Protein AF-A0A2E9TVK9-F1 (afdb_monomer)

Radius of gyration: 43.89 Å; Cα contacts (8 Å, |Δi|>4): 961; chains: 1; bounding box: 81×46×149 Å

Structure (mmCIF, N/CA/C/O backbone):
data_AF-A0A2E9TVK9-F1
#
_entry.id   AF-A0A2E9TVK9-F1
#
loop_
_atom_site.group_PDB
_atom_site.id
_atom_site.type_symbol
_atom_site.label_atom_id
_atom_site.label_alt_id
_atom_site.label_comp_id
_atom_site.label_asym_id
_atom_site.label_entity_id
_atom_site.label_seq_id
_atom_site.pdbx_PDB_ins_code
_atom_site.Cartn_x
_atom_site.Cartn_y
_atom_site.Cartn_z
_atom_site.occupancy
_atom_site.B_iso_or_equiv
_atom_site.auth_seq_id
_atom_site.auth_comp_id
_atom_site.auth_asym_id
_atom_site.auth_atom_id
_atom_site.pdbx_PDB_model_num
ATOM 1 N N . ASP A 1 1 ? -3.442 22.268 -2.914 1.00 44.34 1 ASP A N 1
ATOM 2 C CA . ASP A 1 1 ? -2.059 22.754 -2.867 1.00 44.34 1 ASP A CA 1
ATOM 3 C C . ASP A 1 1 ? -1.198 21.713 -3.565 1.00 44.34 1 ASP A C 1
ATOM 5 O O . ASP A 1 1 ? -1.160 20.577 -3.117 1.00 44.34 1 ASP A O 1
ATOM 9 N N . SER A 1 2 ? -0.647 22.026 -4.737 1.00 38.69 2 SER A N 1
ATOM 10 C CA . SER A 1 2 ? 0.144 21.097 -5.568 1.00 38.69 2 SER A CA 1
ATOM 11 C C . SER A 1 2 ? 1.589 20.940 -5.065 1.00 38.69 2 SER A C 1
ATOM 13 O O . SER A 1 2 ? 2.475 20.574 -5.829 1.00 38.69 2 SER A O 1
ATOM 15 N N . SER A 1 3 ? 1.831 21.282 -3.797 1.00 51.62 3 SER A N 1
ATOM 16 C CA . SER A 1 3 ? 3.148 21.475 -3.186 1.00 51.62 3 SER A CA 1
ATOM 17 C C . SER A 1 3 ? 3.690 20.243 -2.462 1.00 51.62 3 SER A C 1
ATOM 19 O O . SER A 1 3 ? 4.869 20.212 -2.121 1.00 51.62 3 SER A O 1
ATOM 21 N N . SER A 1 4 ? 2.864 19.228 -2.200 1.00 75.88 4 SER A N 1
ATOM 22 C CA . SER A 1 4 ? 3.291 18.076 -1.401 1.00 75.88 4 SER A CA 1
ATOM 23 C C . SER A 1 4 ? 3.765 16.941 -2.306 1.00 75.88 4 SER A C 1
ATOM 25 O O . SER A 1 4 ? 3.076 16.538 -3.247 1.00 75.88 4 SER A O 1
ATOM 27 N N . LEU A 1 5 ? 4.968 16.452 -2.033 1.00 88.44 5 LEU A N 1
ATOM 28 C CA . LEU A 1 5 ? 5.615 15.399 -2.800 1.00 88.44 5 LEU A CA 1
ATOM 29 C C . LEU A 1 5 ? 5.394 14.052 -2.115 1.00 88.44 5 LEU A C 1
ATOM 31 O O . LEU A 1 5 ? 5.423 13.963 -0.890 1.00 88.44 5 LEU A O 1
ATOM 35 N N . ILE A 1 6 ? 5.184 13.017 -2.920 1.00 91.44 6 ILE A N 1
ATOM 36 C CA . ILE A 1 6 ? 5.226 11.629 -2.480 1.00 91.44 6 ILE A CA 1
ATOM 37 C C . ILE A 1 6 ? 6.697 11.251 -2.377 1.00 91.44 6 ILE A C 1
ATOM 39 O O . ILE A 1 6 ? 7.415 11.282 -3.377 1.00 91.44 6 ILE A O 1
ATOM 43 N N . GLU A 1 7 ? 7.136 10.882 -1.184 1.00 91.62 7 GLU A N 1
ATOM 44 C CA . GLU A 1 7 ? 8.412 10.211 -1.000 1.00 91.62 7 GLU A CA 1
ATOM 45 C C . GLU A 1 7 ? 8.278 8.743 -1.397 1.00 91.62 7 GLU A C 1
ATOM 47 O O . GLU A 1 7 ? 7.401 8.032 -0.901 1.00 91.62 7 GLU A O 1
ATOM 52 N N . VAL A 1 8 ? 9.112 8.307 -2.341 1.00 92.50 8 VAL A N 1
ATOM 53 C CA . VAL A 1 8 ? 9.084 6.951 -2.888 1.00 92.50 8 VAL A CA 1
ATOM 54 C C . VAL A 1 8 ? 9.795 6.001 -1.926 1.00 92.50 8 VAL A C 1
ATOM 56 O O . VAL A 1 8 ? 10.935 6.237 -1.511 1.00 92.50 8 VAL A O 1
ATOM 59 N N . ALA A 1 9 ? 9.120 4.904 -1.593 1.00 90.88 9 ALA A N 1
ATOM 60 C CA . ALA A 1 9 ? 9.596 3.913 -0.641 1.00 90.88 9 ALA A CA 1
ATOM 61 C C . ALA A 1 9 ? 10.882 3.217 -1.119 1.00 90.88 9 ALA A C 1
ATOM 63 O O . ALA A 1 9 ? 11.039 2.911 -2.299 1.00 90.88 9 ALA A O 1
ATOM 64 N N . GLY A 1 10 ? 11.787 2.920 -0.180 1.00 84.25 10 GLY A N 1
ATOM 65 C CA . GLY A 1 10 ? 12.957 2.071 -0.434 1.00 84.25 10 GLY A CA 1
ATOM 66 C C . GLY A 1 10 ? 14.036 2.695 -1.323 1.00 84.25 10 GLY A C 1
ATOM 67 O O . GLY A 1 10 ? 14.855 1.965 -1.870 1.00 84.25 10 GLY A O 1
ATOM 68 N N . THR A 1 11 ? 14.052 4.021 -1.483 1.00 83.19 11 THR A N 1
ATOM 69 C CA . THR A 1 11 ? 14.997 4.684 -2.395 1.00 83.19 11 THR A CA 1
ATOM 70 C C . THR A 1 11 ? 16.357 4.989 -1.776 1.00 83.19 11 THR A C 1
ATOM 72 O O . THR A 1 11 ? 17.308 5.135 -2.532 1.00 83.19 11 THR A O 1
ATOM 75 N N . GLN A 1 12 ? 16.477 5.039 -0.441 1.00 77.88 12 GLN A N 1
ATOM 76 C CA . GLN A 1 12 ? 17.749 5.030 0.314 1.00 77.88 12 GLN A CA 1
ATOM 77 C C . GLN A 1 12 ? 18.877 5.883 -0.306 1.00 77.88 12 GLN A C 1
ATOM 79 O O . GLN A 1 12 ? 19.996 5.418 -0.511 1.00 77.88 12 GLN A O 1
ATOM 84 N N . GLY A 1 13 ? 18.573 7.132 -0.664 1.00 77.12 13 GLY A N 1
ATOM 85 C CA . GLY A 1 13 ? 19.560 8.057 -1.227 1.00 77.12 13 GLY A CA 1
ATOM 86 C C . GLY A 1 13 ? 19.754 8.002 -2.748 1.00 77.12 13 GLY A C 1
ATOM 87 O O . GLY A 1 13 ? 20.649 8.659 -3.273 1.00 77.12 13 GLY A O 1
ATOM 88 N N . ALA A 1 14 ? 18.915 7.267 -3.482 1.00 81.38 14 ALA A N 1
ATOM 89 C CA . ALA A 1 14 ? 18.934 7.218 -4.948 1.00 81.38 14 ALA A CA 1
ATOM 90 C C . ALA A 1 14 ? 18.394 8.493 -5.635 1.00 81.38 14 ALA A C 1
ATOM 92 O O . ALA A 1 14 ? 18.386 8.583 -6.863 1.00 81.38 14 ALA A O 1
ATOM 93 N N . GLY A 1 15 ? 17.902 9.468 -4.869 1.00 82.62 15 GLY A N 1
ATOM 94 C CA . GLY A 1 15 ? 17.401 10.746 -5.362 1.00 82.62 15 GLY A CA 1
ATOM 95 C C . GLY A 1 15 ? 18.471 11.844 -5.465 1.00 82.62 15 GLY A C 1
ATOM 96 O O . GLY A 1 15 ? 19.651 11.637 -5.159 1.00 82.62 15 GLY A O 1
ATOM 97 N N . PRO A 1 16 ? 18.073 13.054 -5.902 1.00 78.38 16 PRO A N 1
ATOM 98 C CA . PRO A 1 16 ? 18.978 14.193 -6.034 1.00 78.38 16 PRO A CA 1
ATOM 99 C C . PRO A 1 16 ? 19.716 14.507 -4.725 1.00 78.38 16 PRO A C 1
ATOM 101 O O . PRO A 1 16 ? 19.110 14.566 -3.658 1.00 78.38 16 PRO A O 1
ATOM 104 N N . GLY A 1 17 ? 21.033 14.720 -4.808 1.00 80.50 17 GLY A N 1
ATOM 105 C CA . GLY A 1 17 ? 21.861 15.064 -3.645 1.00 80.50 17 GLY A CA 1
ATOM 106 C C . GLY A 1 17 ? 22.071 13.930 -2.635 1.00 80.50 17 GLY A C 1
ATOM 107 O O . GLY A 1 17 ? 22.514 14.207 -1.526 1.00 80.50 17 GLY A O 1
ATOM 108 N N . GLY A 1 18 ? 21.763 12.677 -2.994 1.00 81.69 18 GLY A N 1
ATOM 109 C CA . GLY A 1 18 ? 21.833 11.544 -2.066 1.00 81.69 18 GLY A CA 1
ATOM 110 C C . GLY A 1 18 ? 20.619 11.440 -1.137 1.00 81.69 18 GLY A C 1
ATOM 111 O O . GLY A 1 18 ? 20.687 10.754 -0.120 1.00 81.69 18 GLY A O 1
ATOM 112 N N . GLY A 1 19 ? 19.533 12.157 -1.451 1.00 82.00 19 GLY A N 1
ATOM 113 C CA . GLY A 1 19 ? 18.262 12.114 -0.729 1.00 82.00 19 GLY A CA 1
ATOM 114 C C . GLY A 1 19 ? 17.271 11.094 -1.309 1.00 82.00 19 GLY A C 1
ATOM 115 O O . GLY A 1 19 ? 17.590 10.378 -2.259 1.00 82.00 19 GLY A O 1
ATOM 116 N N . PRO A 1 20 ? 16.052 11.008 -0.761 1.00 86.25 20 PRO A N 1
ATOM 117 C CA . PRO A 1 20 ? 15.008 10.140 -1.296 1.00 86.25 20 PRO A CA 1
ATOM 118 C C . PRO A 1 20 ? 14.500 10.625 -2.661 1.00 86.25 20 PRO A C 1
ATOM 120 O O . PRO A 1 20 ? 14.544 11.817 -2.983 1.00 86.25 20 PRO A O 1
ATOM 123 N N . ILE A 1 21 ? 13.972 9.707 -3.476 1.00 89.88 21 ILE A N 1
ATOM 124 C CA . ILE A 1 21 ? 13.252 10.097 -4.697 1.00 89.88 21 ILE A CA 1
ATOM 125 C C . ILE A 1 21 ? 11.875 10.610 -4.290 1.00 89.88 21 ILE A C 1
ATOM 127 O O . ILE A 1 21 ? 11.144 9.956 -3.545 1.00 89.88 21 ILE A O 1
ATOM 131 N N . ARG A 1 22 ? 11.508 11.779 -4.812 1.00 90.75 22 ARG A N 1
ATOM 132 C CA . ARG A 1 22 ? 10.224 12.422 -4.547 1.00 90.75 22 ARG A CA 1
ATOM 133 C C . ARG A 1 22 ? 9.503 12.719 -5.855 1.00 90.75 22 ARG A C 1
ATOM 135 O O . ARG A 1 22 ? 10.112 13.250 -6.783 1.00 90.75 22 ARG A O 1
ATOM 142 N N . VAL A 1 23 ? 8.215 12.389 -5.927 1.00 92.56 23 VAL A N 1
ATOM 143 C CA . VAL A 1 23 ? 7.374 12.618 -7.113 1.00 92.56 23 VAL A CA 1
ATOM 144 C C . VAL A 1 23 ? 6.135 13.447 -6.764 1.00 92.56 23 VAL A C 1
ATOM 146 O O . VAL A 1 23 ? 5.646 13.376 -5.636 1.00 92.56 23 VAL A O 1
ATOM 149 N N . PRO A 1 24 ? 5.602 14.262 -7.688 1.00 91.81 24 PRO A N 1
ATOM 150 C CA . PRO A 1 24 ? 4.349 14.975 -7.460 1.00 91.81 24 PRO A CA 1
ATOM 151 C C . PRO A 1 24 ? 3.167 14.039 -7.162 1.00 91.81 24 PRO A C 1
ATOM 153 O O . PRO A 1 24 ? 3.055 12.948 -7.706 1.00 91.81 24 PRO A O 1
ATOM 156 N N . GLN A 1 25 ? 2.208 14.485 -6.354 1.00 87.44 25 GLN A N 1
ATOM 157 C CA . GLN A 1 25 ? 0.994 13.697 -6.078 1.00 87.44 25 GLN A CA 1
ATOM 158 C C . GLN A 1 25 ? 0.145 13.366 -7.304 1.00 87.44 25 GLN A C 1
ATOM 160 O O . GLN A 1 25 ? -0.605 12.394 -7.296 1.00 87.44 25 GLN A O 1
ATOM 165 N N . ASN A 1 26 ? 0.210 14.213 -8.327 1.00 88.06 26 ASN A N 1
ATOM 166 C CA . ASN A 1 26 ? -0.520 14.045 -9.575 1.00 88.06 26 ASN A CA 1
ATOM 167 C C . ASN A 1 26 ? 0.270 13.239 -10.614 1.00 88.06 26 ASN A C 1
ATOM 169 O O . ASN A 1 26 ? -0.109 13.250 -11.785 1.00 88.06 26 ASN A O 1
ATOM 173 N N . THR A 1 27 ? 1.363 12.573 -10.222 1.00 92.38 27 THR A N 1
ATOM 174 C CA . THR A 1 27 ? 2.054 11.633 -11.103 1.00 92.38 27 THR A CA 1
ATOM 175 C C . THR A 1 27 ? 1.054 10.568 -11.595 1.00 92.38 27 THR A C 1
ATOM 177 O O . THR A 1 27 ? 0.377 9.960 -10.765 1.00 92.38 27 THR A O 1
ATOM 180 N N . PRO A 1 28 ? 0.925 10.347 -12.923 1.00 92.25 28 PRO A N 1
ATOM 181 C CA . PRO A 1 28 ? -0.123 9.492 -13.496 1.00 92.25 28 PRO A CA 1
ATOM 182 C C . PRO A 1 28 ? -0.125 8.038 -13.001 1.00 92.25 28 PRO A C 1
ATOM 184 O O . PRO A 1 28 ? -1.187 7.434 -12.875 1.00 92.25 28 PRO A O 1
ATOM 187 N N . GLY A 1 29 ? 1.054 7.501 -12.696 1.00 96.06 29 GLY A N 1
ATOM 188 C CA . GLY A 1 29 ? 1.279 6.132 -12.243 1.00 96.06 29 GLY A CA 1
ATOM 189 C C . GLY A 1 29 ? 2.675 5.989 -11.646 1.00 96.06 29 GLY A C 1
ATOM 190 O O . GLY A 1 29 ? 3.319 6.986 -11.318 1.00 96.06 29 GLY A O 1
ATOM 191 N N . VAL A 1 30 ? 3.171 4.763 -11.522 1.00 97.38 30 VAL A N 1
ATOM 192 C CA . VAL A 1 30 ? 4.550 4.527 -11.078 1.00 97.38 30 VAL A CA 1
ATOM 193 C C . VAL A 1 30 ? 5.508 4.870 -12.224 1.00 97.38 30 VAL A C 1
ATOM 195 O O . VAL A 1 30 ? 5.378 4.276 -13.295 1.00 97.38 30 VAL A O 1
ATOM 198 N N . PRO A 1 31 ? 6.461 5.806 -12.046 1.00 97.00 31 PRO A N 1
ATOM 199 C CA . PRO A 1 31 ? 7.424 6.155 -13.091 1.00 97.00 31 PRO A CA 1
ATOM 200 C C . PRO A 1 31 ? 8.342 4.975 -13.428 1.00 97.00 31 PRO A C 1
ATOM 202 O O . PRO A 1 31 ? 9.076 4.482 -12.569 1.00 97.00 31 PRO A O 1
ATOM 205 N N . LEU A 1 32 ? 8.351 4.539 -14.687 1.00 97.06 32 LEU A N 1
ATOM 206 C CA . LEU A 1 32 ? 9.157 3.398 -15.128 1.00 97.06 32 LEU A CA 1
ATOM 207 C C . LEU A 1 32 ? 10.657 3.694 -15.133 1.00 97.06 32 LEU A C 1
ATOM 209 O O . LEU A 1 32 ? 11.451 2.763 -15.054 1.00 97.06 32 LEU A O 1
ATOM 213 N N . ASN A 1 33 ? 11.076 4.961 -15.166 1.00 94.88 33 ASN A N 1
ATOM 214 C CA . ASN A 1 33 ? 12.490 5.315 -15.017 1.00 94.88 33 ASN A CA 1
ATOM 215 C C . ASN A 1 33 ? 13.040 4.996 -13.609 1.00 94.88 33 ASN A C 1
ATOM 217 O O . ASN A 1 33 ? 14.206 4.626 -13.480 1.00 94.88 33 ASN A O 1
ATOM 221 N N . ILE A 1 34 ? 12.201 5.048 -12.565 1.00 94.19 34 ILE A N 1
ATOM 222 C CA . ILE A 1 34 ? 12.561 4.600 -11.209 1.00 94.19 34 ILE A CA 1
ATOM 223 C C . ILE A 1 34 ? 12.745 3.077 -11.204 1.00 94.19 34 ILE A C 1
ATOM 225 O O . ILE A 1 34 ? 13.743 2.571 -10.690 1.00 94.19 34 ILE A O 1
ATOM 229 N N . VAL A 1 35 ? 11.814 2.349 -11.829 1.00 95.12 35 VAL A N 1
ATOM 230 C CA . VAL A 1 35 ? 11.856 0.880 -11.947 1.00 95.12 35 VAL A CA 1
ATOM 231 C C . VAL A 1 35 ? 13.073 0.429 -12.762 1.00 95.12 35 VAL A C 1
ATOM 233 O O . VAL A 1 35 ? 13.778 -0.505 -12.376 1.00 95.12 35 VAL A O 1
ATOM 236 N N . TYR A 1 36 ? 13.372 1.130 -13.858 1.00 95.81 36 TYR A N 1
ATOM 237 C CA . TYR A 1 36 ? 14.569 0.934 -14.671 1.00 95.81 36 TYR A CA 1
ATOM 238 C C . TYR A 1 36 ? 15.843 1.134 -13.844 1.00 95.81 36 TYR A C 1
ATOM 240 O O . TYR A 1 36 ? 16.697 0.250 -13.826 1.00 95.81 36 TYR A O 1
ATOM 248 N N . GLY A 1 37 ? 15.958 2.250 -13.113 1.00 92.50 37 GLY A N 1
ATOM 249 C CA . GLY A 1 37 ? 17.120 2.531 -12.265 1.00 92.50 37 GLY A CA 1
ATOM 250 C C . GLY A 1 37 ? 17.352 1.443 -11.214 1.00 92.50 37 GLY A C 1
ATOM 251 O O . GLY A 1 37 ? 18.472 0.950 -11.070 1.00 92.50 37 GLY A O 1
ATOM 252 N N . ALA A 1 38 ? 16.283 0.990 -10.551 1.00 91.44 38 ALA A N 1
ATOM 253 C CA . ALA A 1 38 ? 16.340 -0.131 -9.614 1.00 91.44 38 ALA A CA 1
ATOM 254 C C . ALA A 1 38 ? 16.759 -1.448 -10.297 1.00 91.44 38 ALA A C 1
ATOM 256 O O . ALA A 1 38 ? 17.541 -2.218 -9.743 1.00 91.44 38 ALA A O 1
ATOM 257 N N . SER A 1 39 ? 16.283 -1.705 -11.516 1.00 93.00 39 SER A N 1
ATOM 258 C CA . SER A 1 39 ? 16.641 -2.898 -12.299 1.00 93.00 39 SER A CA 1
ATOM 259 C C . SER A 1 39 ? 18.117 -2.900 -12.714 1.00 93.00 39 SER A C 1
ATOM 261 O O . SER A 1 39 ? 18.791 -3.928 -12.628 1.00 93.00 39 SER A O 1
ATOM 263 N N . VAL A 1 40 ? 18.646 -1.743 -13.124 1.00 91.81 40 VAL A N 1
ATOM 264 C CA . VAL A 1 40 ? 20.066 -1.561 -13.465 1.00 91.81 40 VAL A CA 1
ATOM 265 C C . VAL A 1 40 ? 20.954 -1.747 -12.240 1.00 91.81 40 VAL A C 1
ATOM 267 O O . VAL A 1 40 ? 21.942 -2.477 -12.325 1.00 91.81 40 VAL A O 1
ATOM 270 N N . ALA A 1 41 ? 20.574 -1.181 -11.092 1.00 86.81 41 ALA A N 1
ATOM 271 C CA . ALA A 1 41 ? 21.285 -1.389 -9.830 1.00 86.81 41 ALA A CA 1
ATOM 272 C C . ALA A 1 41 ? 21.329 -2.873 -9.411 1.00 86.81 41 ALA A C 1
ATOM 274 O O . ALA A 1 41 ? 22.309 -3.317 -8.818 1.00 86.81 41 ALA A O 1
ATOM 275 N N . ASN A 1 42 ? 20.311 -3.655 -9.786 1.00 86.44 42 ASN A N 1
ATOM 276 C CA . ASN A 1 42 ? 20.237 -5.100 -9.552 1.00 86.44 42 ASN A CA 1
ATOM 277 C C . ASN A 1 42 ? 20.868 -5.954 -10.672 1.00 86.44 42 ASN A C 1
ATOM 279 O O . ASN A 1 42 ? 20.671 -7.167 -10.718 1.00 86.44 42 ASN A O 1
ATOM 283 N N . GLY A 1 43 ? 21.651 -5.352 -11.573 1.00 89.88 43 GLY A N 1
ATOM 284 C CA . GLY A 1 43 ? 22.500 -6.092 -12.507 1.00 89.88 43 GLY A CA 1
ATOM 285 C C . GLY A 1 43 ? 21.804 -6.632 -13.759 1.00 89.88 43 GLY A C 1
ATOM 286 O O . GLY A 1 43 ? 22.362 -7.513 -14.415 1.00 89.88 43 GLY A O 1
ATOM 287 N N . VAL A 1 44 ? 20.635 -6.097 -14.145 1.00 93.19 44 VAL A N 1
ATOM 288 C CA . VAL A 1 44 ? 19.907 -6.524 -15.365 1.00 93.19 44 VAL A CA 1
ATOM 289 C C . VAL A 1 44 ? 20.775 -6.479 -16.634 1.00 93.19 44 VAL A C 1
ATOM 291 O O . VAL A 1 44 ? 20.633 -7.323 -17.522 1.00 93.19 44 VAL A O 1
ATOM 294 N N . LEU A 1 45 ? 21.724 -5.538 -16.709 1.00 93.31 45 LEU A N 1
ATOM 295 C CA . LEU A 1 45 ? 22.589 -5.364 -17.879 1.00 93.31 45 LEU A CA 1
ATOM 296 C C . LEU A 1 45 ? 23.489 -6.581 -18.131 1.00 93.31 45 LEU A C 1
ATOM 298 O O . LEU A 1 45 ? 23.731 -6.913 -19.286 1.00 93.31 45 LEU A O 1
ATOM 302 N N . THR A 1 46 ? 23.894 -7.311 -17.089 1.00 89.81 46 THR A N 1
ATOM 303 C CA . THR A 1 46 ? 24.670 -8.555 -17.231 1.00 89.81 46 THR A CA 1
ATOM 304 C C . THR A 1 46 ? 23.876 -9.629 -17.979 1.00 89.81 46 THR A C 1
ATOM 306 O O . THR A 1 46 ? 24.426 -10.354 -18.809 1.00 89.81 46 THR A O 1
ATOM 309 N N . GLY A 1 47 ? 22.567 -9.718 -17.719 1.00 85.50 47 GLY A N 1
ATOM 310 C CA . GLY A 1 47 ? 21.672 -10.629 -18.434 1.00 85.50 47 GLY A CA 1
ATOM 311 C C . GLY A 1 47 ? 21.494 -10.227 -19.898 1.00 85.50 47 GLY A C 1
ATOM 312 O O . GLY A 1 47 ? 21.580 -11.073 -20.787 1.00 85.50 47 GLY A O 1
ATOM 313 N N . LEU A 1 48 ? 21.329 -8.927 -20.162 1.00 91.31 48 LEU A N 1
ATOM 314 C CA . LEU A 1 48 ? 21.250 -8.398 -21.526 1.00 91.31 48 LEU A CA 1
ATOM 315 C C . LEU A 1 48 ? 22.537 -8.661 -22.321 1.00 91.31 48 LEU A C 1
ATOM 317 O O . LEU A 1 48 ? 22.499 -9.057 -23.483 1.00 91.31 48 LEU A O 1
ATOM 321 N N . GLU A 1 49 ? 23.692 -8.509 -21.686 1.00 92.00 49 GLU A N 1
ATOM 322 C CA . GLU A 1 49 ? 24.984 -8.805 -22.295 1.00 92.00 49 GLU A CA 1
ATOM 323 C C . GLU A 1 49 ? 25.139 -10.261 -22.734 1.00 92.00 49 GLU A C 1
ATOM 325 O O . GLU A 1 49 ? 25.763 -10.526 -23.764 1.00 92.00 49 GLU A O 1
ATOM 330 N N . ALA A 1 50 ? 24.572 -11.202 -21.977 1.00 89.12 50 ALA A N 1
ATOM 331 C CA . ALA A 1 50 ? 24.596 -12.620 -22.318 1.00 89.12 50 ALA A CA 1
ATOM 332 C C . ALA A 1 50 ? 23.758 -12.938 -23.574 1.00 89.12 50 ALA A C 1
ATOM 334 O O . ALA A 1 50 ? 24.032 -13.921 -24.271 1.00 89.12 50 ALA A O 1
ATOM 335 N N . ALA A 1 51 ? 22.783 -12.089 -23.920 1.00 88.12 51 ALA A N 1
ATOM 336 C CA . ALA A 1 51 ? 21.956 -12.267 -25.112 1.00 88.12 51 ALA A CA 1
ATOM 337 C C . ALA A 1 51 ? 22.765 -12.171 -26.417 1.00 88.12 51 ALA A C 1
ATOM 339 O O . ALA A 1 51 ? 22.417 -12.821 -27.400 1.00 88.12 51 ALA A O 1
ATOM 340 N N . PHE A 1 52 ? 23.887 -11.442 -26.430 1.00 89.50 52 PHE A N 1
ATOM 341 C CA . PHE A 1 52 ? 24.769 -11.350 -27.603 1.00 89.50 52 PHE A CA 1
ATOM 342 C C . PHE A 1 52 ? 25.411 -12.686 -27.994 1.00 89.50 52 PHE A C 1
ATOM 344 O O . PHE A 1 52 ? 25.763 -12.873 -29.156 1.00 89.50 52 PHE A O 1
ATOM 351 N N . ALA A 1 53 ? 25.554 -13.618 -27.047 1.00 88.31 53 ALA A N 1
ATOM 352 C CA . ALA A 1 53 ? 26.098 -14.948 -27.310 1.00 88.31 53 ALA A CA 1
ATOM 353 C C . ALA A 1 53 ? 25.026 -15.969 -27.731 1.00 88.31 53 ALA A C 1
ATOM 355 O O . ALA A 1 53 ? 25.365 -17.031 -28.247 1.00 88.31 53 ALA A O 1
ATOM 356 N N . THR A 1 54 ? 23.745 -15.678 -27.487 1.00 86.75 54 THR A N 1
ATOM 357 C CA . THR A 1 54 ? 22.655 -16.662 -27.592 1.00 86.75 54 THR A CA 1
ATOM 358 C C . THR A 1 54 ? 21.577 -16.286 -28.605 1.00 86.75 54 THR A C 1
ATOM 360 O O . THR A 1 54 ? 20.920 -17.182 -29.128 1.00 86.75 54 THR A O 1
ATOM 363 N N . ASN A 1 55 ? 21.401 -14.999 -28.928 1.00 85.81 55 ASN A N 1
ATOM 364 C CA . ASN A 1 55 ? 20.412 -14.536 -29.897 1.00 85.81 55 ASN A CA 1
ATOM 365 C C . ASN A 1 55 ? 20.988 -14.560 -31.330 1.00 85.81 55 ASN A C 1
ATOM 367 O O . ASN A 1 55 ? 21.871 -13.755 -31.642 1.00 85.81 55 ASN A O 1
ATOM 371 N N . PRO A 1 56 ? 20.467 -15.405 -32.244 1.00 86.62 56 PRO A N 1
ATOM 372 C CA . PRO A 1 56 ? 20.961 -15.486 -33.620 1.00 86.62 56 PRO A CA 1
ATOM 373 C C . PRO A 1 56 ? 20.842 -14.171 -34.401 1.00 86.62 56 PRO A C 1
ATOM 375 O O . PRO A 1 56 ? 21.660 -13.907 -35.279 1.00 86.62 56 PRO A O 1
ATOM 378 N N . LEU A 1 57 ? 19.862 -13.322 -34.070 1.00 84.00 57 LEU A N 1
ATOM 379 C CA . LEU A 1 57 ? 19.677 -12.017 -34.714 1.00 84.00 57 LEU A CA 1
ATOM 380 C C . LEU A 1 57 ? 20.783 -11.019 -34.347 1.00 84.00 57 LEU A C 1
ATOM 382 O O . LEU A 1 57 ? 21.018 -10.066 -35.086 1.00 84.00 57 LEU A O 1
ATOM 386 N N . LEU A 1 58 ? 21.481 -11.246 -33.229 1.00 85.50 58 LEU A N 1
ATOM 387 C CA . LEU A 1 58 ? 22.610 -10.427 -32.789 1.00 85.50 58 LEU A CA 1
ATOM 388 C C . LEU A 1 58 ? 23.957 -10.922 -33.325 1.00 85.50 58 LEU A C 1
ATOM 390 O O . LEU A 1 58 ? 24.937 -10.185 -33.242 1.00 85.50 58 LEU A O 1
ATOM 394 N N . ALA A 1 59 ? 24.028 -12.117 -33.922 1.00 85.19 59 ALA A N 1
ATOM 395 C CA . ALA A 1 59 ? 25.281 -12.693 -34.416 1.00 85.19 59 ALA A CA 1
ATOM 396 C C . ALA A 1 59 ? 26.073 -11.766 -35.370 1.00 85.19 59 ALA A C 1
ATOM 398 O O . ALA A 1 59 ? 27.288 -11.658 -35.187 1.00 85.19 59 ALA A O 1
ATOM 399 N N . PRO A 1 60 ? 25.447 -11.030 -36.319 1.00 83.00 60 PRO A N 1
ATOM 400 C CA . PRO A 1 60 ? 26.173 -10.115 -37.207 1.00 83.00 60 PRO A CA 1
ATOM 401 C C . PRO A 1 60 ? 26.840 -8.936 -36.488 1.00 83.00 60 PRO A C 1
ATOM 403 O O . PRO A 1 60 ? 27.760 -8.330 -37.030 1.00 83.00 60 PRO A O 1
ATOM 406 N N . VAL A 1 61 ? 26.372 -8.596 -35.283 1.00 85.75 61 VAL A N 1
ATOM 407 C CA . VAL A 1 61 ? 26.847 -7.444 -34.503 1.00 85.75 61 VAL A CA 1
ATOM 408 C C . VAL A 1 61 ? 27.473 -7.825 -33.161 1.00 85.75 61 VAL A C 1
ATOM 410 O O . VAL A 1 61 ? 27.907 -6.946 -32.420 1.00 85.75 61 VAL A O 1
ATOM 413 N N . ALA A 1 62 ? 27.587 -9.120 -32.858 1.00 87.69 62 ALA A N 1
ATOM 414 C CA . ALA A 1 62 ? 28.169 -9.627 -31.618 1.00 87.69 62 ALA A CA 1
ATOM 415 C C . ALA A 1 62 ? 29.591 -9.096 -31.322 1.00 87.69 62 ALA A C 1
ATOM 417 O O . ALA A 1 62 ? 29.847 -8.753 -30.166 1.00 87.69 62 ALA A O 1
ATOM 418 N N . PRO A 1 63 ? 30.498 -8.920 -32.311 1.00 89.88 63 PRO A N 1
ATOM 419 C CA . PRO A 1 63 ? 31.812 -8.311 -32.069 1.00 89.88 63 PRO A CA 1
ATOM 420 C C . PRO A 1 63 ? 31.760 -6.862 -31.561 1.00 89.88 63 PRO A C 1
ATOM 422 O O . PRO A 1 63 ? 32.733 -6.376 -30.994 1.00 89.88 63 PRO A O 1
ATOM 425 N N . PHE A 1 64 ? 30.631 -6.173 -31.745 1.00 89.06 64 PHE A N 1
ATOM 426 C CA . PHE A 1 64 ? 30.411 -4.785 -31.333 1.00 89.06 64 PHE A CA 1
ATOM 427 C C . PHE A 1 64 ? 29.556 -4.680 -30.064 1.00 89.06 64 PHE A C 1
ATOM 429 O O . PHE A 1 64 ? 29.023 -3.610 -29.773 1.00 89.06 64 PHE A O 1
ATOM 436 N N . LYS A 1 65 ? 29.424 -5.774 -29.299 1.00 91.00 65 LYS A N 1
ATOM 437 C CA . LYS A 1 65 ? 28.678 -5.824 -28.033 1.00 91.00 65 LYS A CA 1
ATOM 438 C C . LYS A 1 65 ? 28.957 -4.605 -27.150 1.00 91.00 65 LYS A C 1
ATOM 440 O O . LYS A 1 65 ? 28.014 -3.945 -26.729 1.00 91.00 65 LYS A O 1
ATOM 445 N N . ASP A 1 66 ? 30.224 -4.286 -26.885 1.00 90.25 66 ASP A N 1
ATOM 446 C CA . ASP A 1 66 ? 30.573 -3.187 -25.974 1.00 90.25 66 ASP A CA 1
ATOM 447 C C . ASP A 1 66 ? 30.157 -1.814 -26.516 1.00 90.25 66 ASP A C 1
ATOM 449 O O . ASP A 1 66 ? 29.685 -0.971 -25.758 1.00 90.25 66 ASP A O 1
ATOM 453 N N . ALA A 1 67 ? 30.233 -1.617 -27.836 1.00 91.75 67 ALA A N 1
ATOM 454 C CA . ALA A 1 67 ? 29.743 -0.408 -28.489 1.00 91.75 67 ALA A CA 1
ATOM 455 C C . ALA A 1 67 ? 28.216 -0.260 -28.353 1.00 91.75 67 ALA A C 1
ATOM 457 O O . ALA A 1 67 ? 27.716 0.834 -28.104 1.00 91.75 67 ALA A O 1
ATOM 458 N N . LEU A 1 68 ? 27.473 -1.364 -28.483 1.00 92.31 68 LEU A N 1
ATOM 459 C CA . LEU A 1 68 ? 26.010 -1.385 -28.388 1.00 92.31 68 LEU A CA 1
ATOM 460 C C . LEU A 1 68 ? 25.516 -1.254 -26.941 1.00 92.31 68 LEU A C 1
ATOM 462 O O . LEU A 1 68 ? 24.561 -0.525 -26.677 1.00 92.31 68 LEU A O 1
ATOM 466 N N . MET A 1 69 ? 26.202 -1.889 -25.988 1.00 94.75 69 MET A N 1
ATOM 467 C CA . MET A 1 69 ? 25.921 -1.728 -24.557 1.00 94.75 69 MET A CA 1
ATOM 468 C C . MET A 1 69 ? 26.180 -0.302 -24.058 1.00 94.75 69 MET A C 1
ATOM 470 O O . MET A 1 69 ? 25.621 0.088 -23.030 1.00 94.75 69 MET A O 1
ATOM 474 N N . GLY A 1 70 ? 26.933 0.501 -24.817 1.00 93.69 70 GLY A N 1
ATOM 475 C CA . GLY A 1 70 ? 27.123 1.926 -24.562 1.00 93.69 70 GLY A CA 1
ATOM 476 C C . GLY A 1 70 ? 25.826 2.727 -24.475 1.00 93.69 70 GLY A C 1
ATOM 477 O O . GLY A 1 70 ? 25.791 3.725 -23.767 1.00 93.69 70 GLY A O 1
ATOM 478 N N . PHE A 1 71 ? 24.728 2.273 -25.090 1.00 95.50 71 PHE A N 1
ATOM 479 C CA . PHE A 1 71 ? 23.414 2.896 -24.891 1.00 95.50 71 PHE A CA 1
ATOM 480 C C . PHE A 1 71 ? 22.956 2.853 -23.431 1.00 95.50 71 PHE A C 1
ATOM 482 O O . PHE A 1 71 ? 22.488 3.854 -22.899 1.00 95.50 71 PHE A O 1
ATOM 489 N N . PHE A 1 72 ? 23.135 1.717 -22.758 1.00 95.56 72 PHE A N 1
ATOM 490 C CA . PHE A 1 72 ? 22.731 1.560 -21.362 1.00 95.56 72 PHE A CA 1
ATOM 491 C C . PHE A 1 72 ? 23.779 2.114 -20.393 1.00 95.56 72 PHE A C 1
ATOM 493 O O . PHE A 1 72 ? 23.427 2.681 -19.364 1.00 95.56 72 PHE A O 1
ATOM 500 N N . ARG A 1 73 ? 25.068 1.962 -20.720 1.00 94.06 73 ARG A N 1
ATOM 501 C CA . ARG A 1 73 ? 26.186 2.335 -19.837 1.00 94.06 73 ARG A CA 1
ATOM 502 C C . ARG A 1 73 ? 26.631 3.791 -19.969 1.00 94.06 73 ARG A C 1
ATOM 504 O O . ARG A 1 73 ? 27.165 4.345 -19.015 1.00 94.06 73 ARG A O 1
ATOM 511 N N . GLY A 1 74 ? 26.434 4.408 -21.133 1.00 94.31 74 GLY A N 1
ATOM 512 C CA . GLY A 1 74 ? 26.920 5.756 -21.430 1.00 94.31 74 GLY A CA 1
ATOM 513 C C . GLY A 1 74 ? 28.440 5.863 -21.582 1.00 94.31 74 GLY A C 1
ATOM 514 O O . GLY A 1 74 ? 28.986 6.955 -21.454 1.00 94.31 74 GLY A O 1
ATOM 515 N N . ASP A 1 75 ? 29.142 4.754 -21.820 1.00 93.94 75 ASP A N 1
ATOM 516 C CA . ASP A 1 75 ? 30.608 4.673 -21.853 1.00 93.94 75 ASP A CA 1
ATOM 517 C C . ASP A 1 75 ? 31.209 4.840 -23.266 1.00 93.94 75 ASP A C 1
ATOM 519 O O . ASP A 1 75 ? 32.419 4.720 -23.445 1.00 93.94 75 ASP A O 1
ATOM 523 N N . GLN A 1 76 ? 30.392 5.176 -24.275 1.00 94.25 76 GLN A N 1
ATOM 524 C CA . GLN A 1 76 ? 30.786 5.231 -25.691 1.00 94.25 76 GLN A CA 1
ATOM 525 C C . GLN A 1 76 ? 30.518 6.610 -26.327 1.00 94.25 76 GLN A C 1
ATOM 527 O O . GLN A 1 76 ? 29.813 6.744 -27.331 1.00 94.25 76 GLN A O 1
ATOM 532 N N . ALA A 1 77 ? 31.107 7.672 -25.765 1.00 93.31 77 ALA A N 1
ATOM 533 C CA . ALA A 1 77 ? 30.894 9.054 -26.223 1.00 93.31 77 ALA A CA 1
ATOM 534 C C . ALA A 1 77 ? 31.231 9.285 -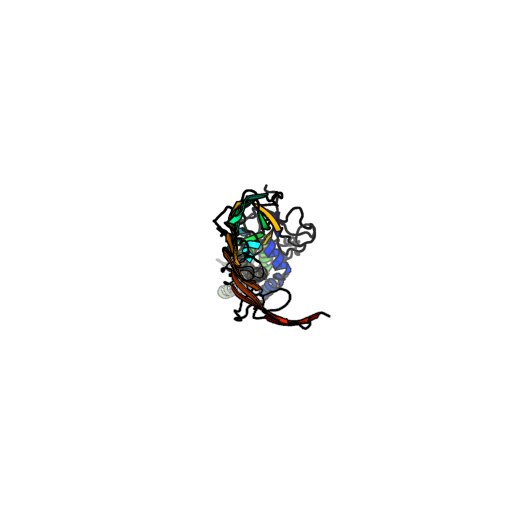27.708 1.00 93.31 77 ALA A C 1
ATOM 536 O O . ALA A 1 77 ? 30.508 10.002 -28.399 1.00 93.31 77 ALA A O 1
ATOM 537 N N . ALA A 1 78 ? 32.276 8.628 -28.223 1.00 92.19 78 ALA A N 1
ATOM 538 C CA . ALA A 1 78 ? 32.674 8.724 -29.630 1.00 92.19 78 ALA A CA 1
ATOM 539 C C . ALA A 1 78 ? 31.607 8.189 -30.606 1.00 92.19 78 ALA A C 1
ATOM 541 O O . ALA A 1 78 ? 31.621 8.537 -31.783 1.00 92.19 78 ALA A O 1
ATOM 542 N N . LEU A 1 79 ? 30.675 7.366 -30.115 1.00 91.75 79 LEU A N 1
ATOM 543 C CA . LEU A 1 79 ? 29.586 6.772 -30.891 1.00 91.75 79 LEU A CA 1
ATOM 544 C C . LEU A 1 79 ? 28.248 7.502 -30.690 1.00 91.75 79 LEU A C 1
ATOM 546 O O . LEU A 1 79 ? 27.209 7.016 -31.128 1.00 91.75 79 LEU A O 1
ATOM 550 N N . GLY A 1 80 ? 28.249 8.654 -30.007 1.00 91.38 80 GLY A N 1
ATOM 551 C CA . GLY A 1 80 ? 27.019 9.349 -29.613 1.00 91.38 80 GLY A CA 1
ATOM 552 C C . GLY A 1 80 ? 26.272 8.667 -28.461 1.00 91.38 80 GLY A C 1
ATOM 553 O O . GLY A 1 80 ? 25.112 8.980 -28.216 1.00 91.38 80 GLY A O 1
ATOM 554 N N . LEU A 1 81 ? 26.935 7.750 -27.748 1.00 93.62 81 LEU A N 1
ATOM 555 C CA . LEU A 1 81 ? 26.407 6.962 -26.630 1.00 93.62 81 LEU A CA 1
ATOM 556 C C . LEU A 1 81 ? 27.177 7.294 -25.335 1.00 93.62 81 LEU A C 1
ATOM 558 O O . LEU A 1 81 ? 27.595 6.417 -24.587 1.00 93.62 81 LEU A O 1
ATOM 562 N N . GLY A 1 82 ? 27.441 8.586 -25.114 1.00 92.81 82 GLY A N 1
ATOM 563 C CA . GLY A 1 82 ? 28.189 9.101 -23.953 1.00 92.81 82 GLY A CA 1
ATOM 564 C C . GLY A 1 82 ? 27.317 9.473 -22.754 1.00 92.81 82 GLY A C 1
ATOM 565 O O . GLY A 1 82 ? 27.804 10.039 -21.782 1.00 92.81 82 GLY A O 1
ATOM 566 N N . THR A 1 83 ? 26.011 9.234 -22.843 1.00 93.00 83 THR A N 1
ATOM 567 C CA . THR A 1 83 ? 25.055 9.463 -21.760 1.00 93.00 83 THR A CA 1
ATOM 568 C C . THR A 1 83 ? 24.267 8.176 -21.579 1.00 93.00 83 THR A C 1
ATOM 570 O O . THR A 1 83 ? 23.701 7.697 -22.564 1.00 93.00 83 THR A O 1
ATOM 573 N N . PRO A 1 84 ? 24.254 7.587 -20.372 1.00 93.69 84 PRO A N 1
ATOM 574 C CA . PRO A 1 84 ? 23.523 6.354 -20.139 1.00 93.69 84 PRO A CA 1
ATOM 575 C C . PRO A 1 84 ? 22.032 6.599 -20.335 1.00 93.69 84 PRO A C 1
ATOM 577 O O . PRO A 1 84 ? 21.494 7.623 -19.904 1.00 93.69 84 PRO A O 1
ATOM 580 N N . TYR A 1 85 ? 21.356 5.646 -20.966 1.00 95.19 85 TYR A N 1
ATOM 581 C CA . TYR A 1 85 ? 19.905 5.625 -21.018 1.00 95.19 85 TYR A CA 1
ATOM 582 C C . TYR A 1 85 ? 19.342 5.643 -19.590 1.00 95.19 85 TYR A C 1
ATOM 584 O O . TYR A 1 85 ? 19.684 4.796 -18.764 1.00 95.19 85 TYR A O 1
ATOM 592 N N . ALA A 1 86 ? 18.498 6.635 -19.300 1.00 92.56 86 ALA A N 1
ATOM 593 C CA . ALA A 1 86 ? 17.957 6.899 -17.965 1.00 92.56 86 ALA A CA 1
ATOM 594 C C . ALA A 1 86 ? 16.616 6.188 -17.696 1.00 92.56 86 ALA A C 1
ATOM 596 O O . ALA A 1 86 ? 15.987 6.432 -16.666 1.00 92.56 86 ALA A O 1
ATOM 597 N N . GLY A 1 87 ? 16.179 5.320 -18.613 1.00 95.31 87 GLY A N 1
ATOM 598 C CA . GLY A 1 87 ? 14.870 4.674 -18.584 1.00 95.31 87 GLY A CA 1
ATOM 599 C C . GLY A 1 87 ? 13.810 5.418 -19.407 1.00 95.31 87 GLY A C 1
ATOM 600 O O . GLY A 1 87 ? 14.107 6.467 -19.991 1.00 95.31 87 GLY A O 1
ATOM 601 N N . PRO A 1 88 ? 12.576 4.880 -19.456 1.00 96.19 88 PRO A N 1
ATOM 602 C CA . PRO A 1 88 ? 11.491 5.437 -20.260 1.00 96.19 88 PRO A CA 1
ATOM 603 C C . PRO A 1 88 ? 11.189 6.905 -19.944 1.00 96.19 88 PRO A C 1
ATOM 605 O O . PRO A 1 88 ? 11.193 7.320 -18.780 1.00 96.19 88 PRO A O 1
ATOM 608 N N . SER A 1 89 ? 10.900 7.696 -20.981 1.00 93.69 89 SER A N 1
ATOM 609 C CA . SER A 1 89 ? 10.608 9.124 -20.820 1.00 93.69 89 SER A CA 1
ATOM 610 C C . SER A 1 89 ? 9.297 9.361 -20.073 1.00 93.69 89 SER A C 1
ATOM 612 O O . SER A 1 89 ? 8.247 8.857 -20.455 1.00 93.69 89 SER A O 1
ATOM 614 N N . LEU A 1 90 ? 9.335 10.241 -19.071 1.00 93.62 90 LEU A N 1
ATOM 615 C CA . LEU A 1 90 ? 8.152 10.670 -18.316 1.00 93.62 90 LEU A CA 1
ATOM 616 C C . LEU A 1 90 ? 7.288 11.705 -19.058 1.00 93.62 90 LEU A C 1
ATOM 618 O O . LEU A 1 90 ? 6.258 12.136 -18.547 1.00 93.62 90 LEU A O 1
ATOM 622 N N . SER A 1 91 ? 7.706 12.138 -20.251 1.00 92.19 91 SER A N 1
ATOM 623 C CA . SER A 1 91 ? 6.890 12.999 -21.116 1.00 92.19 91 SER A CA 1
ATOM 624 C C . SER A 1 91 ? 5.807 12.233 -21.881 1.00 92.19 91 SER A C 1
ATOM 626 O O . SER A 1 91 ? 4.933 12.866 -22.470 1.00 92.19 91 SER A O 1
ATOM 628 N N . ASP A 1 92 ? 5.886 10.900 -21.914 1.00 89.38 92 ASP A N 1
ATOM 629 C CA . ASP A 1 92 ? 4.945 10.012 -22.596 1.00 89.38 92 ASP A CA 1
ATOM 630 C C . ASP A 1 92 ? 4.132 9.221 -21.555 1.00 89.38 92 ASP A C 1
ATOM 632 O O . ASP A 1 92 ? 4.697 8.785 -20.545 1.00 89.38 92 ASP A O 1
ATOM 636 N N . PRO A 1 93 ? 2.822 9.000 -21.765 1.00 90.00 93 PRO A N 1
ATOM 637 C CA . PRO A 1 93 ? 2.052 8.027 -20.994 1.00 90.00 93 PRO A CA 1
ATOM 638 C C . PRO A 1 93 ? 2.723 6.651 -20.831 1.00 90.00 93 PRO A C 1
ATOM 640 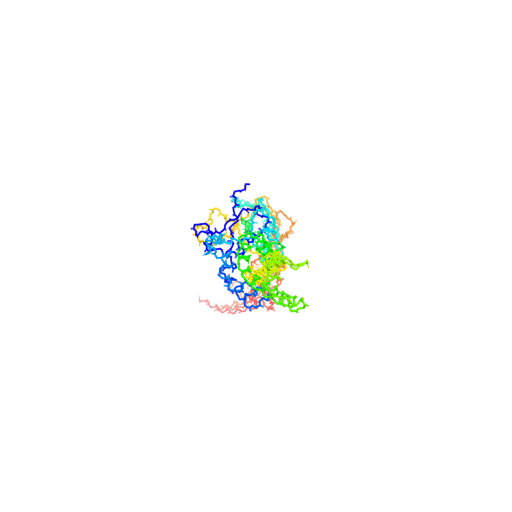O O . PRO A 1 93 ? 2.570 6.046 -19.773 1.00 90.00 93 PRO A O 1
ATOM 643 N N . SER A 1 94 ? 3.494 6.176 -21.818 1.00 92.38 94 SER A N 1
ATOM 644 C CA . SER A 1 94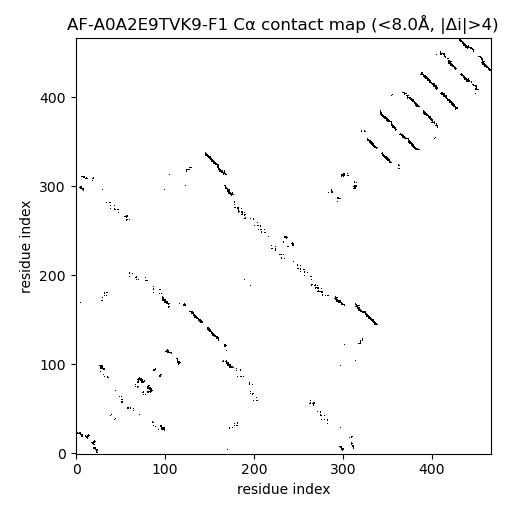 ? 4.238 4.908 -21.744 1.00 92.38 94 SER A CA 1
ATOM 645 C C . SER A 1 94 ? 5.415 4.931 -20.760 1.00 92.38 94 SER A C 1
ATOM 647 O O . SER A 1 94 ? 6.025 3.896 -20.505 1.00 92.38 94 SER A O 1
ATOM 649 N N . GLY A 1 95 ? 5.753 6.093 -20.193 1.00 96.06 95 GLY A N 1
ATOM 650 C CA . GLY A 1 95 ? 6.742 6.244 -19.124 1.00 96.06 95 GLY A CA 1
ATOM 651 C C . GLY A 1 95 ? 6.244 5.822 -17.740 1.00 96.06 95 GLY A C 1
ATOM 652 O O . GLY A 1 95 ? 6.997 5.920 -16.768 1.00 96.06 95 GLY A O 1
ATOM 653 N N . TYR A 1 96 ? 4.994 5.372 -17.629 1.00 97.38 96 TYR A N 1
ATOM 654 C CA . TYR A 1 96 ? 4.340 5.025 -16.371 1.00 97.38 96 TYR A CA 1
ATOM 655 C C . TYR A 1 96 ? 3.678 3.650 -16.445 1.00 97.38 96 TYR A C 1
ATOM 657 O O . TYR A 1 96 ? 3.277 3.207 -17.515 1.00 97.38 96 TYR A O 1
ATOM 665 N N . THR A 1 97 ? 3.500 3.016 -15.286 1.00 97.81 97 THR A N 1
ATOM 666 C CA . THR A 1 97 ? 2.641 1.835 -15.127 1.00 97.81 97 THR A CA 1
ATOM 667 C C . THR A 1 97 ? 1.588 2.062 -14.046 1.00 97.81 97 THR A C 1
ATOM 669 O O . THR A 1 97 ? 1.843 2.730 -13.035 1.00 97.81 97 THR A O 1
ATOM 672 N N . GLY A 1 98 ? 0.393 1.511 -14.260 1.00 96.81 98 GLY A N 1
ATOM 673 C CA . GLY A 1 98 ? -0.737 1.610 -13.339 1.00 96.81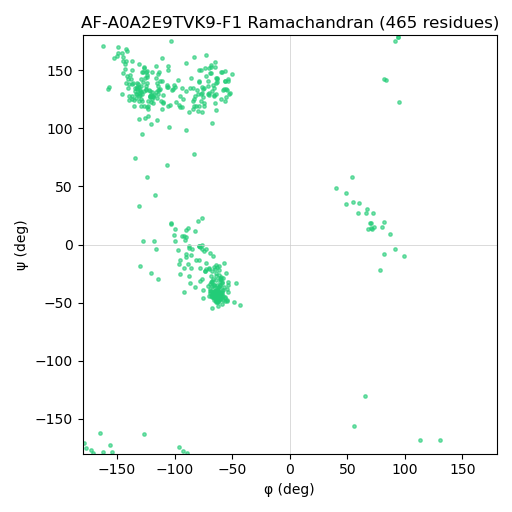 98 GLY A CA 1
ATOM 674 C C . GLY A 1 98 ? -1.143 3.039 -12.967 1.00 96.81 98 GLY A C 1
ATOM 675 O O . GLY A 1 98 ? -0.926 3.996 -13.708 1.00 96.81 98 GLY A O 1
ATOM 676 N N . GLN A 1 99 ? -1.784 3.173 -11.806 1.00 95.69 99 GLN A N 1
ATOM 677 C CA . GLN A 1 99 ? -2.268 4.443 -11.257 1.00 95.69 99 GLN A CA 1
ATOM 678 C C . GLN A 1 99 ? -1.976 4.530 -9.763 1.00 95.69 99 GLN A C 1
ATOM 680 O O . GLN A 1 99 ? -2.195 3.564 -9.029 1.00 95.69 99 GLN A O 1
ATOM 685 N N . LEU A 1 100 ? -1.536 5.696 -9.288 1.00 95.38 100 LEU A N 1
ATOM 686 C CA . LEU A 1 100 ? -1.295 5.910 -7.862 1.00 95.38 100 LEU A CA 1
ATOM 687 C C . LEU A 1 100 ? -2.615 5.955 -7.079 1.00 95.38 100 LEU A C 1
ATOM 689 O O . LEU A 1 100 ? -3.549 6.682 -7.424 1.00 95.38 100 LEU A O 1
ATOM 693 N N . TYR A 1 101 ? -2.680 5.190 -5.991 1.00 93.38 101 TYR A N 1
ATOM 694 C CA . TYR A 1 101 ? -3.867 5.027 -5.159 1.00 93.38 101 TYR A CA 1
ATOM 695 C C . TYR A 1 101 ? -3.573 5.476 -3.720 1.00 93.38 101 TYR A C 1
ATOM 697 O O . TYR A 1 101 ? -2.903 4.745 -2.986 1.00 93.38 101 TYR A O 1
ATOM 705 N N . PRO A 1 102 ? -4.035 6.669 -3.296 1.00 91.88 102 PRO A N 1
ATOM 706 C CA . PRO A 1 102 ? -3.843 7.129 -1.927 1.00 91.88 102 PRO A CA 1
ATOM 707 C C . PRO A 1 102 ? -4.802 6.403 -0.980 1.00 91.88 102 PRO A C 1
ATOM 709 O O . PRO A 1 102 ? -6.001 6.333 -1.251 1.00 91.88 102 PRO A O 1
ATOM 712 N N . TYR A 1 103 ? -4.300 5.920 0.152 1.00 89.62 103 TYR A N 1
ATOM 713 C CA . TYR A 1 103 ? -5.066 5.244 1.197 1.00 89.62 103 TYR A CA 1
ATOM 714 C C . TYR A 1 103 ? -4.455 5.477 2.591 1.00 89.62 103 TYR A C 1
ATOM 716 O O . TYR A 1 103 ? -3.324 5.952 2.726 1.00 89.62 103 TYR A O 1
ATOM 724 N N . ALA A 1 104 ? -5.210 5.180 3.652 1.00 86.75 104 ALA A N 1
ATOM 725 C CA . ALA A 1 104 ? -4.672 5.152 5.011 1.00 86.75 104 ALA A CA 1
ATOM 726 C C . ALA A 1 104 ? -4.032 3.783 5.276 1.00 86.75 104 ALA A C 1
ATOM 728 O O . ALA A 1 104 ? -4.714 2.767 5.183 1.00 86.75 104 ALA A O 1
ATOM 729 N N . LEU A 1 105 ? -2.747 3.733 5.648 1.00 86.12 105 LEU A N 1
ATOM 730 C CA . LEU A 1 105 ? -2.057 2.463 5.924 1.00 86.12 105 LEU A CA 1
ATOM 731 C C . LEU A 1 105 ? -2.793 1.594 6.961 1.00 86.12 105 LEU A C 1
ATOM 733 O O . LEU A 1 105 ? -2.827 0.375 6.832 1.00 86.12 105 LEU A O 1
ATOM 737 N N . THR A 1 106 ? -3.435 2.225 7.945 1.00 80.19 106 THR A N 1
ATOM 738 C CA . THR A 1 106 ? -4.290 1.562 8.945 1.00 80.19 106 THR A CA 1
ATOM 739 C C . THR A 1 106 ? -5.468 0.791 8.349 1.00 80.19 106 THR A C 1
ATOM 741 O O . THR A 1 106 ? -5.795 -0.273 8.869 1.00 80.19 106 THR A O 1
ATOM 744 N N . ASP A 1 107 ? -6.049 1.245 7.236 1.00 77.75 107 ASP A N 1
ATOM 745 C CA . ASP A 1 107 ? -7.141 0.527 6.566 1.00 77.75 107 ASP A CA 1
ATOM 746 C C . ASP A 1 107 ? -6.649 -0.787 5.944 1.00 77.75 107 ASP A C 1
ATOM 748 O O . ASP A 1 107 ? -7.380 -1.774 5.922 1.00 77.75 107 ASP A O 1
ATOM 752 N N . ALA A 1 108 ? -5.395 -0.831 5.482 1.00 75.75 108 ALA A N 1
ATOM 753 C CA . ALA A 1 108 ? -4.801 -2.046 4.921 1.00 75.75 108 ALA A CA 1
ATOM 754 C C . ALA A 1 108 ? -4.461 -3.099 5.993 1.00 75.75 108 ALA A C 1
ATOM 756 O O . ALA A 1 108 ? -4.387 -4.286 5.682 1.00 75.75 108 ALA A O 1
ATOM 757 N N . LEU A 1 109 ? -4.289 -2.694 7.259 1.00 72.44 109 LEU A N 1
ATOM 758 C CA . LEU A 1 109 ? -4.048 -3.622 8.373 1.00 72.44 109 LEU A CA 1
ATOM 759 C C . LEU A 1 109 ? -5.312 -4.392 8.788 1.00 72.44 109 LEU A C 1
ATOM 761 O O . LEU A 1 109 ? -5.204 -5.469 9.369 1.00 72.44 109 LEU A O 1
ATOM 765 N N . GLY A 1 110 ? -6.501 -3.860 8.487 1.00 65.88 110 GLY A N 1
ATOM 766 C CA . GLY A 1 110 ? -7.792 -4.468 8.832 1.00 65.88 110 GLY A CA 1
ATOM 767 C C . GLY A 1 110 ? -8.207 -5.655 7.954 1.00 65.88 110 GLY A C 1
ATOM 768 O O . GLY A 1 110 ? -9.229 -6.281 8.229 1.00 65.88 110 GLY A O 1
ATOM 769 N N . GLY A 1 111 ? -7.423 -5.980 6.921 1.00 67.00 111 GLY A N 1
ATOM 770 C CA . GLY A 1 111 ? -7.749 -6.997 5.922 1.00 67.00 111 GLY A CA 1
ATOM 771 C C . GLY A 1 111 ? -8.681 -6.474 4.821 1.00 67.00 111 GLY A C 1
ATOM 772 O O . GLY A 1 111 ? -9.596 -5.691 5.063 1.00 67.00 111 GLY A O 1
ATOM 773 N N . GLY A 1 112 ? -8.450 -6.921 3.584 1.00 77.50 112 GLY A N 1
ATOM 774 C CA . GLY A 1 112 ? -9.173 -6.450 2.396 1.00 77.50 112 GLY A CA 1
ATOM 775 C C . GLY A 1 112 ? -8.469 -5.307 1.656 1.00 77.50 112 GLY A C 1
ATOM 776 O O . GLY A 1 112 ? -7.382 -4.873 2.031 1.00 77.50 112 GLY A O 1
ATOM 777 N N . PHE A 1 113 ? -9.070 -4.854 0.552 1.00 84.50 113 PHE A N 1
ATOM 778 C CA . PHE A 1 113 ? -8.516 -3.762 -0.251 1.00 84.50 113 PHE A CA 1
ATOM 779 C C . PHE A 1 113 ? -8.777 -2.409 0.437 1.00 84.50 113 PHE A C 1
ATOM 781 O O . PHE A 1 113 ? -9.925 -2.143 0.812 1.00 84.50 113 PHE A O 1
ATOM 788 N N . PRO A 1 114 ? -7.758 -1.549 0.618 1.00 86.81 114 PRO A N 1
ATOM 789 C CA . PRO A 1 114 ? -7.906 -0.334 1.407 1.00 86.81 114 PRO A CA 1
ATOM 790 C C . PRO A 1 114 ? -8.816 0.692 0.723 1.00 86.81 114 PRO A C 1
ATOM 792 O O . PRO A 1 114 ? -8.850 0.820 -0.506 1.00 86.81 114 PRO A O 1
ATOM 795 N N . LYS A 1 115 ? -9.549 1.469 1.524 1.00 85.50 115 LYS A N 1
ATOM 796 C CA . LYS A 1 115 ? -10.377 2.569 1.016 1.00 85.50 115 LYS A CA 1
ATOM 797 C C . LYS A 1 115 ? -9.502 3.745 0.590 1.00 85.50 115 LYS A C 1
ATOM 799 O O . LYS A 1 115 ? -8.409 3.957 1.112 1.00 85.50 115 LYS A O 1
ATOM 804 N N . ARG A 1 116 ? -9.996 4.523 -0.375 1.00 87.75 116 ARG A N 1
ATOM 805 C CA . ARG A 1 116 ? -9.284 5.701 -0.869 1.00 87.75 116 ARG A CA 1
ATOM 806 C C . ARG A 1 116 ? -9.198 6.751 0.238 1.00 87.75 116 ARG A C 1
ATOM 808 O O . ARG A 1 116 ? -10.198 7.049 0.882 1.00 87.75 116 ARG A O 1
ATOM 815 N N . PHE A 1 117 ? -8.018 7.333 0.420 1.00 86.44 117 PHE A N 1
ATOM 816 C CA . PHE A 1 117 ? -7.799 8.402 1.386 1.00 86.44 117 PHE A CA 1
ATOM 817 C C . PHE A 1 117 ? -8.585 9.651 0.982 1.00 86.44 117 PHE A C 1
ATOM 819 O O . PHE A 1 117 ? -8.460 10.147 -0.142 1.00 86.44 117 PHE A O 1
ATOM 826 N N . GLU A 1 118 ? -9.365 10.191 1.911 1.00 80.81 118 GLU A N 1
ATOM 827 C CA . GLU A 1 118 ? -10.084 11.443 1.705 1.00 80.81 118 GLU A CA 1
ATOM 828 C C . GLU A 1 118 ? -9.157 12.626 1.996 1.00 80.81 118 GLU A C 1
ATOM 830 O O . GLU A 1 118 ? -8.681 12.808 3.114 1.00 80.81 118 GLU A O 1
ATOM 835 N N . SER A 1 119 ? -8.910 13.478 1.000 1.00 74.31 119 SER A N 1
ATOM 836 C CA . SER A 1 119 ? -7.962 14.597 1.121 1.00 74.31 119 SER A CA 1
ATOM 837 C C . SER A 1 119 ? -8.338 15.620 2.200 1.00 74.31 119 SER A C 1
ATOM 839 O O . SER A 1 119 ? -7.474 16.341 2.689 1.00 74.31 119 SER A O 1
ATOM 841 N N . GLN A 1 120 ? -9.616 15.687 2.587 1.00 71.62 120 GLN A N 1
ATOM 842 C CA . GLN A 1 120 ? -10.099 16.526 3.691 1.00 71.62 120 GLN A CA 1
ATOM 843 C C . GLN A 1 120 ? -9.559 16.079 5.056 1.00 71.62 120 GLN A C 1
ATOM 845 O O . GLN A 1 120 ? -9.562 16.855 6.008 1.00 71.62 120 GLN A O 1
ATOM 850 N N . LEU A 1 121 ? -9.089 14.835 5.149 1.00 69.19 121 LEU A N 1
ATOM 851 C CA . LEU A 1 121 ? -8.593 14.217 6.372 1.00 69.19 121 LEU A CA 1
ATOM 852 C C . LEU A 1 121 ? -7.088 14.417 6.585 1.00 69.19 121 LEU A C 1
ATOM 854 O O . LEU A 1 121 ? -6.515 13.824 7.504 1.00 69.19 121 LEU A O 1
ATOM 858 N N . TRP A 1 122 ? -6.452 15.219 5.732 1.00 74.06 122 TRP A N 1
ATOM 859 C CA . TRP A 1 122 ? -5.026 15.483 5.787 1.00 74.06 122 TRP A CA 1
ATOM 860 C C . TRP A 1 122 ? -4.667 16.423 6.941 1.00 74.06 122 TRP A C 1
ATOM 862 O O . TRP A 1 122 ? -5.282 17.467 7.152 1.00 74.06 122 TRP A O 1
ATOM 872 N N . GLY A 1 123 ? -3.620 16.049 7.666 1.00 71.56 123 GLY A N 1
ATOM 873 C CA . GLY A 1 123 ? -3.094 16.753 8.818 1.00 71.56 123 GLY A CA 1
ATOM 874 C C . GLY A 1 123 ? -3.718 16.258 10.118 1.00 71.56 123 GLY A C 1
ATOM 875 O O . GLY A 1 123 ? -4.620 15.421 10.147 1.00 71.56 123 GLY A O 1
ATOM 876 N N . GLN A 1 124 ? -3.208 16.782 11.228 1.00 66.94 124 GLN A N 1
ATOM 877 C CA . GLN A 1 124 ? -3.819 16.565 12.533 1.00 66.94 124 GLN A CA 1
ATOM 878 C C . GLN A 1 124 ? -4.903 17.609 12.782 1.00 66.94 124 GLN A C 1
ATOM 880 O O . GLN A 1 124 ? -4.704 18.809 12.583 1.00 66.94 124 GLN A O 1
ATOM 885 N N . SER A 1 125 ? -6.055 17.158 13.272 1.00 68.25 125 SER A N 1
ATOM 886 C CA . SER A 1 125 ? -7.070 18.067 13.795 1.00 68.25 125 SER A CA 1
ATOM 887 C C . SER A 1 125 ? -6.576 18.660 15.118 1.00 68.25 125 SER A C 1
ATOM 889 O O . SER A 1 125 ? -6.025 17.934 15.944 1.00 68.25 125 SER A O 1
ATOM 891 N N . LYS A 1 126 ? -6.825 19.951 15.372 1.00 72.81 126 LYS A N 1
ATOM 892 C CA . LYS A 1 126 ? -6.565 20.544 16.695 1.00 72.81 126 LYS A CA 1
ATOM 893 C C . LYS A 1 126 ? -7.340 19.778 17.770 1.00 72.81 126 LYS A C 1
ATOM 895 O O . LYS A 1 126 ? -8.536 19.536 17.589 1.00 72.81 126 LYS A O 1
ATOM 900 N N . SER A 1 127 ? -6.674 19.444 18.875 1.00 72.69 127 SER A N 1
ATOM 901 C CA . SER A 1 127 ? -7.319 18.833 20.039 1.00 72.69 127 SER A CA 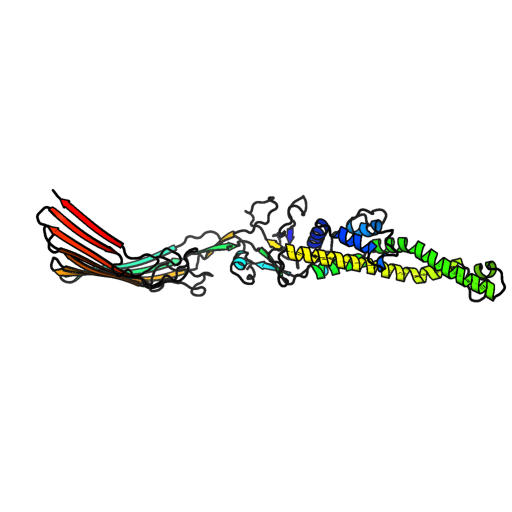1
ATOM 902 C C . SER A 1 127 ? -8.484 19.694 20.510 1.00 72.69 127 SER A C 1
ATOM 904 O O . SER A 1 127 ? -8.346 20.912 20.653 1.00 72.69 127 SER A O 1
ATOM 906 N N . LYS A 1 128 ? -9.630 19.059 20.756 1.00 82.50 128 LYS A N 1
ATOM 907 C CA . LYS A 1 128 ? -10.778 19.695 21.405 1.00 82.50 128 LYS A CA 1
ATOM 908 C C . LYS A 1 128 ? -11.047 19.014 22.741 1.00 82.50 128 LYS A C 1
ATOM 910 O O . LYS A 1 128 ? -10.690 17.856 22.941 1.00 82.50 128 LYS A O 1
ATOM 915 N N . ILE A 1 129 ? -11.647 19.762 23.658 1.00 86.44 129 ILE A N 1
ATOM 916 C CA . ILE A 1 129 ? -12.038 19.245 24.967 1.00 86.44 129 ILE A CA 1
ATOM 917 C C . ILE A 1 129 ? -13.146 18.204 24.771 1.00 86.44 129 ILE A C 1
ATOM 919 O O . ILE A 1 129 ? -14.057 18.406 23.970 1.00 86.44 129 ILE A O 1
ATOM 923 N N . VAL A 1 130 ? -13.041 17.092 25.498 1.00 90.69 130 VAL A N 1
ATOM 924 C CA . VAL A 1 130 ? -14.136 16.132 25.660 1.00 90.69 130 VAL A CA 1
ATOM 925 C C . VAL A 1 130 ? -15.035 16.652 26.772 1.00 90.69 130 VAL A C 1
ATOM 927 O O . VAL A 1 130 ? -14.568 16.903 27.883 1.00 90.69 130 VAL A O 1
ATOM 930 N N . GLU A 1 131 ? -16.316 16.808 26.475 1.00 94.56 131 GLU A N 1
ATOM 931 C CA . GLU A 1 131 ? -17.318 17.262 27.430 1.00 94.56 131 GLU A CA 1
ATOM 932 C C . GLU A 1 131 ? -18.127 16.068 27.927 1.00 94.56 131 GLU A C 1
ATOM 934 O O . GLU A 1 131 ? -18.608 15.243 27.146 1.00 94.56 131 GLU A O 1
ATOM 939 N N . VAL A 1 132 ? -18.298 15.990 29.242 1.00 95.12 132 VAL A N 1
ATOM 940 C CA . VAL A 1 132 ? -19.210 15.048 29.883 1.00 95.12 132 VAL A CA 1
ATOM 941 C C . VAL A 1 132 ? -20.243 15.865 30.633 1.00 95.12 132 VAL A C 1
ATOM 943 O O . VAL A 1 132 ? -19.898 16.670 31.494 1.00 95.12 132 VAL A O 1
ATOM 946 N N . ASN A 1 133 ? -21.508 15.660 30.289 1.00 96.56 133 ASN A N 1
ATOM 947 C CA . ASN A 1 133 ? -22.634 16.246 30.991 1.00 96.56 133 ASN A CA 1
ATOM 948 C C . ASN A 1 133 ? -23.511 15.117 31.531 1.00 96.56 133 ASN A C 1
ATOM 950 O O . ASN A 1 133 ? -23.934 14.237 30.777 1.00 96.56 133 ASN A O 1
ATOM 954 N N . SER A 1 134 ? -23.757 15.145 32.833 1.00 96.50 134 SER A N 1
ATOM 955 C CA . SER A 1 134 ? -24.614 14.192 33.518 1.00 96.50 134 SER A CA 1
ATOM 956 C C . SER A 1 134 ? -25.573 14.928 34.435 1.00 96.50 134 SER A C 1
ATOM 958 O O . SER A 1 134 ? -25.188 15.862 35.139 1.00 96.50 134 SER A O 1
ATOM 960 N N . PHE A 1 135 ? -26.815 14.466 34.448 1.00 97.19 135 PHE A N 1
ATOM 961 C CA . PHE A 1 135 ? -27.821 14.880 35.414 1.00 97.19 135 PHE A CA 1
ATOM 962 C C . PHE A 1 135 ? -28.318 13.645 36.147 1.00 97.19 135 PHE A C 1
ATOM 964 O O . PHE A 1 135 ? -28.646 12.653 35.496 1.00 97.19 135 PHE A O 1
ATOM 971 N N . GLU A 1 136 ? -28.389 13.730 37.469 1.00 97.31 136 GLU A N 1
ATOM 972 C CA . GLU A 1 136 ? -28.862 12.666 38.343 1.00 97.31 136 GLU A CA 1
ATOM 973 C C . GLU A 1 136 ? -29.882 13.235 39.324 1.00 97.31 136 GLU A C 1
ATOM 975 O O . GLU A 1 136 ? -29.702 14.325 39.875 1.00 97.31 136 GLU A O 1
ATOM 980 N N . ILE A 1 137 ? -30.976 12.507 39.510 1.00 97.69 137 ILE A N 1
ATOM 981 C CA . ILE A 1 137 ? -31.996 12.807 40.505 1.00 97.69 137 ILE A CA 1
ATOM 982 C C . ILE A 1 137 ? -32.358 11.526 41.233 1.00 97.69 137 ILE A C 1
ATOM 984 O O . ILE A 1 137 ? -32.601 10.498 40.601 1.00 97.69 137 ILE A O 1
ATOM 988 N N . GLY A 1 138 ? -32.443 11.605 42.555 1.00 97.06 138 GLY A N 1
ATOM 989 C CA . GLY A 1 138 ? -32.708 10.429 43.358 1.00 97.06 138 GLY A CA 1
ATOM 990 C C . GLY A 1 138 ? -33.468 10.690 44.643 1.00 97.06 138 GLY A C 1
ATOM 991 O O . GLY A 1 138 ? -33.703 11.830 45.055 1.00 97.06 138 GLY A O 1
ATOM 992 N N . TYR A 1 139 ? -33.876 9.591 45.262 1.00 96.50 139 TYR A N 1
ATOM 993 C CA . TYR A 1 139 ? -34.532 9.528 46.557 1.00 96.50 139 TYR A CA 1
ATOM 994 C C . TYR A 1 139 ? -33.806 8.518 47.438 1.00 96.50 139 TYR A C 1
ATOM 996 O O . TYR A 1 139 ? -33.539 7.400 47.009 1.00 96.50 139 TYR A O 1
ATOM 1004 N N . SER A 1 140 ? -33.577 8.878 48.700 1.00 97.25 140 SER A N 1
ATOM 1005 C CA . SER A 1 140 ? -33.144 7.939 49.729 1.00 97.25 140 SER A CA 1
ATOM 1006 C C . SER A 1 140 ? -33.978 8.130 50.986 1.00 97.25 140 SER A C 1
ATOM 1008 O O . SER A 1 140 ? -34.135 9.250 51.476 1.00 97.25 140 SER A O 1
ATOM 1010 N N . GLY A 1 141 ? -34.519 7.042 51.520 1.00 96.62 141 GLY A N 1
ATOM 1011 C CA . GLY A 1 141 ? -35.313 7.105 52.736 1.00 96.62 141 GLY A CA 1
ATOM 1012 C C . GLY A 1 141 ? -35.779 5.749 53.234 1.00 96.62 141 GLY A C 1
ATOM 1013 O O . GLY A 1 141 ? -35.410 4.698 52.710 1.00 96.62 141 GLY A O 1
ATOM 1014 N N . ILE A 1 142 ? -36.594 5.790 54.285 1.00 95.50 142 ILE A N 1
ATOM 1015 C CA . ILE A 1 142 ? -37.227 4.615 54.880 1.00 95.50 142 ILE A CA 1
ATOM 1016 C C . ILE A 1 142 ? -38.738 4.748 54.692 1.00 95.50 142 ILE A C 1
ATOM 1018 O O . ILE A 1 142 ? -39.336 5.750 55.081 1.00 95.50 142 ILE A O 1
ATOM 1022 N N . ILE A 1 143 ? -39.353 3.730 54.098 1.00 92.38 143 ILE A N 1
ATOM 1023 C CA . ILE A 1 143 ? -40.800 3.586 53.971 1.00 92.38 143 ILE A CA 1
ATOM 1024 C C . ILE A 1 143 ? -41.296 2.745 55.154 1.00 92.38 143 ILE A C 1
ATOM 1026 O O . ILE A 1 143 ? -40.908 1.583 55.331 1.00 92.38 143 ILE A O 1
ATOM 1030 N N . GLY A 1 144 ? -42.159 3.345 55.978 1.00 92.62 144 GLY A N 1
ATOM 1031 C CA . GLY A 1 144 ? -42.576 2.767 57.256 1.00 92.62 144 GLY A CA 1
ATOM 1032 C C . GLY A 1 144 ? -41.395 2.682 58.226 1.00 92.62 144 GLY A C 1
ATOM 1033 O O . GLY A 1 144 ? -40.665 3.650 58.400 1.00 92.62 144 GLY A O 1
ATOM 1034 N N . GLU A 1 145 ? -41.192 1.515 58.836 1.00 92.94 145 GLU A N 1
ATOM 1035 C CA . GLU A 1 145 ? -40.095 1.276 59.792 1.00 92.94 145 GLU A CA 1
ATOM 1036 C C . GLU A 1 145 ? -39.086 0.225 59.303 1.00 92.94 145 GLU A C 1
ATOM 1038 O O . GLU A 1 145 ? -38.109 -0.070 59.989 1.00 92.94 145 GLU A O 1
ATOM 1043 N N . LYS A 1 146 ? -39.339 -0.395 58.143 1.00 95.38 146 LYS A N 1
ATOM 1044 C CA . LYS A 1 146 ? -38.670 -1.647 57.753 1.00 95.38 146 LYS A CA 1
ATOM 1045 C C . LYS A 1 146 ? -38.066 -1.656 56.362 1.00 95.38 146 LYS A C 1
ATOM 1047 O O . LYS A 1 146 ? -37.244 -2.526 56.110 1.00 95.38 146 LYS A O 1
ATOM 1052 N N . LEU A 1 147 ? -38.449 -0.757 55.459 1.00 97.25 147 LEU A N 1
ATOM 1053 C CA . LEU A 1 147 ? -37.950 -0.771 54.086 1.00 97.25 147 LEU A CA 1
ATOM 1054 C C . LEU A 1 147 ? -37.128 0.484 53.813 1.00 97.25 147 LEU A C 1
ATOM 1056 O O . LEU A 1 147 ? -37.692 1.560 53.657 1.00 97.25 147 LEU A O 1
ATOM 1060 N N . LYS A 1 148 ? -35.809 0.347 53.721 1.00 97.69 148 LYS A N 1
ATOM 1061 C CA . LYS A 1 148 ? -34.946 1.384 53.157 1.00 97.69 148 LYS A CA 1
ATOM 1062 C C . LYS A 1 148 ? -34.991 1.284 51.632 1.00 97.69 148 LYS A C 1
ATOM 1064 O O . LYS A 1 148 ? -34.869 0.187 51.087 1.00 97.69 148 LYS A O 1
ATOM 1069 N N . VAL A 1 149 ? -35.165 2.428 50.981 1.00 97.94 149 VAL A N 1
ATOM 1070 C CA . VAL A 1 149 ? -35.193 2.576 49.525 1.00 97.94 149 VAL A CA 1
ATOM 1071 C C . VAL A 1 149 ? -34.218 3.677 49.126 1.00 97.94 149 VAL A C 1
ATOM 1073 O O . VAL A 1 149 ? -34.275 4.778 49.672 1.00 97.94 149 VAL A O 1
ATOM 1076 N N . GLY A 1 150 ? -33.346 3.371 48.174 1.00 98.06 150 GLY A N 1
ATOM 1077 C CA . GLY A 1 150 ? -32.558 4.307 47.384 1.00 98.06 150 GLY A CA 1
ATOM 1078 C C . GLY A 1 150 ? -32.914 4.125 45.912 1.00 98.06 150 GLY A C 1
ATOM 1079 O O . GLY A 1 150 ? -32.988 2.991 45.447 1.00 98.06 150 GLY A O 1
ATOM 1080 N N . ILE A 1 151 ? -33.192 5.206 45.192 1.00 97.81 151 ILE A N 1
ATOM 1081 C CA . ILE A 1 151 ? -33.406 5.184 43.741 1.00 97.81 151 ILE A CA 1
ATOM 1082 C C . ILE A 1 151 ? -32.718 6.407 43.164 1.00 97.81 151 ILE A C 1
ATOM 1084 O O . ILE A 1 151 ? -33.098 7.513 43.535 1.00 97.81 151 ILE A O 1
ATOM 1088 N N . ASP A 1 152 ? -31.814 6.203 42.216 1.00 97.88 152 ASP A N 1
ATOM 1089 C CA . ASP A 1 152 ? -31.142 7.255 41.464 1.00 97.88 152 ASP A CA 1
ATOM 1090 C C . ASP A 1 152 ? -31.421 7.053 39.972 1.00 97.88 152 ASP A C 1
ATOM 1092 O O . ASP A 1 152 ? -31.258 5.961 39.430 1.00 97.88 152 ASP A O 1
ATOM 1096 N N . LEU A 1 153 ? -31.891 8.100 39.300 1.00 98.25 153 LEU A N 1
ATOM 1097 C CA . LEU A 1 153 ? -32.082 8.140 37.854 1.00 98.25 153 LEU A CA 1
ATOM 1098 C C . LEU A 1 153 ? -31.057 9.094 37.270 1.00 98.25 153 LEU A C 1
ATOM 1100 O O . LEU A 1 153 ? -31.046 10.277 37.614 1.00 98.25 153 LEU A O 1
ATOM 1104 N N . PHE A 1 154 ? -30.236 8.599 36.352 1.00 97.81 154 PHE A N 1
ATOM 1105 C CA . PHE A 1 154 ? -29.140 9.372 35.788 1.00 97.81 154 PHE A CA 1
ATOM 1106 C C . PHE A 1 154 ? -29.176 9.401 34.266 1.00 97.81 154 PHE A C 1
ATOM 1108 O O . PHE A 1 154 ? -29.631 8.480 33.589 1.00 97.81 154 PHE A O 1
ATOM 1115 N N . THR A 1 155 ? -28.639 10.482 33.719 1.00 97.81 155 THR A N 1
ATOM 1116 C CA . THR A 1 155 ? -28.343 10.648 32.299 1.00 97.81 155 THR A CA 1
ATOM 1117 C C . THR A 1 155 ? -26.855 10.891 32.130 1.00 97.81 155 THR A C 1
ATOM 1119 O O . THR A 1 155 ? -26.212 11.503 32.982 1.00 97.81 155 THR A O 1
ATOM 1122 N N . TYR A 1 156 ? -26.313 10.436 31.010 1.00 96.69 156 TYR A N 1
ATOM 1123 C CA . TYR A 1 156 ? -24.919 10.623 30.659 1.00 96.69 156 TYR A CA 1
ATOM 1124 C C . TYR A 1 156 ? -24.808 10.998 29.188 1.00 96.69 156 TYR A C 1
ATOM 1126 O O . TYR A 1 156 ? -25.307 10.302 28.300 1.00 96.69 156 TYR A O 1
ATOM 1134 N N . ASN A 1 157 ? -24.144 12.114 28.926 1.00 96.06 157 ASN A N 1
ATOM 1135 C CA . ASN A 1 157 ? -23.931 12.653 27.597 1.00 96.06 157 ASN A CA 1
ATOM 1136 C C . ASN A 1 157 ? -22.450 12.988 27.429 1.00 96.06 157 ASN A C 1
ATOM 1138 O O . ASN A 1 157 ? -21.959 13.954 28.013 1.00 96.06 157 ASN A O 1
ATOM 1142 N N . ARG A 1 158 ? -21.742 12.195 26.624 1.00 94.69 158 ARG A N 1
ATOM 1143 C CA . ARG A 1 158 ? -20.339 12.429 26.280 1.00 94.69 158 ARG A CA 1
ATOM 1144 C C . ARG A 1 158 ? -20.250 12.990 24.871 1.00 94.69 158 ARG A C 1
ATOM 1146 O O . ARG A 1 158 ? -20.654 12.320 23.921 1.00 94.69 158 ARG A O 1
ATOM 1153 N N . LYS A 1 159 ? -19.685 14.185 24.743 1.00 94.75 159 LYS A N 1
ATOM 1154 C CA . LYS A 1 159 ? -19.408 14.851 23.471 1.00 94.75 159 LYS A CA 1
ATOM 1155 C C . LYS A 1 159 ? -17.899 14.952 23.260 1.00 94.75 159 LYS A C 1
ATOM 1157 O O . LYS A 1 159 ? -17.166 15.346 24.163 1.00 94.75 159 LYS A O 1
ATOM 1162 N N . GLY A 1 160 ? -17.447 14.616 22.058 1.00 92.06 160 GLY A N 1
ATOM 1163 C CA . GLY A 1 160 ? -16.034 14.639 21.696 1.00 92.06 160 GLY A CA 1
ATOM 1164 C C . GLY A 1 160 ? -15.350 13.282 21.859 1.00 92.06 160 GLY A C 1
ATOM 1165 O O . GLY A 1 160 ? -15.311 12.693 22.942 1.00 92.06 160 GLY A O 1
ATOM 1166 N N . PHE A 1 161 ? -14.777 12.801 20.757 1.00 90.88 161 PHE A N 1
ATOM 1167 C CA . PHE A 1 161 ? -14.043 11.539 20.683 1.00 90.88 161 PHE A CA 1
ATOM 1168 C C . PHE A 1 161 ? -12.769 11.702 19.862 1.00 90.88 161 PHE A C 1
ATOM 1170 O O . PHE A 1 161 ? -12.663 12.596 19.019 1.00 90.88 161 PHE A O 1
ATOM 1177 N N . THR A 1 162 ? -11.814 10.805 20.082 1.00 87.81 162 THR A N 1
ATOM 1178 C CA . THR A 1 162 ? -10.595 10.711 19.283 1.00 87.81 162 THR A CA 1
ATOM 1179 C C . THR A 1 162 ? -10.384 9.287 18.797 1.00 87.81 162 THR A C 1
ATOM 1181 O O . THR A 1 162 ? -10.762 8.332 19.469 1.00 87.81 162 THR A O 1
ATOM 1184 N N . SER A 1 163 ? -9.771 9.150 17.624 1.00 82.50 163 SER A N 1
ATOM 1185 C CA . SER A 1 163 ? -9.260 7.870 17.125 1.00 82.50 163 SER A CA 1
ATOM 1186 C C . SER A 1 163 ? -7.899 8.081 16.493 1.00 82.50 163 SER A C 1
ATOM 1188 O O . SER A 1 163 ? -7.685 9.085 15.812 1.00 82.50 163 SER A O 1
ATOM 1190 N N . THR A 1 164 ? -6.992 7.131 16.684 1.00 81.25 164 THR A N 1
ATOM 1191 C CA . THR A 1 164 ? -5.700 7.122 15.995 1.00 81.25 164 THR A CA 1
ATOM 1192 C C . THR A 1 164 ? -5.891 6.668 14.550 1.00 81.25 164 THR A C 1
ATOM 1194 O O . THR A 1 164 ? -6.634 5.725 14.290 1.00 81.25 164 THR A O 1
ATOM 1197 N N . THR A 1 165 ? -5.258 7.351 13.602 1.00 79.81 165 THR A N 1
ATOM 1198 C CA . THR A 1 165 ? -5.341 7.055 12.163 1.00 79.81 165 THR A CA 1
ATOM 1199 C C . THR A 1 165 ? -4.176 7.714 11.417 1.00 79.81 165 THR A C 1
ATOM 1201 O O . THR A 1 165 ? -3.425 8.505 11.995 1.00 79.81 165 THR A O 1
ATOM 1204 N N . ASN A 1 166 ? -4.005 7.392 10.134 1.00 83.12 166 ASN A N 1
ATOM 1205 C CA . ASN A 1 166 ? -3.054 8.082 9.269 1.00 83.12 166 ASN A CA 1
ATOM 1206 C C . ASN A 1 166 ? -3.466 9.552 9.090 1.00 83.12 166 ASN A C 1
ATOM 1208 O O . ASN A 1 166 ? -4.612 9.861 8.749 1.00 83.12 166 ASN A O 1
ATOM 1212 N N . ILE A 1 167 ? -2.512 10.455 9.312 1.00 81.31 167 ILE A N 1
ATOM 1213 C CA . ILE A 1 167 ? -2.687 11.911 9.154 1.00 81.31 167 ILE A CA 1
ATOM 1214 C C . ILE A 1 167 ? -2.183 12.408 7.798 1.00 81.31 167 ILE A C 1
ATOM 1216 O O . ILE A 1 167 ? -2.346 13.578 7.477 1.00 81.31 167 ILE A O 1
ATOM 1220 N N . GLY A 1 168 ? -1.580 11.531 7.001 1.00 82.69 168 GLY A N 1
ATOM 1221 C CA . GLY A 1 168 ? -1.195 11.763 5.616 1.00 82.69 168 GLY A CA 1
ATOM 1222 C C . GLY A 1 168 ? -1.408 10.487 4.800 1.00 82.69 168 GLY A C 1
ATOM 1223 O O . GLY A 1 168 ? -1.438 9.395 5.380 1.00 82.69 168 GLY A O 1
ATOM 1224 N N . PRO A 1 169 ? -1.599 10.606 3.479 1.00 88.38 169 PRO A N 1
ATOM 1225 C CA . PRO A 1 169 ? -1.823 9.452 2.622 1.00 88.38 169 PRO A CA 1
ATOM 1226 C C . PRO A 1 169 ? -0.549 8.615 2.456 1.00 88.38 169 PRO A C 1
ATOM 1228 O O . PRO A 1 169 ? 0.534 9.137 2.177 1.00 88.38 169 PRO A O 1
ATOM 1231 N N . THR A 1 170 ? -0.717 7.299 2.545 1.00 91.56 170 THR A N 1
ATOM 1232 C CA . THR A 1 170 ? 0.174 6.329 1.906 1.00 91.56 170 THR A CA 1
ATOM 1233 C C . THR A 1 170 ? -0.317 6.126 0.477 1.00 91.56 170 THR A C 1
ATOM 1235 O O . THR A 1 170 ? -1.516 6.146 0.219 1.00 91.56 170 THR A O 1
ATOM 1238 N N . PHE A 1 171 ? 0.594 5.951 -0.467 1.00 93.50 171 PHE A N 1
ATOM 1239 C CA . PHE A 1 171 ? 0.291 5.677 -1.863 1.00 93.50 171 PHE A CA 1
ATOM 1240 C C . PHE A 1 171 ? 0.692 4.247 -2.182 1.00 93.50 171 PHE A C 1
ATOM 1242 O O . PHE A 1 171 ? 1.857 3.883 -2.035 1.00 93.50 171 PHE A O 1
ATOM 1249 N N . GLY A 1 172 ? -0.275 3.462 -2.640 1.00 94.75 172 GLY A N 1
ATOM 1250 C CA . GLY A 1 172 ? -0.032 2.248 -3.410 1.00 94.75 172 GLY A CA 1
ATOM 1251 C C . GLY A 1 172 ? -0.153 2.552 -4.900 1.00 94.75 172 GLY A C 1
ATOM 1252 O O . GLY A 1 172 ? -0.373 3.702 -5.292 1.00 94.75 172 GLY A O 1
ATOM 1253 N N . ALA A 1 173 ? -0.071 1.522 -5.732 1.00 96.19 173 ALA A N 1
ATOM 1254 C CA . ALA A 1 173 ? -0.371 1.633 -7.153 1.00 96.19 173 ALA A CA 1
ATOM 1255 C C . ALA A 1 173 ? -1.253 0.471 -7.614 1.00 96.19 173 ALA A C 1
ATOM 1257 O O . ALA A 1 173 ? -0.986 -0.681 -7.288 1.00 96.19 173 ALA A O 1
ATOM 1258 N N . VAL A 1 174 ? -2.319 0.777 -8.348 1.00 96.19 174 VAL A N 1
ATOM 1259 C CA . VAL A 1 174 ? -3.278 -0.200 -8.886 1.00 96.19 174 VAL A CA 1
ATOM 1260 C C . VAL A 1 174 ? -3.087 -0.375 -10.385 1.00 96.19 174 VAL A C 1
ATOM 1262 O O . VAL A 1 174 ? -2.660 0.555 -11.065 1.00 96.19 174 VAL A O 1
ATOM 1265 N N . ASN A 1 175 ? -3.468 -1.542 -10.901 1.00 96.62 175 ASN A N 1
ATOM 1266 C CA . ASN A 1 175 ? -3.328 -1.921 -12.308 1.00 96.62 175 ASN A CA 1
ATOM 1267 C C . ASN A 1 175 ? -1.886 -1.786 -12.827 1.00 96.62 175 ASN A C 1
ATOM 1269 O O . ASN A 1 175 ? -1.684 -1.357 -13.959 1.00 96.62 175 ASN A O 1
ATOM 1273 N N . VAL A 1 176 ? -0.893 -2.095 -11.989 1.00 97.81 176 VAL A N 1
ATOM 1274 C CA . VAL A 1 176 ? 0.516 -2.096 -12.407 1.00 97.81 176 VAL A CA 1
ATOM 1275 C C . VAL A 1 176 ? 0.859 -3.372 -13.178 1.00 97.81 176 VAL A C 1
ATOM 1277 O O . VAL A 1 176 ? 0.441 -4.465 -12.791 1.00 97.81 176 VAL A O 1
ATOM 1280 N N . ASP A 1 177 ? 1.673 -3.224 -14.220 1.00 97.62 177 ASP A N 1
ATOM 1281 C CA . ASP A 1 177 ? 2.317 -4.295 -14.985 1.00 97.62 177 ASP A CA 1
ATOM 1282 C C . ASP A 1 177 ? 3.796 -3.939 -15.203 1.00 97.62 177 ASP A C 1
ATOM 1284 O O . ASP A 1 177 ? 4.223 -3.527 -16.280 1.00 97.62 177 ASP A O 1
ATOM 1288 N N . PHE A 1 178 ? 4.600 -4.060 -14.139 1.00 97.88 178 PHE A N 1
ATOM 1289 C CA . PHE A 1 178 ? 6.033 -3.761 -14.216 1.00 97.88 178 PHE A CA 1
ATOM 1290 C C . PHE A 1 178 ? 6.771 -4.564 -15.301 1.00 97.88 178 PHE A C 1
ATOM 1292 O O . PHE A 1 178 ? 7.547 -3.942 -16.024 1.00 97.88 178 PHE A O 1
ATOM 1299 N N . PRO A 1 179 ? 6.579 -5.894 -15.454 1.00 97.44 179 PRO A N 1
ATOM 1300 C CA . PRO A 1 179 ? 7.239 -6.655 -16.516 1.00 97.44 179 PRO A CA 1
ATOM 1301 C C . PRO A 1 179 ? 6.839 -6.196 -17.921 1.00 97.44 179 PRO A C 1
ATOM 1303 O O . PRO A 1 179 ? 7.715 -5.962 -18.760 1.00 97.44 179 PRO A O 1
ATOM 1306 N N . GLY A 1 180 ? 5.535 -6.062 -18.184 1.00 97.62 180 GLY A N 1
ATOM 1307 C CA . GLY A 1 180 ? 5.013 -5.708 -19.501 1.00 97.62 180 GLY A CA 1
ATOM 1308 C C . GLY A 1 180 ? 5.376 -4.282 -19.899 1.00 97.62 180 GLY A C 1
ATOM 1309 O O . GLY A 1 180 ? 6.035 -4.073 -20.920 1.00 97.62 180 GLY A O 1
ATOM 1310 N N . ASP A 1 181 ? 5.034 -3.307 -19.058 1.00 98.00 181 ASP A N 1
ATOM 1311 C CA . ASP A 1 181 ? 5.196 -1.891 -19.391 1.00 98.00 181 ASP A CA 1
ATOM 1312 C C . ASP A 1 181 ? 6.679 -1.490 -19.472 1.00 98.00 181 ASP A C 1
ATOM 1314 O O . ASP A 1 181 ? 7.085 -0.772 -20.390 1.00 98.00 181 ASP A O 1
ATOM 1318 N N . LEU A 1 182 ? 7.530 -1.989 -18.561 1.00 97.69 182 LEU A N 1
ATOM 1319 C CA . LEU A 1 182 ? 8.966 -1.691 -18.596 1.00 97.69 182 LEU A CA 1
ATOM 1320 C C . LEU A 1 182 ? 9.633 -2.286 -19.839 1.00 97.69 182 LEU A C 1
ATOM 1322 O O . LEU A 1 182 ? 10.387 -1.593 -20.523 1.00 97.69 182 LEU A O 1
ATOM 1326 N N . SER A 1 183 ? 9.372 -3.562 -20.138 1.00 97.12 183 SER A N 1
ATOM 1327 C CA . SER A 1 183 ? 9.992 -4.240 -21.281 1.00 97.12 183 SER A CA 1
ATOM 1328 C C . SER A 1 183 ? 9.575 -3.617 -22.612 1.00 97.12 183 SER A C 1
ATOM 1330 O O . SER A 1 183 ? 10.429 -3.395 -23.477 1.00 97.12 183 SER A O 1
ATOM 1332 N N . GLN A 1 184 ? 8.293 -3.274 -22.759 1.00 97.44 184 GLN A N 1
ATOM 1333 C CA . GLN A 1 184 ? 7.760 -2.633 -23.953 1.00 97.44 184 GLN A CA 1
ATOM 1334 C C . GLN A 1 184 ? 8.385 -1.253 -24.173 1.00 97.44 184 GLN A C 1
ATOM 1336 O O . GLN A 1 184 ? 8.861 -0.972 -25.277 1.00 97.44 184 GLN A O 1
ATOM 1341 N N . SER A 1 185 ? 8.433 -0.414 -23.135 1.00 97.06 185 SER A N 1
ATOM 1342 C CA . SER A 1 185 ? 8.977 0.940 -23.252 1.00 97.06 185 SER A CA 1
ATOM 1343 C C . SER A 1 185 ? 10.481 0.941 -23.526 1.00 97.06 185 SER A C 1
ATOM 1345 O O . SER A 1 185 ? 10.932 1.630 -24.440 1.00 97.06 185 SER A O 1
ATOM 1347 N N . VAL A 1 186 ? 11.266 0.100 -22.839 1.00 97.12 186 VAL A N 1
ATOM 1348 C CA . VAL A 1 186 ? 12.711 -0.004 -23.119 1.00 97.12 186 VAL A CA 1
ATOM 1349 C C . VAL A 1 186 ? 12.969 -0.537 -24.533 1.00 97.12 186 VAL A C 1
ATOM 1351 O O . VAL A 1 186 ? 13.835 -0.026 -25.242 1.00 97.12 186 VAL A O 1
ATOM 1354 N N . SER A 1 187 ? 12.210 -1.541 -24.982 1.00 96.50 187 SER A N 1
ATOM 1355 C CA . SER A 1 187 ? 12.319 -2.072 -26.347 1.00 96.50 187 SER A CA 1
ATOM 1356 C C . SER A 1 187 ? 12.016 -1.007 -27.406 1.00 96.50 187 SER A C 1
ATOM 1358 O O . SER A 1 187 ? 12.708 -0.932 -28.424 1.00 96.50 187 SER A O 1
ATOM 1360 N N . ALA A 1 188 ? 10.995 -0.176 -27.182 1.00 96.75 188 ALA A N 1
ATOM 1361 C CA . ALA A 1 188 ? 10.649 0.921 -28.081 1.00 96.75 188 ALA A CA 1
ATOM 1362 C C . ALA A 1 188 ? 11.764 1.980 -28.150 1.00 96.75 188 ALA A C 1
ATOM 1364 O O . ALA A 1 188 ? 12.119 2.432 -29.242 1.00 96.75 188 ALA A O 1
ATOM 1365 N N . ASP A 1 189 ? 12.375 2.312 -27.012 1.00 96.56 189 ASP A N 1
ATOM 1366 C CA . ASP A 1 189 ? 13.482 3.270 -26.938 1.00 96.56 189 ASP A CA 1
ATOM 1367 C C . ASP A 1 189 ? 14.758 2.744 -27.615 1.00 96.56 189 ASP A C 1
ATOM 1369 O O . ASP A 1 189 ? 15.460 3.486 -28.307 1.00 96.56 189 ASP A O 1
ATOM 1373 N N . VAL A 1 190 ? 15.029 1.439 -27.516 1.00 96.25 190 VAL A N 1
ATOM 1374 C CA . VAL A 1 190 ? 16.111 0.791 -28.272 1.00 96.25 190 VAL A CA 1
ATOM 1375 C C . VAL A 1 190 ? 15.873 0.908 -29.779 1.00 96.25 190 VAL A C 1
ATOM 1377 O O . VAL A 1 190 ? 16.788 1.282 -30.514 1.00 96.25 190 VAL A O 1
ATOM 1380 N N . LEU A 1 191 ? 14.656 0.624 -30.257 1.00 96.12 191 LEU A N 1
ATOM 1381 C CA . LEU A 1 191 ? 14.320 0.696 -31.686 1.00 96.12 191 LEU A CA 1
ATOM 1382 C C . LEU A 1 191 ? 14.383 2.123 -32.242 1.00 96.12 191 LEU A C 1
ATOM 1384 O O . LEU A 1 191 ? 14.768 2.309 -33.399 1.00 96.12 191 LEU A O 1
ATOM 1388 N N . SER A 1 192 ? 14.012 3.119 -31.437 1.00 95.25 192 SER A N 1
ATOM 1389 C CA . SER A 1 192 ? 13.997 4.528 -31.842 1.00 95.25 192 SER A CA 1
ATOM 1390 C C . SER A 1 192 ? 15.375 5.201 -31.776 1.00 95.25 192 SER A C 1
ATOM 1392 O O . SER A 1 192 ? 15.573 6.267 -32.364 1.00 95.25 192 SER A O 1
ATOM 1394 N N . SER A 1 193 ? 16.360 4.573 -31.126 1.00 95.62 193 SER A N 1
ATOM 1395 C CA . SER A 1 193 ? 17.704 5.126 -30.954 1.00 95.62 193 SER A CA 1
ATOM 1396 C C . SER A 1 193 ? 18.485 5.218 -32.271 1.00 95.62 193 SER A C 1
ATOM 1398 O O . SER A 1 193 ? 19.036 4.240 -32.788 1.00 95.62 193 SER A O 1
ATOM 1400 N N . ALA A 1 194 ? 18.610 6.439 -32.796 1.00 95.44 194 ALA A N 1
ATOM 1401 C CA . ALA A 1 194 ? 19.414 6.721 -33.985 1.00 95.44 194 ALA A CA 1
ATOM 1402 C C . ALA A 1 194 ? 20.903 6.380 -33.786 1.00 95.44 194 ALA A C 1
ATOM 1404 O O . ALA A 1 194 ? 21.547 5.870 -34.704 1.00 95.44 194 ALA A O 1
ATOM 1405 N N . ALA A 1 195 ? 21.443 6.611 -32.585 1.00 94.56 195 ALA A N 1
ATOM 1406 C CA . ALA A 1 195 ? 22.832 6.293 -32.261 1.00 94.56 195 ALA A CA 1
ATOM 1407 C C . ALA A 1 195 ? 23.092 4.779 -32.319 1.00 94.56 195 ALA A C 1
ATOM 1409 O O . ALA A 1 195 ? 24.043 4.351 -32.973 1.00 94.56 195 ALA A O 1
ATOM 1410 N N . LEU A 1 196 ? 22.203 3.957 -31.744 1.00 95.50 196 LEU A N 1
ATOM 1411 C CA . LEU A 1 196 ? 22.298 2.497 -31.861 1.00 95.50 196 LEU A CA 1
ATOM 1412 C C . LEU A 1 196 ? 22.211 2.038 -33.317 1.00 95.50 196 LEU A C 1
ATOM 1414 O O . LEU A 1 196 ? 23.037 1.235 -33.753 1.00 95.50 196 LEU A O 1
ATOM 1418 N N . ARG A 1 197 ? 21.276 2.591 -34.103 1.00 95.69 197 ARG A N 1
ATOM 1419 C CA . ARG A 1 197 ? 21.174 2.266 -35.535 1.00 95.69 197 ARG A CA 1
ATOM 1420 C C . ARG A 1 197 ? 22.461 2.580 -36.295 1.00 95.69 197 ARG A C 1
ATOM 1422 O O . ARG A 1 197 ? 22.852 1.795 -37.160 1.00 95.69 197 ARG A O 1
ATOM 1429 N N . ASN A 1 198 ? 23.133 3.686 -35.978 1.00 94.69 198 ASN A N 1
ATOM 1430 C CA . ASN A 1 198 ? 24.408 4.046 -36.601 1.00 94.69 198 ASN A CA 1
ATOM 1431 C C . ASN A 1 198 ? 25.514 3.043 -36.247 1.00 94.69 198 ASN A C 1
ATOM 1433 O O . ASN A 1 198 ? 26.236 2.606 -37.142 1.00 94.69 198 ASN A O 1
ATOM 1437 N N . VAL A 1 199 ? 25.605 2.622 -34.979 1.00 93.69 199 VAL A N 1
ATOM 1438 C CA . VAL A 1 199 ? 26.569 1.598 -34.537 1.00 93.69 199 VAL A CA 1
ATOM 1439 C C . VAL A 1 199 ? 26.308 0.262 -35.235 1.00 93.69 199 VAL A C 1
ATOM 1441 O O . VAL A 1 199 ? 27.234 -0.328 -35.789 1.00 93.69 199 VAL A O 1
ATOM 1444 N N . VAL A 1 200 ? 25.051 -0.192 -35.283 1.00 94.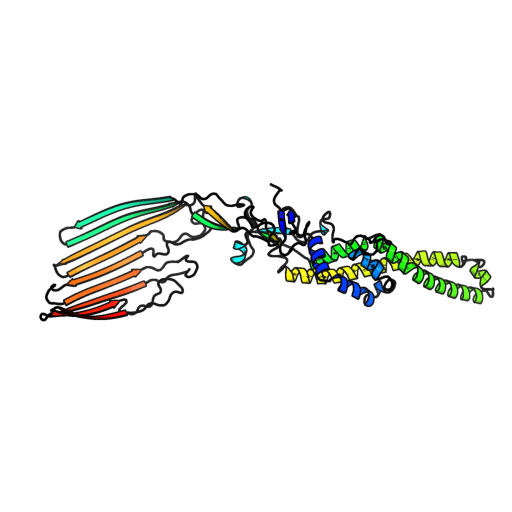19 200 VAL A N 1
ATOM 1445 C CA . VAL A 1 200 ? 24.660 -1.428 -35.984 1.00 94.19 200 VAL A CA 1
ATOM 1446 C C . VAL A 1 200 ? 24.994 -1.348 -37.475 1.00 94.19 200 VAL A C 1
ATOM 1448 O O . VAL A 1 200 ? 25.549 -2.292 -38.031 1.00 94.19 200 VAL A O 1
ATOM 1451 N N . THR A 1 201 ? 24.704 -0.218 -38.123 1.00 94.69 201 THR A N 1
ATOM 1452 C CA . THR A 1 201 ? 25.007 -0.010 -39.548 1.00 94.69 201 THR A CA 1
ATOM 1453 C C . THR A 1 201 ? 26.510 -0.076 -39.804 1.00 94.69 201 THR A C 1
ATOM 1455 O O . THR A 1 201 ? 26.950 -0.812 -40.689 1.00 94.69 201 THR A O 1
ATOM 1458 N N . ALA A 1 202 ? 27.310 0.634 -39.006 1.00 91.50 202 ALA A N 1
ATOM 1459 C CA . ALA A 1 202 ? 28.764 0.620 -39.118 1.00 91.50 202 ALA A CA 1
ATOM 1460 C C . ALA A 1 202 ? 29.345 -0.783 -38.875 1.00 91.50 202 ALA A C 1
ATOM 1462 O O . ALA A 1 202 ? 30.217 -1.218 -39.624 1.00 91.50 202 ALA A O 1
ATOM 1463 N N . GLY A 1 203 ? 28.827 -1.511 -37.881 1.00 89.00 203 GLY A N 1
ATOM 1464 C CA . GLY A 1 203 ? 29.278 -2.862 -37.553 1.00 89.00 203 GLY A CA 1
ATOM 1465 C C . GLY A 1 203 ? 28.910 -3.914 -38.604 1.00 89.00 203 GLY A C 1
ATOM 1466 O O . GLY A 1 203 ? 29.721 -4.782 -38.921 1.00 89.00 203 GLY A O 1
ATOM 1467 N N . ALA A 1 204 ? 27.715 -3.826 -39.195 1.00 91.81 204 ALA A N 1
ATOM 1468 C CA . ALA A 1 204 ? 27.257 -4.780 -40.205 1.00 91.81 204 ALA A CA 1
ATOM 1469 C C . ALA A 1 204 ? 27.903 -4.553 -41.586 1.00 91.81 204 ALA A C 1
ATOM 1471 O O . ALA A 1 204 ? 28.093 -5.509 -42.342 1.00 91.81 204 ALA A O 1
ATOM 1472 N N . THR A 1 205 ? 28.267 -3.310 -41.925 1.00 92.94 205 THR A N 1
ATOM 1473 C CA . THR A 1 205 ? 28.737 -2.934 -43.273 1.00 92.94 205 THR A CA 1
ATOM 1474 C C . THR A 1 205 ? 29.916 -3.780 -43.786 1.00 92.94 205 THR A C 1
ATOM 1476 O O . THR A 1 205 ? 29.814 -4.271 -44.914 1.00 92.94 205 THR A O 1
ATOM 1479 N N . PRO A 1 206 ? 31.006 -4.027 -43.024 1.00 92.12 206 PRO A N 1
ATOM 1480 C CA . PRO A 1 206 ? 32.126 -4.839 -43.507 1.00 92.12 206 PRO A CA 1
ATOM 1481 C C . PRO A 1 206 ? 31.734 -6.283 -43.843 1.00 92.12 206 PRO A C 1
ATOM 1483 O O . PRO A 1 206 ? 32.133 -6.799 -44.885 1.00 92.12 206 PRO A O 1
ATOM 1486 N N . GLY A 1 207 ? 30.916 -6.921 -42.997 1.00 90.06 207 GLY A N 1
ATOM 1487 C CA . GLY A 1 207 ? 30.461 -8.297 -43.212 1.00 90.06 207 GLY A CA 1
ATOM 1488 C C . GLY A 1 207 ? 29.542 -8.422 -44.427 1.00 90.06 207 GLY A C 1
ATOM 1489 O O . GLY A 1 207 ? 29.723 -9.317 -45.252 1.00 90.06 207 GLY A O 1
ATOM 1490 N N . VAL A 1 208 ? 28.607 -7.478 -44.586 1.00 93.25 208 VAL A N 1
ATOM 1491 C CA . VAL A 1 208 ? 27.726 -7.419 -45.764 1.00 93.25 208 VAL A CA 1
ATOM 1492 C C . VAL A 1 208 ? 28.532 -7.159 -47.031 1.00 93.25 208 VAL A C 1
ATOM 1494 O O . VAL A 1 208 ? 28.341 -7.849 -48.028 1.00 93.25 208 VAL A O 1
ATOM 1497 N N . THR A 1 209 ? 29.482 -6.223 -46.985 1.00 95.19 209 THR A N 1
ATOM 1498 C CA . THR A 1 209 ? 30.361 -5.921 -48.123 1.00 95.19 209 THR A CA 1
ATOM 1499 C C . THR A 1 209 ? 31.164 -7.148 -48.536 1.00 95.19 209 THR A C 1
ATOM 1501 O O . THR A 1 209 ? 31.200 -7.462 -49.722 1.00 95.19 209 THR A O 1
ATOM 1504 N N . ALA A 1 210 ? 31.747 -7.889 -47.589 1.00 94.75 210 ALA A N 1
ATOM 1505 C CA . ALA A 1 210 ? 32.487 -9.114 -47.885 1.00 94.75 210 ALA A CA 1
ATOM 1506 C C . ALA A 1 210 ? 31.593 -10.202 -48.508 1.00 94.75 210 ALA A C 1
ATOM 1508 O O . ALA A 1 210 ? 31.946 -10.767 -49.541 1.00 94.75 210 ALA A O 1
ATOM 1509 N N . ALA A 1 211 ? 30.412 -10.452 -47.932 1.00 93.94 211 ALA A N 1
ATOM 1510 C CA . ALA A 1 211 ? 29.479 -11.464 -48.432 1.00 93.94 211 ALA A CA 1
ATOM 1511 C C . ALA A 1 211 ? 28.928 -11.126 -49.830 1.00 93.94 211 ALA A C 1
ATOM 1513 O O . ALA A 1 211 ? 28.822 -12.001 -50.691 1.00 93.94 211 ALA A O 1
ATOM 1514 N N . VAL A 1 212 ? 28.594 -9.855 -50.077 1.00 96.56 212 VAL A N 1
ATOM 1515 C CA . VAL A 1 212 ? 28.161 -9.380 -51.399 1.00 96.56 212 VAL A CA 1
ATOM 1516 C C . VAL A 1 212 ? 29.310 -9.461 -52.397 1.00 96.56 212 VAL A C 1
ATOM 1518 O O . VAL A 1 212 ? 29.102 -9.943 -53.506 1.00 96.56 212 VAL A O 1
ATOM 1521 N N . THR A 1 213 ? 30.519 -9.053 -52.000 1.00 96.88 213 THR A N 1
ATOM 1522 C CA . THR A 1 213 ? 31.720 -9.144 -52.844 1.00 96.88 213 THR A CA 1
ATOM 1523 C C . THR A 1 213 ? 31.949 -10.575 -53.311 1.00 96.88 213 THR A C 1
ATOM 1525 O O . THR A 1 213 ? 32.071 -10.802 -54.509 1.00 96.88 213 THR A O 1
ATOM 1528 N N . GLN A 1 214 ? 31.899 -11.545 -52.395 1.00 96.56 214 GLN A N 1
ATOM 1529 C CA . GLN A 1 214 ? 32.040 -12.958 -52.736 1.00 96.56 214 GLN A CA 1
ATOM 1530 C C . GLN A 1 214 ? 30.979 -13.416 -53.750 1.00 96.56 214 GLN A C 1
ATOM 1532 O O . GLN A 1 214 ? 31.320 -14.023 -54.761 1.00 96.56 214 GLN A O 1
ATOM 1537 N N . LYS A 1 215 ? 29.698 -13.091 -53.520 1.00 95.62 215 LYS A N 1
ATOM 1538 C CA . LYS A 1 215 ? 28.609 -13.463 -54.441 1.00 95.62 215 LYS A CA 1
ATOM 1539 C C . LYS A 1 215 ? 28.768 -12.838 -55.828 1.00 95.62 215 LYS A C 1
ATOM 1541 O O . LYS A 1 215 ? 28.502 -13.503 -56.827 1.00 95.62 215 LYS A O 1
ATOM 1546 N N . VAL A 1 216 ? 29.166 -11.565 -55.890 1.00 96.06 216 VAL A N 1
ATOM 1547 C CA . VAL A 1 216 ? 29.408 -10.865 -57.159 1.00 96.06 216 VAL A CA 1
ATOM 1548 C C . VAL A 1 216 ? 30.594 -11.495 -57.882 1.00 96.06 216 VAL A C 1
ATOM 1550 O O . VAL A 1 216 ? 30.470 -11.799 -59.064 1.00 96.06 216 VAL A O 1
ATOM 1553 N N . ASP A 1 217 ? 31.695 -11.767 -57.180 1.00 95.38 217 ASP A N 1
ATOM 1554 C CA . ASP A 1 217 ? 32.892 -12.387 -57.757 1.00 95.38 217 ASP A CA 1
ATOM 1555 C C . ASP A 1 217 ? 32.608 -13.787 -58.313 1.00 95.38 217 ASP A C 1
ATOM 1557 O O . ASP A 1 217 ? 32.970 -14.086 -59.452 1.00 95.38 217 ASP A O 1
ATOM 1561 N N . GLU A 1 218 ? 31.905 -14.631 -57.554 1.00 95.38 218 GLU A N 1
ATOM 1562 C CA . GLU A 1 218 ? 31.496 -15.970 -57.993 1.00 95.38 218 GLU A CA 1
ATOM 1563 C C . GLU A 1 218 ? 30.565 -15.904 -59.214 1.00 95.38 218 GLU A C 1
ATOM 1565 O O . GLU A 1 218 ? 30.768 -16.627 -60.193 1.00 95.38 218 GLU A O 1
ATOM 1570 N N . GLY A 1 219 ? 29.576 -15.004 -59.194 1.00 95.00 219 GLY A N 1
ATOM 1571 C CA . GLY A 1 219 ? 28.660 -14.804 -60.315 1.00 95.00 219 GLY A CA 1
ATOM 1572 C C . GLY A 1 219 ? 29.367 -14.289 -61.571 1.00 95.00 219 GLY A C 1
ATOM 1573 O O . GLY A 1 219 ? 29.126 -14.785 -62.670 1.00 95.00 219 GLY A O 1
ATOM 1574 N N . TYR A 1 220 ? 30.283 -13.331 -61.426 1.00 95.81 220 TYR A N 1
ATOM 1575 C CA . TYR A 1 220 ? 31.011 -12.733 -62.548 1.00 95.81 220 TYR A CA 1
ATOM 1576 C C . TYR A 1 220 ? 32.013 -13.727 -63.150 1.00 95.81 220 TYR A C 1
ATOM 1578 O O . TYR A 1 220 ? 32.153 -13.785 -64.373 1.00 95.81 220 TYR A O 1
ATOM 1586 N N . ALA A 1 221 ? 32.644 -14.572 -62.326 1.00 95.12 221 ALA A N 1
ATOM 1587 C CA . ALA A 1 221 ? 33.495 -15.668 -62.788 1.00 95.12 221 ALA A CA 1
ATOM 1588 C C . ALA A 1 221 ? 32.724 -16.684 -63.646 1.00 95.12 221 ALA A C 1
ATOM 1590 O O . ALA A 1 221 ? 33.218 -17.111 -64.693 1.00 95.12 221 ALA A O 1
ATOM 1591 N N . GLN A 1 222 ? 31.493 -17.031 -63.252 1.00 94.88 222 GLN A N 1
ATOM 1592 C CA . GLN A 1 222 ? 30.626 -17.911 -64.043 1.00 94.88 222 GLN A CA 1
ATOM 1593 C C . GLN A 1 222 ? 30.245 -17.286 -65.392 1.00 94.88 222 GLN A C 1
ATOM 1595 O O . GLN A 1 222 ? 30.259 -17.972 -66.414 1.00 94.88 222 GLN A O 1
ATOM 1600 N N . VAL A 1 223 ? 29.954 -15.982 -65.415 1.00 94.38 223 VAL A N 1
ATOM 1601 C CA . VAL A 1 223 ? 29.623 -15.245 -66.647 1.00 94.38 223 VAL A CA 1
ATOM 1602 C C . VAL A 1 223 ? 30.818 -15.181 -67.593 1.00 94.38 223 VAL A C 1
ATOM 1604 O O . VAL A 1 223 ? 30.660 -15.449 -68.782 1.00 94.38 223 VAL A O 1
ATOM 1607 N N . ALA A 1 224 ? 32.017 -14.887 -67.079 1.00 94.44 224 ALA A N 1
ATOM 1608 C CA . ALA A 1 224 ? 33.243 -14.863 -67.877 1.00 94.44 224 ALA A CA 1
ATOM 1609 C C . ALA A 1 224 ? 33.522 -16.229 -68.522 1.00 94.44 224 ALA A C 1
ATOM 1611 O O . ALA A 1 224 ? 33.753 -16.310 -69.730 1.00 94.44 224 ALA A O 1
ATOM 1612 N N . ALA A 1 225 ? 33.410 -17.306 -67.735 1.00 93.75 225 ALA A N 1
ATOM 1613 C CA . ALA A 1 225 ? 33.585 -18.672 -68.217 1.00 93.75 225 ALA A CA 1
ATOM 1614 C C . ALA A 1 225 ? 32.538 -19.058 -69.277 1.00 93.75 225 ALA A C 1
ATOM 1616 O O . ALA A 1 225 ? 32.889 -19.650 -70.295 1.00 93.75 225 ALA A O 1
ATOM 1617 N N . GLY A 1 226 ? 31.267 -18.695 -69.070 1.00 93.25 226 GLY A N 1
ATOM 1618 C CA . GLY A 1 226 ? 30.182 -18.978 -70.014 1.00 93.25 226 GLY A CA 1
ATOM 1619 C C . GLY A 1 226 ? 30.266 -18.180 -71.319 1.00 93.25 226 GLY A C 1
ATOM 1620 O O . GLY A 1 226 ? 29.911 -18.697 -72.376 1.00 93.25 226 GLY A O 1
ATOM 1621 N N . ALA A 1 227 ? 30.759 -16.940 -71.263 1.00 91.06 227 ALA A N 1
ATOM 1622 C CA . ALA A 1 227 ? 30.955 -16.082 -72.432 1.00 91.06 227 ALA A CA 1
ATOM 1623 C C . ALA A 1 227 ? 32.306 -16.306 -73.142 1.00 91.06 227 ALA A C 1
ATOM 1625 O O . ALA A 1 227 ? 32.514 -15.771 -74.231 1.00 91.06 227 ALA A O 1
ATOM 1626 N N . GLY A 1 228 ? 33.223 -17.080 -72.548 1.00 93.44 228 GLY A N 1
ATOM 1627 C CA . GLY A 1 228 ? 34.558 -17.334 -73.099 1.00 93.44 228 GLY A CA 1
ATOM 1628 C C . GLY A 1 228 ? 35.456 -16.092 -73.136 1.00 93.44 228 GLY A C 1
ATOM 1629 O O . GLY A 1 228 ? 36.327 -15.992 -73.999 1.00 93.44 228 GLY A O 1
ATOM 1630 N N . VAL A 1 229 ? 35.229 -15.135 -72.233 1.00 94.12 229 VAL A N 1
ATOM 1631 C CA . VAL A 1 229 ? 35.984 -13.876 -72.143 1.00 94.12 229 VAL A CA 1
ATOM 1632 C C . VAL A 1 229 ? 36.844 -13.842 -70.884 1.00 94.12 229 VAL A C 1
ATOM 1634 O O . VAL A 1 229 ? 36.581 -14.551 -69.914 1.00 94.12 229 VAL A O 1
ATOM 1637 N N . ASP A 1 230 ? 37.858 -12.978 -70.874 1.00 94.62 230 ASP A N 1
ATOM 1638 C CA . ASP A 1 230 ? 38.610 -12.690 -69.654 1.00 94.62 230 ASP A CA 1
ATOM 1639 C C . ASP A 1 230 ? 37.711 -12.015 -68.601 1.00 94.62 230 ASP A C 1
ATOM 1641 O O . ASP A 1 230 ? 36.865 -11.177 -68.928 1.00 94.62 230 ASP A O 1
ATOM 1645 N N . ILE A 1 231 ? 37.908 -12.348 -67.323 1.00 94.31 231 ILE A N 1
ATOM 1646 C CA . ILE A 1 231 ? 37.115 -11.809 -66.207 1.00 94.31 231 ILE A CA 1
ATOM 1647 C C . ILE A 1 231 ? 37.162 -10.275 -66.126 1.00 94.31 231 ILE A C 1
ATOM 1649 O O . ILE A 1 231 ? 36.184 -9.652 -65.714 1.00 94.31 231 ILE A O 1
ATOM 1653 N N . SER A 1 232 ? 38.251 -9.642 -66.576 1.00 94.00 232 SER A N 1
ATOM 1654 C CA . SER A 1 232 ? 38.373 -8.180 -66.636 1.00 94.00 232 SER A CA 1
ATOM 1655 C C . SER A 1 232 ? 37.322 -7.531 -67.542 1.00 94.00 232 SER A C 1
ATOM 1657 O O . SER A 1 232 ? 36.881 -6.418 -67.260 1.00 94.00 232 SER A O 1
ATOM 1659 N N . VAL A 1 233 ? 36.857 -8.229 -68.585 1.00 94.12 233 VAL A N 1
ATOM 1660 C CA . VAL A 1 233 ? 35.793 -7.751 -69.483 1.00 94.12 233 VAL A CA 1
ATOM 1661 C C . VAL A 1 233 ? 34.471 -7.637 -68.723 1.00 94.12 233 VAL A C 1
ATOM 1663 O O . VAL A 1 233 ? 33.781 -6.621 -68.826 1.00 94.12 233 VAL A O 1
ATOM 1666 N N . VAL A 1 234 ? 34.142 -8.647 -67.912 1.00 94.12 234 VAL A N 1
ATOM 1667 C CA . VAL A 1 234 ? 32.934 -8.652 -67.071 1.00 94.12 234 VAL A CA 1
ATOM 1668 C C . VAL A 1 234 ? 33.067 -7.636 -65.935 1.00 94.12 234 VAL A C 1
ATOM 1670 O O . VAL A 1 234 ? 32.154 -6.846 -65.711 1.00 94.12 234 VAL A O 1
ATOM 1673 N N . ASN A 1 235 ? 34.227 -7.583 -65.272 1.00 95.00 235 ASN A N 1
ATOM 1674 C CA . ASN A 1 235 ? 34.483 -6.650 -64.170 1.00 95.00 235 ASN A CA 1
ATOM 1675 C C . ASN A 1 235 ? 34.372 -5.179 -64.592 1.00 95.00 235 ASN A C 1
ATOM 1677 O O . ASN A 1 235 ? 33.884 -4.360 -63.816 1.00 95.00 235 ASN A O 1
ATOM 1681 N N . ASN A 1 236 ? 34.770 -4.851 -65.823 1.00 94.31 236 ASN A N 1
ATOM 1682 C CA . ASN A 1 236 ? 34.631 -3.510 -66.392 1.00 94.31 236 ASN A CA 1
ATOM 1683 C C . ASN A 1 236 ? 33.205 -3.201 -66.893 1.00 94.31 236 ASN A C 1
ATOM 1685 O O . ASN A 1 236 ? 32.963 -2.098 -67.379 1.00 94.31 236 ASN A O 1
ATOM 1689 N N . GLY A 1 237 ? 32.260 -4.145 -66.790 1.00 92.56 237 GLY A N 1
ATOM 1690 C CA . GLY A 1 237 ? 30.874 -3.967 -67.232 1.00 92.56 237 GLY A CA 1
ATOM 1691 C C . GLY A 1 237 ? 30.705 -3.951 -68.754 1.00 92.56 237 GLY A C 1
ATOM 1692 O O . GLY A 1 237 ? 29.794 -3.306 -69.266 1.00 92.56 237 GLY A O 1
ATOM 1693 N N . LEU A 1 238 ? 31.596 -4.617 -69.499 1.00 92.94 238 LEU A N 1
ATOM 1694 C CA . LEU A 1 238 ? 31.563 -4.637 -70.969 1.00 92.94 238 LEU A CA 1
ATOM 1695 C C . LEU A 1 238 ? 30.669 -5.752 -71.544 1.00 92.94 238 LEU A C 1
ATOM 1697 O O . LEU A 1 238 ? 30.495 -5.828 -72.760 1.00 92.94 238 LEU A O 1
ATOM 1701 N N . ILE A 1 239 ? 30.087 -6.606 -70.692 1.00 91.25 239 ILE A N 1
ATOM 1702 C CA . ILE A 1 239 ? 29.076 -7.596 -71.086 1.00 91.25 239 ILE A CA 1
ATOM 1703 C C . ILE A 1 239 ? 27.676 -6.988 -70.911 1.00 91.25 239 ILE A C 1
ATOM 1705 O O . ILE A 1 239 ? 27.337 -6.562 -69.804 1.00 91.25 239 ILE A O 1
ATOM 1709 N N . PRO A 1 240 ? 26.829 -6.968 -71.959 1.00 90.50 240 PRO A N 1
ATOM 1710 C CA . PRO A 1 240 ? 25.461 -6.470 -71.853 1.00 90.50 240 PRO A CA 1
ATOM 1711 C C . PRO A 1 240 ? 24.686 -7.140 -70.709 1.00 90.50 240 PRO A C 1
ATOM 1713 O O . PRO A 1 240 ? 24.651 -8.364 -70.609 1.00 90.50 240 PRO A O 1
ATOM 1716 N N . GLY A 1 241 ? 24.053 -6.331 -69.856 1.00 89.38 241 GLY A N 1
ATOM 1717 C CA . GLY A 1 241 ? 23.294 -6.808 -68.693 1.00 89.38 241 GLY A CA 1
ATOM 1718 C C . GLY A 1 241 ? 24.089 -6.908 -67.385 1.00 89.38 241 GLY A C 1
ATOM 1719 O O . GLY A 1 241 ? 23.478 -7.169 -66.353 1.00 89.38 241 GLY A O 1
ATOM 1720 N N . TYR A 1 242 ? 25.402 -6.644 -67.393 1.00 92.50 242 TYR A N 1
ATOM 1721 C CA . TYR A 1 242 ? 26.249 -6.667 -66.196 1.00 92.50 242 TYR A CA 1
ATOM 1722 C C . TYR A 1 242 ? 26.902 -5.302 -65.957 1.00 92.50 242 TYR A C 1
ATOM 1724 O O . TYR A 1 242 ? 27.600 -4.770 -66.817 1.00 92.50 242 TYR A O 1
ATOM 1732 N N . ALA A 1 243 ? 26.669 -4.723 -64.777 1.00 95.12 243 ALA A N 1
ATOM 1733 C CA . ALA A 1 243 ? 27.307 -3.474 -64.363 1.00 95.12 243 ALA A CA 1
ATOM 1734 C C . ALA A 1 243 ? 28.798 -3.695 -64.026 1.00 95.12 243 ALA A C 1
ATOM 1736 O O . ALA A 1 243 ? 29.195 -4.833 -63.755 1.00 95.12 243 ALA A O 1
ATOM 1737 N N . PRO A 1 244 ? 29.629 -2.636 -63.967 1.00 96.44 244 PRO A N 1
ATOM 1738 C CA . PRO A 1 244 ? 30.975 -2.750 -63.418 1.00 96.44 244 PRO A CA 1
ATOM 1739 C C . PRO A 1 244 ? 30.947 -3.361 -62.014 1.00 96.44 244 PRO A C 1
ATOM 1741 O O . PRO A 1 244 ? 30.046 -3.070 -61.223 1.00 96.44 244 PRO A O 1
ATOM 1744 N N . ARG A 1 245 ? 31.938 -4.195 -61.701 1.00 95.69 245 ARG A N 1
ATOM 1745 C CA . ARG A 1 245 ? 32.002 -4.993 -60.468 1.00 95.69 245 ARG A CA 1
ATOM 1746 C C . ARG A 1 245 ? 31.726 -4.170 -59.210 1.00 95.69 245 ARG A C 1
ATOM 1748 O O . ARG A 1 245 ? 30.878 -4.543 -58.406 1.00 95.69 245 ARG A O 1
ATOM 1755 N N . ASP A 1 246 ? 32.388 -3.028 -59.062 1.00 94.50 246 ASP A N 1
ATOM 1756 C CA . ASP A 1 246 ? 32.253 -2.194 -57.863 1.00 94.50 246 ASP A CA 1
ATOM 1757 C C . ASP A 1 246 ? 30.853 -1.573 -57.741 1.00 94.50 246 ASP A C 1
ATOM 1759 O O . ASP A 1 246 ? 30.329 -1.431 -56.637 1.00 94.50 246 ASP A O 1
ATOM 1763 N N . VAL A 1 247 ? 30.204 -1.275 -58.873 1.00 95.88 247 VAL A N 1
ATOM 1764 C CA . VAL A 1 247 ? 28.813 -0.797 -58.911 1.00 95.88 247 VAL A CA 1
ATOM 1765 C C . VAL A 1 247 ? 27.853 -1.914 -58.505 1.00 95.88 247 VAL A C 1
ATOM 1767 O O . VAL A 1 247 ? 26.925 -1.670 -57.737 1.00 95.88 247 VAL A O 1
ATOM 1770 N N . ALA A 1 248 ? 28.086 -3.145 -58.971 1.00 95.31 248 ALA A N 1
ATOM 1771 C CA . ALA A 1 248 ? 27.282 -4.304 -58.591 1.00 95.31 248 ALA A CA 1
ATOM 1772 C C . ALA A 1 248 ? 27.427 -4.649 -57.100 1.00 95.31 248 ALA A C 1
ATOM 1774 O O . ALA A 1 248 ? 26.428 -4.934 -56.438 1.00 95.31 248 ALA A O 1
ATOM 1775 N N . ILE A 1 249 ? 28.641 -4.552 -56.546 1.00 96.06 249 ILE A N 1
ATOM 1776 C CA . ILE A 1 249 ? 28.881 -4.720 -55.107 1.00 96.06 249 ILE A CA 1
ATOM 1777 C C . ILE A 1 249 ? 28.167 -3.623 -54.319 1.00 96.06 249 ILE A C 1
ATOM 1779 O O . ILE A 1 249 ? 27.423 -3.930 -53.390 1.00 96.06 249 ILE A O 1
ATOM 1783 N N . ALA A 1 250 ? 28.332 -2.353 -54.701 1.00 95.44 250 ALA A N 1
ATOM 1784 C CA . ALA A 1 250 ? 27.675 -1.239 -54.022 1.00 95.44 250 ALA A CA 1
ATOM 1785 C C . ALA A 1 250 ? 26.142 -1.373 -54.039 1.00 95.44 250 ALA A C 1
ATOM 1787 O O . ALA A 1 250 ? 25.498 -1.177 -53.008 1.00 95.44 250 ALA A O 1
ATOM 1788 N N . ALA A 1 251 ? 25.560 -1.768 -55.176 1.00 95.81 251 ALA A N 1
ATOM 1789 C CA . ALA A 1 251 ? 24.127 -2.020 -55.299 1.00 95.81 251 ALA A CA 1
ATOM 1790 C C . ALA A 1 251 ? 23.666 -3.188 -54.411 1.00 95.81 251 ALA A C 1
ATOM 1792 O O . ALA A 1 251 ? 22.666 -3.063 -53.708 1.00 95.81 251 ALA A O 1
ATOM 1793 N N . GLY A 1 252 ? 24.414 -4.295 -54.383 1.00 96.06 252 GLY A N 1
ATOM 1794 C CA . GLY A 1 252 ? 24.095 -5.444 -53.533 1.00 96.06 252 GLY A CA 1
ATOM 1795 C C . GLY A 1 252 ? 24.201 -5.141 -52.035 1.00 96.06 252 GLY A C 1
ATOM 1796 O O . GLY A 1 252 ? 23.376 -5.610 -51.253 1.00 96.06 252 GLY A O 1
ATOM 1797 N N . VAL A 1 253 ? 25.176 -4.323 -51.622 1.00 96.06 253 VAL A N 1
ATOM 1798 C CA . VAL A 1 253 ? 25.287 -3.853 -50.231 1.00 96.06 253 VAL A CA 1
ATOM 1799 C C . VAL A 1 253 ? 24.115 -2.940 -49.882 1.00 96.06 253 VAL A C 1
ATOM 1801 O O . VAL A 1 253 ? 23.509 -3.123 -48.829 1.00 96.06 253 VAL A O 1
ATOM 1804 N N . ALA A 1 254 ? 23.762 -1.995 -50.759 1.00 96.25 254 ALA A N 1
ATOM 1805 C CA . ALA A 1 254 ? 22.629 -1.096 -50.547 1.00 96.25 254 ALA A CA 1
ATOM 1806 C C . ALA A 1 254 ? 21.288 -1.844 -50.425 1.00 96.25 254 ALA A C 1
ATOM 1808 O O . ALA A 1 254 ? 20.425 -1.414 -49.662 1.00 96.25 254 ALA A O 1
ATOM 1809 N N . ASP A 1 255 ? 21.135 -2.969 -51.126 1.00 96.31 255 ASP A N 1
ATOM 1810 C CA . ASP A 1 255 ? 19.951 -3.832 -51.064 1.00 96.31 255 ASP A CA 1
ATOM 1811 C C . ASP A 1 255 ? 19.893 -4.669 -49.769 1.00 96.31 255 ASP A C 1
ATOM 1813 O O . ASP A 1 255 ? 18.872 -4.711 -49.083 1.00 96.31 255 ASP A O 1
ATOM 1817 N N . GLN A 1 256 ? 21.007 -5.297 -49.371 1.00 94.62 256 GLN A N 1
ATOM 1818 C CA . GLN A 1 256 ? 21.020 -6.247 -48.247 1.00 94.62 256 GLN A CA 1
ATOM 1819 C C . GLN A 1 256 ? 21.220 -5.596 -46.871 1.00 94.62 256 GLN A C 1
ATOM 1821 O O . GLN A 1 256 ? 20.680 -6.081 -45.870 1.00 94.62 256 GLN A O 1
ATOM 1826 N N . LEU A 1 257 ? 21.995 -4.509 -46.790 1.00 94.44 257 LEU A N 1
ATOM 1827 C CA . LEU A 1 257 ? 22.375 -3.892 -45.517 1.00 94.44 257 LEU A CA 1
ATOM 1828 C C . LEU A 1 257 ? 21.166 -3.403 -44.696 1.00 94.44 257 LEU A C 1
ATOM 1830 O O . LEU A 1 257 ? 21.129 -3.711 -43.502 1.00 94.44 257 LEU A O 1
ATOM 1834 N N . PRO A 1 258 ? 20.150 -2.714 -45.263 1.00 95.44 258 PRO A N 1
ATOM 1835 C CA . PRO A 1 258 ? 19.003 -2.246 -44.483 1.00 95.44 258 PRO A CA 1
ATOM 1836 C C . PRO A 1 258 ? 18.237 -3.380 -43.793 1.00 95.44 258 PRO A C 1
ATOM 1838 O O . PRO A 1 258 ? 17.837 -3.235 -42.637 1.00 95.44 258 PRO A O 1
ATOM 1841 N N . GLY A 1 259 ? 18.067 -4.522 -44.471 1.00 93.50 259 GLY A N 1
ATOM 1842 C CA . GLY A 1 259 ? 17.399 -5.696 -43.908 1.00 93.50 259 GLY A CA 1
ATOM 1843 C C . GLY A 1 259 ? 18.156 -6.274 -42.712 1.00 93.50 259 GLY A C 1
ATOM 1844 O O . GLY A 1 259 ? 17.555 -6.554 -41.676 1.00 93.50 259 GLY A O 1
ATOM 1845 N N . ILE A 1 260 ? 19.483 -6.372 -42.822 1.00 91.69 260 ILE A N 1
ATOM 1846 C CA . ILE A 1 260 ? 20.351 -6.866 -41.743 1.00 91.69 260 ILE A CA 1
ATOM 1847 C C . ILE A 1 260 ? 20.366 -5.896 -40.560 1.00 91.69 260 ILE A C 1
ATOM 1849 O O . ILE A 1 260 ? 20.238 -6.330 -39.417 1.00 91.69 260 ILE A O 1
ATOM 1853 N N . VAL A 1 261 ? 20.456 -4.588 -40.815 1.00 93.81 261 VAL A N 1
ATOM 1854 C CA . VAL A 1 261 ? 20.401 -3.562 -39.763 1.00 93.81 261 VAL A CA 1
ATOM 1855 C C . VAL A 1 261 ? 19.068 -3.617 -39.020 1.00 93.81 261 VAL A C 1
ATOM 1857 O O . VAL A 1 261 ? 19.053 -3.613 -37.791 1.00 93.81 261 VAL A O 1
ATOM 1860 N N . ASN A 1 262 ? 17.946 -3.714 -39.738 1.00 94.62 262 ASN A N 1
ATOM 1861 C CA . ASN A 1 262 ? 16.626 -3.801 -39.114 1.00 94.62 262 ASN A CA 1
ATOM 1862 C C . ASN A 1 262 ? 16.459 -5.095 -38.301 1.00 94.62 262 ASN A C 1
ATOM 1864 O O . ASN A 1 262 ? 15.928 -5.045 -37.193 1.00 94.62 262 ASN A O 1
ATOM 1868 N N . ALA A 1 263 ? 16.954 -6.231 -38.802 1.00 92.69 263 ALA A N 1
ATOM 1869 C CA . ALA A 1 263 ? 16.932 -7.497 -38.071 1.00 92.69 263 ALA A CA 1
ATOM 1870 C C . ALA A 1 263 ? 17.786 -7.443 -36.792 1.00 92.69 263 ALA A C 1
ATOM 1872 O O . ALA A 1 263 ? 17.331 -7.880 -35.737 1.00 92.69 263 ALA A O 1
ATOM 1873 N N . ALA A 1 264 ? 18.985 -6.855 -36.859 1.00 91.81 264 ALA A N 1
ATOM 1874 C CA . ALA A 1 264 ? 19.864 -6.693 -35.703 1.00 91.81 264 ALA A CA 1
ATOM 1875 C C . ALA A 1 264 ? 19.275 -5.734 -34.653 1.00 91.81 264 ALA A C 1
ATOM 1877 O O . ALA A 1 264 ? 19.300 -6.041 -33.463 1.00 91.81 264 ALA A O 1
ATOM 1878 N N . MET A 1 265 ? 18.677 -4.612 -35.077 1.00 95.25 265 MET A N 1
ATOM 1879 C CA . MET A 1 265 ? 17.956 -3.702 -34.175 1.00 95.25 265 MET A CA 1
ATOM 1880 C C . MET A 1 265 ? 16.753 -4.385 -33.517 1.00 95.25 265 MET A C 1
ATOM 1882 O O . MET A 1 265 ? 16.555 -4.240 -32.313 1.00 95.25 265 MET A O 1
ATOM 1886 N N . GLY A 1 266 ? 15.986 -5.172 -34.279 1.00 94.56 266 GLY A N 1
ATOM 1887 C CA . GLY A 1 266 ? 14.899 -5.991 -33.742 1.00 94.56 266 GLY A CA 1
ATOM 1888 C C . GLY A 1 266 ? 15.392 -7.025 -32.727 1.00 94.56 266 GLY A C 1
ATOM 1889 O O . GLY A 1 266 ? 14.793 -7.175 -31.665 1.00 94.56 266 GLY A O 1
ATOM 1890 N N . GLY A 1 267 ? 16.521 -7.682 -33.005 1.00 93.19 267 GLY A N 1
ATOM 1891 C CA . GLY A 1 267 ? 17.168 -8.614 -32.081 1.00 93.19 267 GLY A CA 1
ATOM 1892 C C . GLY A 1 267 ? 17.641 -7.949 -30.786 1.00 93.19 267 GLY A C 1
ATOM 1893 O O . GLY A 1 267 ? 17.472 -8.521 -29.710 1.00 93.19 267 GLY A O 1
ATOM 1894 N N . LEU A 1 268 ? 18.183 -6.728 -30.867 1.00 94.12 268 LEU A N 1
ATOM 1895 C CA . LEU A 1 268 ? 18.619 -5.960 -29.697 1.00 94.12 268 LEU A CA 1
ATOM 1896 C C . LEU A 1 268 ? 17.428 -5.525 -28.844 1.00 94.12 268 LEU A C 1
ATOM 1898 O O . LEU A 1 268 ? 17.459 -5.672 -27.625 1.00 94.12 268 LEU A O 1
ATOM 1902 N N . ALA A 1 269 ? 16.367 -5.043 -29.487 1.00 95.75 269 ALA A N 1
ATOM 1903 C CA . ALA A 1 269 ? 15.129 -4.662 -28.823 1.00 95.75 269 ALA A CA 1
ATOM 1904 C C . ALA A 1 269 ? 14.470 -5.860 -28.127 1.00 95.75 269 ALA A C 1
ATOM 1906 O O . ALA A 1 269 ? 14.097 -5.765 -26.963 1.00 95.75 269 ALA A O 1
ATOM 1907 N N . GLN A 1 270 ? 14.428 -7.022 -28.788 1.00 94.38 270 GLN A N 1
ATOM 1908 C CA . GLN A 1 270 ? 13.931 -8.266 -28.200 1.00 94.38 270 GLN A CA 1
ATOM 1909 C C . GLN A 1 270 ? 14.781 -8.727 -27.007 1.00 94.38 270 GLN A C 1
ATOM 1911 O O . GLN A 1 270 ? 14.238 -9.152 -25.988 1.00 94.38 270 GLN A O 1
ATOM 1916 N N . ALA A 1 271 ? 16.110 -8.642 -27.115 1.00 93.88 271 ALA A N 1
ATOM 1917 C CA . ALA A 1 271 ? 17.010 -8.981 -26.019 1.00 93.88 271 ALA A CA 1
ATOM 1918 C C . ALA A 1 271 ? 16.801 -8.051 -24.813 1.00 93.88 271 ALA A C 1
ATOM 1920 O O . ALA A 1 271 ? 16.701 -8.526 -23.681 1.00 93.88 271 ALA A O 1
ATOM 1921 N N . ALA A 1 272 ? 16.672 -6.743 -25.058 1.00 95.00 272 ALA A N 1
ATOM 1922 C CA . ALA A 1 272 ? 16.353 -5.764 -24.027 1.00 95.00 272 ALA A CA 1
ATOM 1923 C C . ALA A 1 272 ? 14.984 -6.053 -23.396 1.00 95.00 272 ALA A C 1
ATOM 1925 O O . ALA A 1 272 ? 14.891 -6.140 -22.174 1.00 95.00 272 ALA A O 1
ATOM 1926 N N . ALA A 1 273 ? 13.949 -6.301 -24.204 1.00 95.19 273 ALA A N 1
ATOM 1927 C CA . ALA A 1 273 ? 12.617 -6.656 -23.723 1.00 95.19 273 ALA A CA 1
ATOM 1928 C C . ALA A 1 273 ? 12.659 -7.869 -22.781 1.00 95.19 273 ALA A C 1
ATOM 1930 O O . ALA A 1 273 ? 12.122 -7.807 -21.679 1.00 95.19 273 ALA A O 1
ATOM 1931 N N . GLY A 1 274 ? 13.347 -8.949 -23.163 1.00 93.69 274 GLY A N 1
ATOM 1932 C CA . GLY A 1 274 ? 13.470 -10.146 -22.325 1.00 93.69 274 GLY A CA 1
ATOM 1933 C C . GLY A 1 274 ? 14.191 -9.884 -20.997 1.00 93.69 274 GLY A C 1
ATOM 1934 O O . GLY A 1 274 ? 13.723 -10.311 -19.938 1.00 93.69 274 GLY A O 1
ATOM 1935 N N . ALA A 1 275 ? 15.294 -9.130 -21.033 1.00 94.44 275 ALA A N 1
ATOM 1936 C CA . ALA A 1 275 ? 16.035 -8.762 -19.829 1.00 94.44 275 ALA A CA 1
ATOM 1937 C C . ALA A 1 275 ? 15.183 -7.907 -18.874 1.00 94.44 275 ALA A C 1
ATOM 1939 O O . ALA A 1 275 ? 15.105 -8.200 -17.681 1.00 94.44 275 ALA A O 1
ATOM 1940 N N . PHE A 1 276 ? 14.487 -6.894 -19.399 1.00 96.75 276 PHE A N 1
ATOM 1941 C CA . PHE A 1 276 ? 13.649 -5.996 -18.600 1.00 96.75 276 PHE A CA 1
ATOM 1942 C C . PHE A 1 276 ? 12.295 -6.593 -18.201 1.00 96.75 276 PHE A C 1
ATOM 1944 O O . PHE A 1 276 ? 11.744 -6.168 -17.191 1.00 96.75 276 PHE A O 1
ATOM 1951 N N . THR A 1 277 ? 11.809 -7.629 -18.893 1.00 96.62 277 THR A N 1
ATOM 1952 C CA . THR A 1 277 ? 10.687 -8.456 -18.411 1.00 96.62 277 THR A CA 1
ATOM 1953 C C . THR A 1 277 ? 11.086 -9.136 -17.103 1.00 96.62 277 THR A C 1
ATOM 1955 O O . THR A 1 277 ? 10.432 -8.952 -16.081 1.00 96.62 277 THR A O 1
ATOM 1958 N N . THR A 1 278 ? 12.229 -9.833 -17.104 1.00 94.44 278 THR A N 1
ATOM 1959 C CA . THR A 1 278 ? 12.755 -10.529 -15.914 1.00 94.44 278 THR A CA 1
ATOM 1960 C C . THR A 1 278 ? 13.041 -9.547 -14.772 1.00 94.44 278 THR A C 1
ATOM 1962 O O . THR A 1 278 ? 12.747 -9.817 -13.608 1.00 94.44 278 THR A O 1
ATOM 1965 N N . ALA A 1 279 ? 13.597 -8.375 -15.089 1.00 94.94 279 ALA A N 1
ATOM 1966 C CA . ALA A 1 279 ? 13.850 -7.334 -14.094 1.00 94.94 279 ALA A CA 1
ATOM 1967 C C . ALA A 1 279 ? 12.550 -6.767 -13.503 1.00 94.94 279 ALA A C 1
ATOM 1969 O O . ALA A 1 279 ? 12.454 -6.593 -12.289 1.00 94.94 279 ALA A O 1
ATOM 1970 N N . GLY A 1 280 ? 11.540 -6.529 -14.345 1.00 96.56 280 GLY A N 1
ATOM 1971 C CA . GLY A 1 280 ? 10.215 -6.094 -13.916 1.00 96.56 280 GLY A CA 1
ATOM 1972 C C . GLY A 1 280 ? 9.521 -7.124 -13.024 1.00 96.56 280 GLY A C 1
ATOM 1973 O O . GLY A 1 280 ? 8.883 -6.739 -12.047 1.00 96.56 280 GLY A O 1
ATOM 1974 N N . GLU A 1 281 ? 9.700 -8.424 -13.283 1.00 95.94 281 GLU A N 1
ATOM 1975 C CA . GLU A 1 281 ? 9.213 -9.499 -12.405 1.00 95.94 281 GLU A CA 1
ATOM 1976 C C . GLU A 1 281 ? 9.902 -9.459 -11.038 1.00 95.94 281 GLU A C 1
ATOM 1978 O O . GLU A 1 281 ? 9.231 -9.490 -10.005 1.00 95.94 281 GLU A O 1
ATOM 1983 N N . GLY A 1 282 ? 11.233 -9.332 -11.021 1.00 94.94 282 GLY A N 1
ATOM 1984 C CA . GLY A 1 282 ? 12.004 -9.195 -9.784 1.00 94.94 282 GLY A CA 1
ATOM 1985 C C . GLY A 1 282 ? 11.601 -7.957 -8.978 1.00 94.94 282 GLY A C 1
ATOM 1986 O O . GLY A 1 282 ? 11.425 -8.037 -7.761 1.00 94.94 282 GLY A O 1
ATOM 1987 N N . PHE A 1 283 ? 11.374 -6.828 -9.654 1.00 94.88 283 PHE A N 1
ATOM 1988 C CA . PHE A 1 283 ? 10.872 -5.610 -9.023 1.00 94.88 283 PHE A CA 1
ATOM 1989 C C . PHE A 1 283 ? 9.459 -5.803 -8.462 1.00 94.88 283 PHE A C 1
ATOM 1991 O O . PHE A 1 283 ? 9.213 -5.460 -7.308 1.00 94.88 283 PHE A O 1
ATOM 1998 N N . ALA A 1 284 ? 8.540 -6.388 -9.237 1.00 96.19 284 ALA A N 1
ATOM 1999 C CA . ALA A 1 284 ? 7.169 -6.649 -8.802 1.00 96.19 284 ALA A CA 1
ATOM 2000 C C . ALA A 1 284 ? 7.129 -7.549 -7.556 1.00 96.19 284 ALA A C 1
ATOM 2002 O O . ALA A 1 284 ? 6.375 -7.273 -6.621 1.00 96.19 284 ALA A O 1
ATOM 2003 N N . GLN A 1 285 ? 7.979 -8.580 -7.507 1.00 95.38 285 GLN A N 1
ATOM 2004 C CA . GLN A 1 285 ? 8.127 -9.442 -6.333 1.00 95.38 285 GLN A CA 1
ATOM 2005 C C . GLN A 1 285 ? 8.646 -8.665 -5.118 1.00 95.38 285 GLN A C 1
ATOM 2007 O O . GLN A 1 285 ? 8.047 -8.740 -4.045 1.00 95.38 285 GLN A O 1
ATOM 2012 N N . ALA A 1 286 ? 9.718 -7.884 -5.281 1.00 92.81 286 ALA A N 1
ATOM 2013 C CA . ALA A 1 286 ? 10.295 -7.086 -4.198 1.00 92.81 286 ALA A CA 1
ATOM 2014 C C . ALA A 1 286 ? 9.327 -6.009 -3.674 1.00 92.81 286 ALA A C 1
ATOM 2016 O O . ALA A 1 286 ? 9.281 -5.744 -2.474 1.00 92.81 286 ALA A O 1
ATOM 2017 N N . ALA A 1 287 ? 8.518 -5.426 -4.559 1.00 92.69 287 ALA A N 1
ATOM 2018 C CA . ALA A 1 287 ? 7.498 -4.436 -4.227 1.00 92.69 287 ALA A CA 1
ATOM 2019 C C . ALA A 1 287 ? 6.210 -5.051 -3.642 1.00 92.69 287 ALA A C 1
ATOM 2021 O O . ALA A 1 287 ? 5.285 -4.313 -3.299 1.00 92.69 287 ALA A O 1
ATOM 2022 N N . GLY A 1 288 ? 6.128 -6.382 -3.520 1.00 93.75 288 GLY A N 1
ATOM 2023 C CA . GLY A 1 288 ? 4.972 -7.082 -2.958 1.00 93.75 288 GLY A CA 1
ATOM 2024 C C . GLY A 1 288 ? 3.715 -6.980 -3.823 1.00 93.75 288 GLY A C 1
ATOM 2025 O O . GLY A 1 288 ? 2.607 -6.951 -3.286 1.00 93.75 288 GLY A O 1
ATOM 2026 N N . VAL A 1 289 ? 3.874 -6.883 -5.147 1.00 95.12 289 VAL A N 1
ATOM 2027 C CA . VAL A 1 289 ? 2.746 -6.757 -6.073 1.00 95.12 289 VAL A CA 1
ATOM 2028 C C . VAL A 1 289 ? 1.900 -8.025 -6.051 1.00 95.12 289 VAL A C 1
ATOM 2030 O O . VAL A 1 289 ? 2.403 -9.130 -6.244 1.00 95.12 289 VAL A O 1
ATOM 2033 N N . SER A 1 290 ? 0.593 -7.862 -5.871 1.00 92.75 290 SER A N 1
ATOM 2034 C CA . SER A 1 290 ? -0.382 -8.950 -5.950 1.00 92.75 290 SER A CA 1
ATOM 2035 C C . SER A 1 290 ? -1.606 -8.489 -6.731 1.00 92.75 290 SER A C 1
ATOM 2037 O O . SER A 1 290 ? -2.157 -7.430 -6.441 1.00 92.75 290 SER A O 1
ATOM 2039 N N . ASN A 1 291 ? -2.017 -9.258 -7.747 1.00 91.94 291 ASN A N 1
ATOM 2040 C CA . ASN A 1 291 ? -3.149 -8.940 -8.631 1.00 91.94 291 ASN A CA 1
ATOM 2041 C C . ASN A 1 291 ? -3.116 -7.500 -9.188 1.00 91.94 291 ASN A C 1
ATOM 2043 O O . ASN A 1 291 ? -4.124 -6.795 -9.169 1.00 91.94 291 ASN A O 1
ATOM 2047 N N . GLY A 1 292 ? -1.943 -7.046 -9.643 1.00 93.81 292 GLY A N 1
ATOM 2048 C CA . GLY A 1 292 ? -1.759 -5.696 -10.187 1.00 93.81 292 GLY A CA 1
ATOM 2049 C C . GLY A 1 292 ? -1.821 -4.576 -9.143 1.00 93.81 292 GLY A C 1
ATOM 2050 O O . GLY A 1 292 ? -1.940 -3.413 -9.517 1.00 93.81 292 GLY A O 1
ATOM 2051 N N . PHE A 1 293 ? -1.756 -4.891 -7.845 1.00 94.38 293 PHE A N 1
ATOM 2052 C CA . PHE A 1 293 ? -1.670 -3.904 -6.771 1.00 94.38 293 PHE A CA 1
ATOM 2053 C C . PHE A 1 293 ? -0.296 -3.936 -6.101 1.00 94.38 293 PHE A C 1
ATOM 2055 O O . PHE A 1 293 ? 0.065 -4.932 -5.476 1.00 94.38 293 PHE A O 1
ATOM 2062 N N . GLN A 1 294 ? 0.444 -2.831 -6.198 1.00 94.88 294 GLN A N 1
ATOM 2063 C CA . GLN A 1 294 ? 1.596 -2.536 -5.353 1.00 94.88 294 GLN A CA 1
ATOM 2064 C C . GLN A 1 294 ? 1.097 -1.896 -4.047 1.00 94.88 294 GLN A C 1
ATOM 2066 O O . GLN A 1 294 ? 0.554 -0.788 -4.099 1.00 94.88 294 GLN A O 1
ATOM 2071 N N . PRO A 1 295 ? 1.305 -2.525 -2.877 1.00 91.94 295 PRO A N 1
ATOM 2072 C CA . PRO A 1 295 ? 0.800 -2.007 -1.612 1.00 91.94 295 PRO A CA 1
ATOM 2073 C C . PRO A 1 295 ? 1.432 -0.666 -1.240 1.00 91.94 295 PRO A C 1
ATOM 2075 O O . PRO A 1 295 ? 0.711 0.276 -0.942 1.00 91.94 295 PRO A O 1
ATOM 2078 N N . ILE A 1 296 ? 2.760 -0.545 -1.304 1.00 92.19 296 ILE A N 1
ATOM 2079 C CA . ILE A 1 296 ? 3.466 0.678 -0.909 1.00 92.19 296 ILE A CA 1
ATOM 2080 C C . ILE A 1 296 ? 4.360 1.132 -2.062 1.00 92.19 296 ILE A C 1
ATOM 2082 O O . ILE A 1 296 ? 5.378 0.511 -2.360 1.00 92.19 296 ILE A O 1
ATOM 2086 N N . PHE A 1 297 ? 3.967 2.229 -2.703 1.00 94.50 297 PHE A N 1
ATOM 2087 C CA . PHE A 1 297 ? 4.802 3.024 -3.603 1.00 94.50 297 PHE A CA 1
ATOM 2088 C C . PHE A 1 297 ? 5.502 4.157 -2.847 1.00 94.50 297 PHE A C 1
ATOM 2090 O O . PHE A 1 297 ? 6.683 4.414 -3.065 1.00 94.50 297 PHE A O 1
ATOM 2097 N N . GLY A 1 298 ? 4.795 4.814 -1.928 1.00 93.12 298 GLY A N 1
ATOM 2098 C CA . GLY A 1 298 ? 5.331 5.945 -1.182 1.00 93.12 298 GLY A CA 1
ATOM 2099 C C . GLY A 1 298 ? 4.345 6.509 -0.170 1.00 93.12 298 GLY A C 1
ATOM 2100 O O . GLY A 1 298 ? 3.285 5.936 0.066 1.00 93.12 298 GLY A O 1
ATOM 2101 N N . ALA A 1 299 ? 4.666 7.646 0.430 1.00 91.50 299 ALA A N 1
ATOM 2102 C CA . ALA A 1 299 ? 3.749 8.396 1.286 1.00 91.50 299 ALA A CA 1
ATOM 2103 C C . ALA A 1 299 ? 4.071 9.887 1.224 1.00 91.50 299 ALA A C 1
ATOM 2105 O O . ALA A 1 299 ? 5.158 10.279 0.804 1.00 91.50 299 ALA A O 1
ATOM 2106 N N . ILE A 1 300 ? 3.123 10.721 1.647 1.00 88.25 300 ILE A N 1
ATOM 2107 C CA . ILE A 1 300 ? 3.450 12.112 1.954 1.00 88.25 300 ILE A CA 1
ATOM 2108 C C . ILE A 1 300 ? 3.719 12.214 3.442 1.00 88.25 300 ILE A C 1
ATOM 2110 O O . ILE A 1 300 ? 2.839 11.959 4.270 1.00 88.25 300 ILE A O 1
ATOM 2114 N N . GLU A 1 301 ? 4.940 12.608 3.761 1.00 82.25 301 GLU A N 1
ATOM 2115 C CA . GLU A 1 301 ? 5.375 12.763 5.134 1.00 82.25 301 GLU A CA 1
ATOM 2116 C C . GLU A 1 301 ? 4.733 13.993 5.774 1.00 82.25 301 GLU A C 1
ATOM 2118 O O . GLU A 1 301 ? 4.481 15.021 5.135 1.00 82.25 301 GLU A O 1
ATOM 2123 N N . ALA A 1 302 ? 4.435 13.884 7.067 1.00 75.94 302 ALA A N 1
ATOM 2124 C CA . ALA A 1 302 ? 3.986 15.038 7.827 1.00 75.94 302 ALA A CA 1
ATOM 2125 C C . ALA A 1 302 ? 5.154 16.032 7.981 1.00 75.94 302 ALA A C 1
ATOM 2127 O O . ALA A 1 302 ? 6.283 15.590 8.167 1.00 75.94 302 ALA A O 1
ATOM 2128 N N . PRO A 1 303 ? 4.912 17.356 8.033 1.00 72.81 303 PRO A N 1
ATOM 2129 C CA . PRO A 1 303 ? 5.978 18.345 8.245 1.00 72.81 303 PRO A CA 1
ATOM 2130 C C . PRO A 1 303 ? 6.795 18.159 9.536 1.00 72.81 303 PRO A C 1
ATOM 2132 O O . PRO A 1 303 ? 7.840 18.775 9.698 1.00 72.81 303 PRO A O 1
ATOM 2135 N N . SER A 1 304 ? 6.285 17.368 10.483 1.00 70.06 304 SER A N 1
ATOM 2136 C CA . SER A 1 304 ? 6.937 17.025 11.749 1.00 70.06 304 SER A CA 1
ATOM 2137 C C . SER A 1 304 ? 7.609 15.647 11.745 1.00 70.06 304 SER A C 1
ATOM 2139 O O . SER A 1 304 ? 8.046 15.199 12.804 1.00 70.06 304 SER A O 1
ATOM 2141 N N . ALA A 1 305 ? 7.604 14.931 10.618 1.00 76.31 305 ALA A N 1
ATOM 2142 C CA . ALA A 1 305 ? 8.367 13.699 10.478 1.00 76.31 305 ALA A CA 1
ATOM 2143 C C . ALA A 1 305 ? 9.874 14.010 10.562 1.00 76.31 305 ALA A C 1
ATOM 2145 O O . ALA A 1 305 ? 10.277 15.137 10.256 1.00 76.31 305 ALA A O 1
ATOM 2146 N N . PRO A 1 306 ? 10.707 13.054 11.009 1.00 77.12 306 PRO A N 1
ATOM 2147 C CA . PRO A 1 306 ? 12.149 13.166 10.836 1.00 77.12 306 PRO A CA 1
ATOM 2148 C C . PRO A 1 306 ? 12.471 13.458 9.366 1.00 77.12 306 PRO A C 1
ATOM 2150 O O . PRO A 1 306 ? 11.947 12.793 8.483 1.00 77.12 306 PRO A O 1
ATOM 2153 N N . ASP A 1 307 ? 13.295 14.473 9.116 1.00 69.50 307 ASP A N 1
ATOM 2154 C CA . ASP A 1 307 ? 13.730 14.841 7.766 1.00 69.50 307 ASP A CA 1
ATOM 2155 C C . ASP A 1 307 ? 15.190 14.410 7.565 1.00 69.50 307 ASP A C 1
ATOM 2157 O O . ASP A 1 307 ? 15.975 14.390 8.520 1.00 69.50 307 ASP A O 1
ATOM 2161 N N . ASN A 1 308 ? 15.570 14.093 6.326 1.00 67.75 308 ASN A N 1
ATOM 2162 C CA . ASN A 1 308 ? 16.897 13.583 5.940 1.00 67.75 308 ASN A CA 1
ATOM 2163 C C . ASN A 1 308 ? 17.342 12.264 6.611 1.00 67.75 308 ASN A C 1
ATOM 2165 O O . ASN A 1 308 ? 18.544 12.019 6.742 1.00 67.75 308 ASN A O 1
ATOM 2169 N N . ASP A 1 309 ? 16.418 11.394 7.021 1.00 74.31 309 ASP A N 1
ATOM 2170 C CA . ASP A 1 309 ? 16.756 10.082 7.596 1.00 74.31 309 ASP A CA 1
ATOM 2171 C C . ASP A 1 309 ? 16.861 8.953 6.548 1.00 74.31 309 ASP A C 1
ATOM 2173 O O . ASP A 1 309 ? 17.370 7.882 6.868 1.00 74.31 309 ASP A O 1
ATOM 2177 N N . GLN A 1 310 ? 16.481 9.222 5.291 1.00 74.56 310 GLN A N 1
ATOM 2178 C CA . GLN A 1 310 ? 16.421 8.270 4.166 1.00 74.56 310 GLN A CA 1
ATOM 2179 C C . GLN A 1 310 ? 15.334 7.190 4.304 1.00 74.56 310 GLN A C 1
ATOM 2181 O O . GLN A 1 310 ? 15.347 6.207 3.551 1.00 74.56 310 GLN A O 1
ATOM 2186 N N . TRP A 1 311 ? 14.401 7.356 5.243 1.00 79.81 311 TRP A N 1
ATOM 2187 C CA . TRP A 1 311 ? 13.313 6.419 5.489 1.00 79.81 311 TRP A CA 1
ATOM 2188 C C . TRP A 1 311 ? 11.969 7.065 5.199 1.00 79.81 311 TRP A C 1
ATOM 2190 O O . TRP A 1 311 ? 11.729 8.215 5.529 1.00 79.81 311 TRP A O 1
ATOM 2200 N N . LEU A 1 312 ? 11.054 6.265 4.653 1.00 85.12 312 LEU A N 1
ATOM 2201 C CA . LEU A 1 312 ? 9.685 6.709 4.457 1.00 85.12 312 LEU A CA 1
ATOM 2202 C C . LEU A 1 312 ? 8.933 6.747 5.794 1.00 85.12 312 LEU A C 1
ATOM 2204 O O . LEU A 1 312 ? 8.686 5.705 6.407 1.00 85.12 312 LEU A O 1
ATOM 2208 N N . ASN A 1 313 ? 8.471 7.928 6.184 1.00 84.50 313 ASN A N 1
ATOM 2209 C CA . ASN A 1 313 ? 7.745 8.170 7.421 1.00 84.50 313 ASN A CA 1
ATOM 2210 C C . ASN A 1 313 ? 6.240 8.369 7.176 1.00 84.50 313 ASN A C 1
ATOM 2212 O O . ASN A 1 313 ? 5.760 9.453 6.833 1.00 84.50 313 ASN A O 1
ATOM 2216 N N . THR A 1 314 ? 5.437 7.328 7.430 1.00 83.44 314 THR A N 1
ATOM 2217 C CA . THR A 1 314 ? 3.970 7.463 7.402 1.00 83.44 314 THR A CA 1
ATOM 2218 C C . THR A 1 314 ? 3.474 8.082 8.711 1.00 83.44 314 THR A C 1
ATOM 2220 O O . THR A 1 314 ? 3.579 7.469 9.775 1.00 83.44 314 THR A O 1
ATOM 2223 N N . GLY A 1 315 ? 2.905 9.285 8.653 1.00 77.75 315 GLY A N 1
ATOM 2224 C CA . GLY A 1 315 ? 2.401 9.965 9.846 1.00 77.75 315 GLY A CA 1
ATOM 2225 C C . GLY A 1 315 ? 1.134 9.317 10.416 1.00 77.75 315 GLY A C 1
ATOM 2226 O O . GLY A 1 315 ? 0.133 9.171 9.708 1.00 77.75 315 GLY A O 1
ATOM 2227 N N . PHE A 1 316 ? 1.140 9.043 11.722 1.00 80.94 316 PHE A N 1
ATOM 2228 C CA . PHE A 1 316 ? -0.042 8.669 12.505 1.00 80.94 316 PHE A CA 1
ATOM 2229 C C . PHE A 1 316 ? -0.384 9.755 13.526 1.00 80.94 316 PHE A C 1
ATOM 2231 O O . PHE A 1 316 ? 0.491 10.443 14.050 1.00 80.94 316 PHE A O 1
ATOM 2238 N N . GLY A 1 317 ? -1.667 9.918 13.830 1.00 79.56 317 GLY A N 1
ATOM 2239 C CA . GLY A 1 317 ? -2.107 10.855 14.854 1.00 79.56 317 GLY A CA 1
ATOM 2240 C C . GLY A 1 317 ? -3.582 10.723 15.190 1.00 79.56 317 GLY A C 1
ATOM 2241 O O . GLY A 1 317 ? -4.294 9.885 14.639 1.00 79.56 317 GLY A O 1
ATOM 2242 N N . TYR A 1 318 ? -4.035 11.564 16.117 1.00 80.50 318 TYR A N 1
ATOM 2243 C CA . TYR A 1 318 ? -5.429 11.587 16.539 1.00 80.50 318 TYR A CA 1
ATOM 2244 C C . TYR A 1 318 ? -6.286 12.397 15.567 1.00 80.50 318 TYR A C 1
ATOM 2246 O O . TYR A 1 318 ? -6.017 13.569 15.293 1.00 80.50 318 TYR A O 1
ATOM 2254 N N . ARG A 1 319 ? -7.373 11.784 15.104 1.00 80.50 319 ARG A N 1
ATOM 2255 C CA . ARG A 1 319 ? -8.500 12.480 14.488 1.00 80.50 319 ARG A CA 1
ATOM 2256 C C . ARG A 1 319 ? -9.503 12.850 15.569 1.00 80.50 319 ARG A C 1
ATOM 2258 O O . ARG A 1 319 ? -9.850 12.010 16.396 1.00 80.50 319 ARG A O 1
ATOM 2265 N N . ASN A 1 320 ? -9.948 14.104 15.555 1.00 85.62 320 ASN A N 1
ATOM 2266 C CA . ASN A 1 320 ? -10.901 14.634 16.526 1.00 85.62 320 ASN A CA 1
ATOM 2267 C C . ASN A 1 320 ? -12.321 14.625 15.946 1.00 85.62 320 ASN A C 1
ATOM 2269 O O . ASN A 1 320 ? -12.588 15.294 14.952 1.00 85.62 320 ASN A O 1
ATOM 2273 N N . TYR A 1 321 ? -13.240 13.943 16.624 1.00 87.44 321 TYR A N 1
ATOM 2274 C CA . TYR A 1 321 ? -14.677 13.930 16.343 1.00 87.44 321 TYR A CA 1
ATOM 2275 C C . TYR A 1 321 ? -15.381 14.749 17.419 1.00 87.44 321 TYR A C 1
ATOM 2277 O O . TYR A 1 321 ? -16.031 14.221 18.320 1.00 87.44 321 TYR A O 1
ATOM 2285 N N . ALA A 1 322 ? -15.151 16.060 17.388 1.00 85.62 322 ALA A N 1
ATOM 2286 C CA . ALA A 1 322 ? -15.549 16.950 18.475 1.00 85.62 322 ALA A CA 1
ATOM 2287 C C . ALA A 1 322 ? -17.067 17.112 18.624 1.00 85.62 322 ALA A C 1
ATOM 2289 O O . ALA A 1 322 ? -17.541 17.420 19.713 1.00 85.62 322 ALA A O 1
ATOM 2290 N N . ASP A 1 323 ? -17.814 16.935 17.535 1.00 88.44 323 ASP A N 1
ATOM 2291 C CA . ASP A 1 323 ? -19.263 17.136 17.517 1.00 88.44 323 ASP A CA 1
ATOM 2292 C C . ASP A 1 323 ? -20.050 15.835 17.718 1.00 88.44 323 ASP A C 1
ATOM 2294 O O . ASP A 1 323 ? -21.206 15.870 18.146 1.00 88.44 323 ASP A O 1
ATOM 2298 N N . ALA A 1 324 ? -19.385 14.690 17.537 1.00 91.81 324 ALA A N 1
ATOM 2299 C CA . ALA A 1 324 ? -19.955 13.385 17.814 1.00 91.81 324 ALA A CA 1
ATOM 2300 C C . ALA A 1 324 ? -20.286 13.234 19.302 1.00 91.81 324 ALA A C 1
ATOM 2302 O O . ALA A 1 324 ? -19.540 13.667 20.188 1.00 91.81 324 ALA A O 1
ATOM 2303 N N . THR A 1 325 ? -21.431 12.612 19.568 1.00 93.56 325 THR A N 1
ATOM 2304 C CA . THR A 1 325 ? -22.028 12.563 20.898 1.00 93.56 325 THR A CA 1
ATOM 2305 C C . THR A 1 325 ? -22.601 11.176 21.174 1.00 93.56 325 THR A C 1
ATOM 2307 O O . THR A 1 325 ? -23.434 10.698 20.409 1.00 93.56 325 THR A O 1
ATOM 2310 N N . ARG A 1 326 ? -22.226 10.561 22.302 1.00 95.19 326 ARG A N 1
ATOM 2311 C CA . ARG A 1 326 ? -22.827 9.310 22.791 1.00 95.19 326 ARG A CA 1
ATOM 2312 C C . ARG A 1 326 ? -23.589 9.552 24.081 1.00 95.19 326 ARG A C 1
ATOM 2314 O O . ARG A 1 326 ? -23.093 10.201 25.003 1.00 95.19 326 ARG A O 1
ATOM 2321 N N . ARG A 1 327 ? -24.807 9.016 24.133 1.00 95.06 327 ARG A N 1
ATOM 2322 C CA . ARG A 1 327 ? -25.749 9.198 25.239 1.00 95.06 327 ARG A CA 1
ATOM 2323 C C . ARG A 1 327 ? -26.250 7.867 25.753 1.00 95.06 327 ARG A C 1
ATOM 2325 O O . ARG A 1 327 ? -26.568 6.983 24.959 1.00 95.06 327 ARG A O 1
ATOM 2332 N N . HIS A 1 328 ? -26.372 7.777 27.064 1.00 96.56 328 HIS A N 1
ATOM 2333 C CA . HIS A 1 328 ? -27.125 6.734 27.739 1.00 96.56 328 HIS A CA 1
ATOM 2334 C C . HIS A 1 328 ? -27.761 7.313 29.001 1.00 96.56 328 HIS A C 1
ATOM 2336 O O . HIS A 1 328 ? -27.438 8.415 29.442 1.00 96.56 328 HIS A O 1
ATOM 2342 N N . TRP A 1 329 ? -28.711 6.588 29.555 1.00 97.81 329 TRP A N 1
ATOM 2343 C CA . TRP A 1 329 ? -29.346 6.900 30.821 1.00 97.81 329 TRP A CA 1
ATOM 2344 C C . TRP A 1 329 ? -29.656 5.594 31.531 1.00 97.81 329 TRP A C 1
ATOM 2346 O O . TRP A 1 329 ? -29.653 4.520 30.919 1.00 97.81 329 TRP A O 1
ATOM 2356 N N . GLY A 1 330 ? -29.873 5.685 32.829 1.00 98.06 330 GLY A N 1
ATOM 2357 C CA . GLY A 1 330 ? -29.985 4.509 33.657 1.00 98.06 330 GLY A CA 1
ATOM 2358 C C . GLY A 1 330 ? -30.639 4.785 34.989 1.00 98.06 330 GLY A C 1
ATOM 2359 O O . GLY A 1 330 ? -31.081 5.900 35.280 1.00 98.06 330 GLY A O 1
ATOM 2360 N N . ALA A 1 331 ? -30.721 3.714 35.762 1.00 98.12 331 ALA A N 1
ATOM 2361 C CA . ALA A 1 331 ? -31.256 3.725 37.102 1.00 98.12 331 ALA A CA 1
ATOM 2362 C C . ALA A 1 331 ? -30.406 2.837 38.007 1.00 98.12 331 ALA A C 1
ATOM 2364 O O . ALA A 1 331 ? -30.063 1.715 37.623 1.00 98.12 331 ALA A O 1
ATOM 2365 N N . ASP A 1 332 ? -30.152 3.321 39.214 1.00 98.12 332 ASP A N 1
ATOM 2366 C CA . ASP A 1 332 ? -29.626 2.542 40.324 1.00 98.12 332 ASP A CA 1
ATOM 2367 C C . ASP A 1 332 ? -30.689 2.465 41.426 1.00 98.12 332 ASP A C 1
ATOM 2369 O O . ASP A 1 332 ? -31.338 3.453 41.759 1.00 98.12 332 ASP A O 1
ATOM 2373 N N . ILE A 1 333 ? -30.926 1.267 41.956 1.00 98.19 333 ILE A N 1
ATOM 2374 C CA . ILE A 1 333 ? -31.941 0.999 42.978 1.00 98.19 333 ILE A CA 1
ATOM 2375 C C . ILE A 1 333 ? -31.296 0.190 44.108 1.00 98.19 333 ILE A C 1
ATOM 2377 O O . ILE A 1 333 ? -30.792 -0.902 43.859 1.00 98.19 333 ILE A O 1
ATOM 2381 N N . ASP A 1 334 ? -31.360 0.699 45.339 1.00 97.94 334 ASP A N 1
ATOM 2382 C CA . ASP A 1 334 ? -30.943 0.060 46.600 1.00 97.94 334 ASP A CA 1
ATOM 2383 C C . ASP A 1 334 ? -32.189 -0.237 47.440 1.00 97.94 334 ASP A C 1
ATOM 2385 O O . ASP A 1 334 ? -32.974 0.657 47.759 1.00 97.94 334 ASP A O 1
ATOM 2389 N N . LEU A 1 335 ? -32.392 -1.493 47.817 1.00 98.19 335 LEU A N 1
ATOM 2390 C CA . LEU A 1 335 ? -33.488 -1.916 48.683 1.00 98.19 335 LEU A CA 1
ATOM 2391 C C . LEU A 1 335 ? -32.922 -2.699 49.858 1.00 98.19 335 LEU A C 1
ATOM 2393 O O . LEU A 1 335 ? -32.177 -3.657 49.668 1.00 98.19 335 LEU A O 1
ATOM 2397 N N . GLN A 1 336 ? -33.360 -2.365 51.069 1.00 97.88 336 GLN A N 1
ATOM 2398 C CA . GLN A 1 336 ? -33.098 -3.167 52.261 1.00 97.88 336 GLN A CA 1
ATOM 2399 C C . GLN A 1 336 ? -34.375 -3.299 53.087 1.00 97.88 336 GLN A C 1
ATOM 2401 O O . GLN A 1 336 ? -34.916 -2.313 53.583 1.00 97.88 336 GLN A O 1
ATOM 2406 N N . TYR A 1 337 ? -34.837 -4.531 53.274 1.00 97.81 337 TYR A N 1
ATOM 2407 C CA . TYR A 1 337 ? -35.979 -4.859 54.115 1.00 97.81 337 TYR A CA 1
ATOM 2408 C C . TYR A 1 337 ? -35.536 -5.517 55.425 1.00 97.81 337 TYR A C 1
ATOM 2410 O O . TYR A 1 337 ? -34.951 -6.601 55.422 1.00 97.81 337 TYR A O 1
ATOM 2418 N N . TYR A 1 338 ? -35.849 -4.888 56.552 1.00 96.75 338 TYR A N 1
ATOM 2419 C CA . TYR A 1 338 ? -35.592 -5.383 57.900 1.00 96.75 338 TYR A CA 1
ATOM 2420 C C . TYR A 1 338 ? -36.787 -6.205 58.388 1.00 96.75 338 TYR A C 1
ATOM 2422 O O . TYR A 1 338 ? -37.785 -5.668 58.871 1.00 96.75 338 TYR A O 1
ATOM 2430 N N . VAL A 1 339 ? -36.695 -7.533 58.288 1.00 95.56 339 VAL A N 1
ATOM 2431 C CA . VAL A 1 339 ? -37.750 -8.438 58.775 1.00 95.56 339 VAL A CA 1
ATOM 2432 C C . VAL A 1 339 ? -37.911 -8.272 60.290 1.00 95.56 339 VAL A C 1
ATOM 2434 O O . VAL A 1 339 ? -39.027 -8.111 60.802 1.00 95.56 339 VAL A O 1
ATOM 2437 N N . ASN A 1 340 ? -36.776 -8.287 60.994 1.00 92.62 340 ASN A N 1
ATOM 2438 C CA . ASN A 1 340 ? -36.622 -8.044 62.427 1.00 92.62 340 ASN A CA 1
ATOM 2439 C C . ASN A 1 340 ? -35.181 -7.567 62.725 1.00 92.62 340 ASN A C 1
ATOM 2441 O O . ASN A 1 340 ? -34.403 -7.336 61.806 1.00 92.62 340 ASN A O 1
ATOM 2445 N N . THR A 1 341 ? -34.803 -7.446 64.002 1.00 90.06 341 THR A N 1
ATOM 2446 C CA . THR A 1 341 ? -33.467 -6.969 64.422 1.00 90.06 341 THR A CA 1
ATOM 2447 C C . THR A 1 341 ? -32.305 -7.903 64.066 1.00 90.06 341 THR A C 1
ATOM 2449 O O . THR A 1 341 ? -31.152 -7.524 64.241 1.00 90.06 341 THR A O 1
ATOM 2452 N N . LYS A 1 342 ? -32.591 -9.123 63.599 1.00 93.12 342 LYS A N 1
ATOM 2453 C CA . LYS A 1 342 ? -31.602 -10.159 63.276 1.00 93.12 342 LYS A CA 1
ATOM 2454 C C . LYS A 1 342 ? -31.562 -10.503 61.795 1.00 93.12 342 LYS A C 1
ATOM 2456 O O . LYS A 1 342 ? -30.521 -10.947 61.340 1.00 93.12 342 LYS A O 1
ATOM 2461 N N . LEU A 1 343 ? -32.681 -10.377 61.081 1.00 95.00 343 LEU A N 1
ATOM 2462 C CA . LEU A 1 343 ? -32.833 -10.797 59.689 1.00 95.00 343 LEU A CA 1
ATOM 2463 C C . LEU A 1 343 ? -33.180 -9.608 58.796 1.00 95.00 343 LEU A C 1
ATOM 2465 O O . LEU A 1 343 ? -34.197 -8.942 59.019 1.00 95.00 343 LEU A O 1
ATOM 2469 N N . SER A 1 344 ? -32.401 -9.422 57.738 1.00 97.19 344 SER A N 1
ATOM 2470 C CA . SER A 1 344 ? -32.686 -8.456 56.686 1.00 97.19 344 SER A CA 1
ATOM 2471 C C . SER A 1 344 ? -32.431 -9.034 55.292 1.00 97.19 344 SER A C 1
ATOM 2473 O O . SER A 1 344 ? -31.596 -9.915 55.109 1.00 97.19 344 SER A O 1
ATOM 2475 N N . TYR A 1 345 ? -33.179 -8.542 54.307 1.00 98.19 345 TYR A N 1
ATOM 2476 C CA . TYR A 1 345 ? -33.000 -8.840 52.884 1.00 98.19 345 TYR A CA 1
ATOM 2477 C C . TYR A 1 345 ? -32.549 -7.586 52.160 1.00 98.19 345 TYR A C 1
ATOM 2479 O O . TYR A 1 345 ? -33.074 -6.515 52.464 1.00 98.19 345 TYR A O 1
ATOM 2487 N N . TYR A 1 346 ? -31.632 -7.705 51.207 1.00 98.19 346 TYR A N 1
ATOM 2488 C CA . TYR A 1 346 ? -31.245 -6.594 50.344 1.00 98.19 346 TYR A CA 1
ATOM 2489 C C . TYR A 1 346 ? -31.355 -6.959 48.868 1.00 98.19 346 TYR A C 1
ATOM 2491 O O . TYR A 1 346 ? -31.224 -8.126 48.490 1.00 98.19 346 TYR A O 1
ATOM 2499 N N . ALA A 1 347 ? -31.572 -5.946 48.036 1.00 98.31 347 ALA A N 1
ATOM 2500 C CA . ALA A 1 347 ? -31.501 -6.044 46.589 1.00 98.31 347 ALA A CA 1
ATOM 2501 C C . ALA A 1 347 ? -30.968 -4.732 46.003 1.00 98.31 347 ALA A C 1
ATOM 2503 O O . ALA A 1 347 ? -31.494 -3.668 46.301 1.00 98.31 347 ALA A O 1
ATOM 2504 N N . ASN A 1 348 ? -29.955 -4.834 45.147 1.00 98.06 348 ASN A N 1
ATOM 2505 C CA . ASN A 1 348 ? -29.334 -3.738 44.417 1.00 98.06 348 ASN A CA 1
ATOM 2506 C C . ASN A 1 348 ? -29.466 -4.010 42.924 1.00 98.06 348 ASN A C 1
ATOM 2508 O O . ASN A 1 348 ? -29.111 -5.100 42.464 1.00 98.06 348 ASN A O 1
ATOM 2512 N N . LEU A 1 349 ? -29.970 -3.042 42.171 1.00 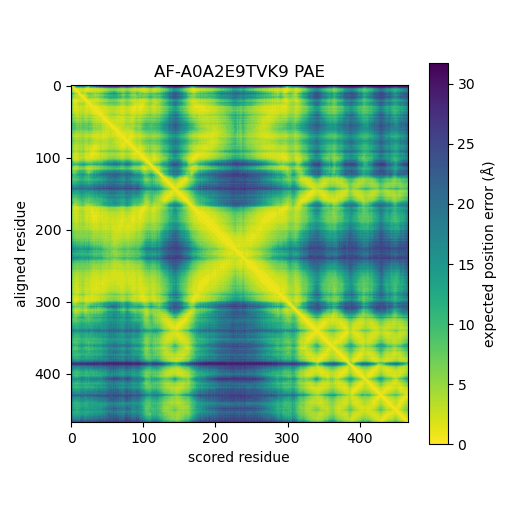97.81 349 LEU A N 1
ATOM 2513 C CA . LEU A 1 349 ? -30.182 -3.156 40.738 1.00 97.81 349 LEU A CA 1
ATOM 2514 C C . LEU A 1 349 ? -29.557 -1.945 40.055 1.00 97.81 349 LEU A C 1
ATOM 2516 O O . LEU A 1 349 ? -29.919 -0.823 40.376 1.00 97.81 349 LEU A O 1
ATOM 2520 N N . SER A 1 350 ? -28.671 -2.189 39.097 1.00 98.12 350 SER A N 1
ATOM 2521 C CA . SER A 1 350 ? -28.132 -1.166 38.202 1.00 98.12 350 SER A CA 1
ATOM 2522 C C . SER A 1 350 ? -28.552 -1.486 36.781 1.00 98.12 350 SER A C 1
ATOM 2524 O O . SER A 1 350 ? -28.390 -2.623 36.319 1.00 98.12 350 SER A O 1
ATOM 2526 N N . TRP A 1 351 ? -29.074 -0.488 36.081 1.00 98.00 351 TRP A N 1
ATOM 2527 C CA . TRP A 1 351 ? -29.480 -0.606 34.691 1.00 98.00 351 TRP A CA 1
ATOM 2528 C C . TRP A 1 351 ? -29.032 0.597 33.868 1.00 98.00 351 TRP A C 1
ATOM 2530 O O . TRP A 1 351 ? -29.179 1.734 34.301 1.00 98.00 351 TRP A O 1
ATOM 2540 N N . VAL A 1 352 ? -28.563 0.342 32.648 1.00 98.06 352 VAL A N 1
ATOM 2541 C CA . VAL A 1 352 ? -28.372 1.358 31.608 1.00 98.06 352 VAL A CA 1
ATOM 2542 C C . VAL A 1 352 ? -29.110 0.961 30.338 1.00 98.06 352 VAL A C 1
ATOM 2544 O O . VAL A 1 352 ? -29.146 -0.208 29.953 1.00 98.06 352 VAL A O 1
ATOM 2547 N N . ASN A 1 353 ? -29.679 1.943 29.644 1.00 97.50 353 ASN A N 1
ATOM 2548 C CA . ASN A 1 353 ? -30.483 1.712 28.446 1.00 97.50 353 ASN A CA 1
ATOM 2549 C C . ASN A 1 353 ? -29.658 1.312 27.207 1.00 97.50 353 ASN A C 1
ATOM 2551 O O . ASN A 1 353 ? -30.229 0.849 26.220 1.00 97.50 353 ASN A O 1
ATOM 2555 N N . ARG A 1 354 ? -28.338 1.526 27.233 1.00 95.81 354 ARG A N 1
ATOM 2556 C CA . ARG A 1 354 ? -27.409 1.200 26.146 1.00 95.81 354 ARG A CA 1
ATOM 2557 C C . ARG A 1 354 ? -25.993 1.042 26.702 1.00 95.81 354 ARG A C 1
ATOM 2559 O O . ARG A 1 354 ? -25.548 1.882 27.477 1.00 95.81 354 ARG A O 1
ATOM 2566 N N . ASN A 1 355 ? -25.285 -0.000 26.269 1.00 95.44 355 ASN A N 1
ATOM 2567 C CA . ASN A 1 355 ? -23.876 -0.240 26.606 1.00 95.44 355 ASN A CA 1
ATOM 2568 C C . ASN A 1 355 ? -22.968 -0.472 25.381 1.00 95.44 355 ASN A C 1
ATOM 2570 O O . ASN A 1 355 ? -21.784 -0.746 25.563 1.00 95.44 355 ASN A O 1
ATOM 2574 N N . TRP A 1 356 ? -23.507 -0.367 24.162 1.00 95.12 356 TRP A N 1
ATOM 2575 C CA . TRP A 1 356 ? -22.787 -0.537 22.900 1.00 95.12 356 TRP A CA 1
ATOM 2576 C C . TRP A 1 356 ? -23.289 0.465 21.856 1.00 95.12 356 TRP A C 1
ATOM 2578 O O . TRP A 1 356 ? -24.496 0.700 21.755 1.00 95.12 356 TRP A O 1
ATOM 2588 N N . TRP A 1 357 ? -22.364 1.032 21.083 1.00 94.62 357 TRP A N 1
ATOM 2589 C CA . TRP A 1 357 ? -22.641 1.880 19.923 1.00 94.62 357 TRP A CA 1
ATOM 2590 C C . TRP A 1 357 ? -21.955 1.271 18.706 1.00 94.62 357 TRP A C 1
ATOM 2592 O O . TRP A 1 357 ? -20.729 1.164 18.686 1.00 94.62 357 TRP A O 1
ATOM 2602 N N . ALA A 1 358 ? -22.736 0.857 17.710 1.00 92.31 358 ALA A N 1
ATOM 2603 C CA . ALA A 1 358 ? -22.219 0.309 16.463 1.00 92.31 358 ALA A CA 1
ATOM 2604 C C . ALA A 1 358 ? -21.838 1.426 15.478 1.00 92.31 358 ALA A C 1
ATOM 2606 O O . ALA A 1 358 ? -22.307 2.560 15.579 1.00 92.31 358 ALA A O 1
ATOM 2607 N N . VAL A 1 359 ? -21.009 1.097 14.483 1.00 89.56 359 VAL A N 1
ATOM 2608 C CA . VAL A 1 359 ? -20.750 2.013 13.361 1.00 89.56 359 VAL A CA 1
ATOM 2609 C C . VAL A 1 359 ? -22.075 2.309 12.652 1.00 89.56 359 VAL A C 1
ATOM 2611 O O . VAL A 1 359 ? -22.768 1.381 12.235 1.00 89.56 359 VAL A O 1
ATOM 2614 N N . GLY A 1 360 ? -22.414 3.592 12.517 1.00 88.50 360 GLY A N 1
ATOM 2615 C CA . GLY A 1 360 ? -23.676 4.059 11.933 1.00 88.50 360 GLY A CA 1
ATOM 2616 C C . GLY A 1 360 ? -24.756 4.457 12.947 1.00 88.50 360 GLY A C 1
ATOM 2617 O O . GLY A 1 360 ? -25.742 5.066 12.542 1.00 88.50 360 GLY A O 1
ATOM 2618 N N . ASP A 1 361 ? -24.572 4.181 14.245 1.00 90.44 361 ASP A N 1
ATOM 2619 C CA . ASP A 1 361 ? -25.466 4.697 15.299 1.00 90.44 361 ASP A CA 1
ATOM 2620 C C . ASP A 1 361 ? -25.267 6.202 15.560 1.00 90.44 361 ASP A C 1
ATOM 2622 O O . ASP A 1 361 ? -26.133 6.858 16.145 1.00 90.44 361 ASP A O 1
ATOM 2626 N N . ASP A 1 362 ? -24.107 6.733 15.177 1.00 89.31 362 ASP A N 1
ATOM 2627 C CA . ASP A 1 362 ? -23.660 8.109 15.376 1.00 89.31 362 ASP A CA 1
ATOM 2628 C C . ASP A 1 362 ? -22.626 8.515 14.302 1.00 89.31 362 ASP A C 1
ATOM 2630 O O . ASP A 1 362 ? -22.296 7.734 13.407 1.00 89.31 362 ASP A O 1
ATOM 2634 N N . ASP A 1 363 ? -22.106 9.745 14.389 1.00 85.81 363 ASP A N 1
ATOM 2635 C CA . ASP A 1 363 ? -21.116 10.305 13.452 1.00 85.81 363 ASP A CA 1
ATOM 2636 C C . ASP A 1 363 ? -19.679 9.771 13.678 1.00 85.81 363 ASP A C 1
ATOM 2638 O O . ASP A 1 363 ? -18.698 10.442 13.335 1.00 85.81 363 ASP A O 1
ATOM 2642 N N . LEU A 1 364 ? -19.516 8.592 14.298 1.00 88.88 364 LEU A N 1
ATOM 2643 C CA . LEU A 1 364 ? -18.210 7.974 14.539 1.00 88.88 364 LEU A CA 1
ATOM 2644 C C . LEU A 1 364 ? -17.972 6.779 13.605 1.00 88.88 364 LEU A C 1
ATOM 2646 O O . LEU A 1 364 ? -18.826 5.901 13.471 1.00 88.88 364 LEU A O 1
ATOM 2650 N N . PRO A 1 365 ? -16.770 6.663 13.011 1.00 84.19 365 PRO A N 1
ATOM 2651 C CA . PRO A 1 365 ? -16.432 5.550 12.125 1.00 84.19 365 PRO A CA 1
ATOM 2652 C C . PRO A 1 365 ? -15.998 4.282 12.879 1.00 84.19 365 PRO A C 1
ATOM 2654 O O . PRO A 1 365 ? -15.457 3.361 12.271 1.00 84.19 365 PRO A O 1
ATOM 2657 N N . PHE A 1 366 ? -16.193 4.227 14.198 1.00 86.25 366 PHE A N 1
ATOM 2658 C CA . PHE A 1 366 ? -15.786 3.113 15.049 1.00 86.25 366 PHE A CA 1
ATOM 2659 C C . PHE A 1 366 ? -16.830 2.840 16.133 1.00 86.25 366 PHE A C 1
ATOM 2661 O O . PHE A 1 366 ? -17.451 3.754 16.686 1.00 86.25 366 PHE A O 1
ATOM 2668 N N . ALA A 1 367 ? -16.993 1.561 16.458 1.00 89.38 367 ALA A N 1
ATOM 2669 C CA . ALA A 1 367 ? -17.830 1.127 17.565 1.00 89.38 367 ALA A CA 1
ATOM 2670 C C . ALA A 1 367 ? -17.100 1.311 18.903 1.00 89.38 367 ALA A C 1
ATOM 2672 O O . ALA A 1 367 ? -15.875 1.225 18.941 1.00 89.38 367 ALA A O 1
ATOM 2673 N N . THR A 1 368 ? -17.841 1.550 19.988 1.00 90.19 368 THR A N 1
ATOM 2674 C CA . THR A 1 368 ? -17.309 1.360 21.352 1.00 90.19 368 THR A CA 1
ATOM 2675 C C . THR A 1 368 ? -18.370 0.792 22.280 1.00 90.19 368 THR A C 1
ATOM 2677 O O . THR A 1 368 ? -19.571 0.978 22.056 1.00 90.19 368 THR A O 1
ATOM 2680 N N . GLY A 1 369 ? -17.925 0.165 23.364 1.00 91.31 369 GLY A N 1
ATOM 2681 C CA . GLY A 1 369 ? -18.758 -0.242 24.483 1.00 91.31 369 GLY A CA 1
ATOM 2682 C C . GLY A 1 369 ? -18.614 0.684 25.690 1.00 91.31 369 GLY A C 1
ATOM 2683 O O . GLY A 1 369 ? -17.810 1.615 25.711 1.00 91.31 369 GLY A O 1
ATOM 2684 N N . LEU A 1 370 ? -19.424 0.425 26.717 1.00 93.00 370 LEU A N 1
ATOM 2685 C CA . LEU A 1 370 ? -19.150 0.866 28.092 1.00 93.00 370 LEU A CA 1
ATOM 2686 C C . LEU A 1 370 ? -18.226 -0.109 28.841 1.00 93.00 370 LEU A C 1
ATOM 2688 O O . LEU A 1 370 ? -17.935 0.131 30.010 1.00 93.00 370 LEU A O 1
ATOM 2692 N N . ASP A 1 371 ? -17.854 -1.233 28.217 1.00 93.81 371 ASP A N 1
ATOM 2693 C CA . ASP A 1 371 ? -17.193 -2.374 28.866 1.00 93.81 371 ASP A CA 1
ATOM 2694 C C . ASP A 1 371 ? -17.900 -2.819 30.164 1.00 93.81 371 ASP A C 1
ATOM 2696 O O . ASP A 1 371 ? -17.282 -3.244 31.142 1.00 93.81 371 ASP A O 1
ATOM 2700 N N . SER A 1 372 ? -19.233 -2.710 30.178 1.00 94.56 372 SER A N 1
ATOM 2701 C CA . SER A 1 372 ? -20.084 -3.059 31.314 1.00 94.56 372 SER A CA 1
ATOM 2702 C C . SER A 1 372 ? -21.420 -3.654 30.844 1.00 94.56 372 SER A C 1
ATOM 2704 O O . SER A 1 372 ? -21.955 -3.233 29.812 1.00 94.56 372 SER A O 1
ATOM 2706 N N . PRO A 1 373 ? -22.013 -4.591 31.609 1.00 96.31 373 PRO A N 1
ATOM 2707 C CA . PRO A 1 373 ? -23.371 -5.078 31.382 1.00 96.31 373 PRO A CA 1
ATOM 2708 C C . PRO A 1 373 ? -24.419 -3.963 31.377 1.00 96.31 373 PRO A C 1
ATOM 2710 O O . PRO A 1 373 ? -24.293 -2.993 32.127 1.00 96.31 373 PRO A O 1
ATOM 2713 N N . MET A 1 374 ? -25.498 -4.154 30.606 1.00 97.19 374 MET A N 1
ATOM 2714 C CA . MET A 1 374 ? -26.694 -3.305 30.708 1.00 97.19 374 MET A CA 1
ATOM 2715 C C . MET A 1 374 ? -27.425 -3.495 32.032 1.00 97.19 374 MET A C 1
ATOM 2717 O O . MET A 1 374 ? -28.034 -2.549 32.517 1.00 97.19 374 MET A O 1
ATOM 2721 N N . HIS A 1 375 ? -27.376 -4.698 32.606 1.00 97.81 375 HIS A N 1
ATOM 2722 C CA . HIS A 1 375 ? -28.051 -5.025 33.852 1.00 97.81 375 HIS A CA 1
ATOM 2723 C C . HIS A 1 375 ? -27.101 -5.708 34.827 1.00 97.81 375 HIS A C 1
ATOM 2725 O O . HIS A 1 375 ? -26.391 -6.658 34.478 1.00 97.81 375 HIS A O 1
ATOM 2731 N N . LYS A 1 376 ? -27.122 -5.235 36.072 1.00 98.06 376 LYS A N 1
ATOM 2732 C CA . LYS A 1 376 ? -26.405 -5.840 37.191 1.00 98.06 376 LYS A CA 1
ATOM 2733 C C . LYS A 1 376 ? -27.353 -5.929 38.371 1.00 98.06 376 LYS A C 1
ATOM 2735 O O . LYS A 1 376 ? -27.919 -4.922 38.786 1.00 98.06 376 LYS A O 1
ATOM 2740 N N . TYR A 1 377 ? -27.495 -7.122 38.933 1.00 96.88 377 TYR A N 1
ATOM 2741 C CA . TYR A 1 377 ? -28.328 -7.341 40.111 1.00 96.88 377 TYR A CA 1
ATOM 2742 C C . TYR A 1 377 ? -27.514 -8.000 41.206 1.00 96.88 377 TYR A C 1
ATOM 2744 O O . TYR A 1 377 ? -26.756 -8.942 40.957 1.00 96.88 377 TYR A O 1
ATOM 2752 N N . ARG A 1 378 ? -27.671 -7.518 42.431 1.00 98.00 378 ARG A N 1
ATOM 2753 C CA . ARG A 1 378 ? -27.186 -8.174 43.641 1.00 98.00 378 ARG A CA 1
ATOM 2754 C C . ARG A 1 378 ? -28.367 -8.342 44.565 1.00 98.00 378 ARG A C 1
ATOM 2756 O O . ARG A 1 378 ? -29.110 -7.395 44.756 1.00 98.00 378 ARG A O 1
ATOM 2763 N N . ALA A 1 379 ? -28.549 -9.511 45.142 1.00 98.44 379 ALA A N 1
ATOM 2764 C CA . ALA A 1 379 ? -29.587 -9.707 46.142 1.00 98.44 379 ALA A CA 1
ATOM 2765 C C . ALA A 1 379 ? -29.075 -10.648 47.211 1.00 98.44 379 ALA A C 1
ATOM 2767 O O . ALA A 1 379 ? -28.241 -11.503 46.933 1.00 98.44 379 ALA A O 1
ATOM 2768 N N . GLY A 1 380 ? -29.562 -10.510 48.429 1.00 98.19 380 GLY A N 1
ATOM 2769 C CA . GLY A 1 380 ? -29.089 -11.364 49.492 1.00 98.19 380 GLY A CA 1
ATOM 2770 C C . GLY A 1 380 ? -29.859 -11.201 50.773 1.00 98.19 380 GLY A C 1
ATOM 2771 O O . GLY A 1 380 ? -30.850 -10.473 50.865 1.00 98.19 380 GLY A O 1
ATOM 2772 N N . LEU A 1 381 ? -29.389 -11.936 51.765 1.00 97.88 381 LEU A N 1
ATOM 2773 C CA . LEU A 1 381 ? -29.940 -11.903 53.098 1.00 97.88 381 LEU A CA 1
ATOM 2774 C C . LEU A 1 381 ? -28.817 -11.936 54.121 1.00 97.88 381 LEU A C 1
ATOM 2776 O O . LEU A 1 381 ? -27.807 -12.616 53.933 1.00 97.88 381 LEU A O 1
ATOM 2780 N N . ASP A 1 382 ? -29.056 -11.235 55.216 1.00 96.25 382 ASP A N 1
ATOM 2781 C CA . ASP A 1 382 ? -28.188 -11.168 56.375 1.00 96.25 382 ASP A CA 1
ATOM 2782 C C . ASP A 1 382 ? -28.962 -11.651 57.593 1.00 96.25 382 ASP A C 1
ATOM 2784 O O . ASP A 1 382 ? -30.056 -11.170 57.889 1.00 96.25 382 ASP A O 1
ATOM 2788 N N . TYR A 1 383 ? -28.386 -12.612 58.307 1.00 95.06 383 TYR A N 1
ATOM 2789 C CA . TYR A 1 383 ? -28.900 -13.122 59.565 1.00 95.06 383 TYR A CA 1
ATOM 2790 C C . TYR A 1 383 ? -27.825 -13.057 60.648 1.00 95.06 383 TYR A C 1
ATOM 2792 O O . TYR A 1 383 ? -26.784 -13.705 60.550 1.00 95.06 383 TYR A O 1
ATOM 2800 N N . ILE A 1 384 ? -28.085 -12.302 61.710 1.00 89.75 384 ILE A N 1
ATOM 2801 C CA . ILE A 1 384 ? -27.179 -12.124 62.846 1.00 89.75 384 ILE A CA 1
ATOM 2802 C C . ILE A 1 384 ? -27.958 -12.413 64.130 1.00 89.75 384 ILE A C 1
ATOM 2804 O O . ILE A 1 384 ? -28.638 -11.553 64.691 1.00 89.75 384 ILE A O 1
ATOM 2808 N N . ALA A 1 385 ? -27.862 -13.646 64.625 1.00 79.31 385 ALA A N 1
ATOM 2809 C CA . ALA A 1 385 ? -28.400 -14.019 65.925 1.00 79.31 385 ALA A CA 1
ATOM 2810 C C . ALA A 1 385 ? -27.409 -13.654 67.036 1.00 79.31 385 ALA A C 1
ATOM 2812 O O . ALA A 1 385 ? -26.740 -14.534 67.554 1.00 79.31 385 ALA A O 1
ATOM 2813 N N . GLY A 1 386 ? -27.354 -12.367 67.400 1.00 67.75 386 GLY A N 1
ATOM 2814 C CA . GLY A 1 386 ? -26.543 -11.852 68.513 1.00 67.75 386 GLY A CA 1
ATOM 2815 C C . GLY A 1 386 ? -25.077 -11.579 68.150 1.00 67.75 386 GLY A C 1
ATOM 2816 O O . GLY A 1 386 ? -24.461 -12.321 67.390 1.00 67.75 386 GLY A O 1
ATOM 2817 N N . LEU A 1 387 ? -24.513 -10.489 68.687 1.00 67.06 387 LEU A N 1
ATOM 2818 C CA . LEU A 1 387 ? -23.095 -10.143 68.502 1.00 67.06 387 LEU A CA 1
ATOM 2819 C C . LEU A 1 387 ? -22.177 -10.986 69.406 1.00 67.06 387 LEU A C 1
ATOM 2821 O O . LEU A 1 387 ? -21.081 -11.348 68.977 1.00 67.06 387 LEU A O 1
ATOM 2825 N N . ASP A 1 388 ? -22.668 -11.367 70.591 1.00 72.31 388 ASP A N 1
ATOM 2826 C CA . ASP A 1 388 ? -21.870 -11.998 71.656 1.00 72.31 388 ASP A CA 1
ATOM 2827 C C . ASP A 1 388 ? -21.936 -13.535 71.653 1.00 72.31 388 ASP A C 1
ATOM 2829 O O . ASP A 1 388 ? -21.014 -14.205 72.112 1.00 72.31 388 ASP A O 1
ATOM 2833 N N . LYS A 1 389 ? -23.016 -14.113 71.113 1.00 80.94 389 LYS A N 1
ATOM 2834 C CA . LYS A 1 389 ? -23.219 -15.560 70.954 1.00 80.94 389 LYS A CA 1
ATOM 2835 C C . LYS A 1 389 ? -24.237 -15.824 69.859 1.00 80.94 389 LYS A C 1
ATOM 2837 O O . LYS A 1 389 ? -25.327 -15.259 69.910 1.00 80.94 389 LYS A O 1
ATOM 2842 N N . GLY A 1 390 ? -23.927 -16.769 68.973 1.00 89.56 390 GLY A N 1
ATOM 2843 C CA . GLY A 1 390 ? -24.892 -17.328 68.029 1.00 89.56 390 GLY A CA 1
ATOM 2844 C C . GLY A 1 390 ? -24.415 -17.368 66.583 1.00 89.56 390 GLY A C 1
ATOM 2845 O O . GLY A 1 390 ? -23.227 -17.226 66.282 1.00 89.56 390 GLY A O 1
ATOM 2846 N N . ILE A 1 391 ? -25.369 -17.636 65.691 1.00 91.81 391 ILE A N 1
ATOM 2847 C CA . ILE A 1 391 ? -25.129 -17.827 64.259 1.00 91.81 391 ILE A CA 1
ATOM 2848 C C . ILE A 1 391 ? -25.089 -16.473 63.554 1.00 91.81 391 ILE A C 1
ATOM 2850 O O . ILE A 1 391 ? -25.982 -15.640 63.720 1.00 91.81 391 ILE A O 1
ATOM 2854 N N . ARG A 1 392 ? -24.087 -16.310 62.695 1.00 92.50 392 ARG A N 1
ATOM 2855 C CA . ARG A 1 392 ? -24.043 -15.286 61.654 1.00 92.50 392 ARG A CA 1
ATOM 2856 C C . ARG A 1 392 ? -24.086 -15.971 60.302 1.00 92.50 392 ARG A C 1
ATOM 2858 O O . ARG A 1 392 ? -23.318 -16.895 60.059 1.00 92.50 392 ARG A O 1
ATOM 2865 N N . PHE A 1 393 ? -24.976 -15.526 59.437 1.00 94.88 393 PHE A N 1
ATOM 2866 C CA . PHE A 1 393 ? -25.154 -16.078 58.109 1.00 94.88 393 PHE A CA 1
ATOM 2867 C C . PHE A 1 393 ? -25.403 -14.948 57.114 1.00 94.88 393 PHE A C 1
ATOM 2869 O O . PHE A 1 393 ? -26.196 -14.052 57.378 1.00 94.88 393 PHE A O 1
ATOM 2876 N N . ASN A 1 394 ? -24.722 -15.005 55.979 1.00 96.75 394 ASN A N 1
ATOM 2877 C CA . ASN A 1 394 ? -24.969 -14.163 54.823 1.00 96.75 394 ASN A CA 1
ATOM 2878 C C . ASN A 1 394 ? -25.021 -15.062 53.588 1.00 96.75 394 ASN A C 1
ATOM 2880 O O . ASN A 1 394 ? -24.204 -15.975 53.444 1.00 96.75 394 ASN A O 1
ATOM 2884 N N . LEU A 1 395 ? -25.978 -14.789 52.712 1.00 98.06 395 LEU A N 1
ATOM 2885 C CA . LEU A 1 395 ? -26.052 -15.366 51.377 1.00 98.06 395 LEU A CA 1
ATOM 2886 C C . LEU A 1 395 ? -26.257 -14.223 50.396 1.00 98.06 395 LEU A C 1
ATOM 2888 O O . LEU A 1 395 ? -27.170 -13.416 50.577 1.00 98.06 395 LEU A O 1
ATOM 2892 N N . SER A 1 396 ? -25.434 -14.173 49.358 1.00 98.19 396 SER A N 1
ATOM 2893 C CA . SER A 1 396 ? -25.553 -13.209 48.276 1.00 98.19 396 SER A CA 1
ATOM 2894 C C . SER A 1 396 ? -25.653 -13.919 46.934 1.00 98.19 396 SER A C 1
ATOM 2896 O O . SER A 1 396 ? -25.065 -14.974 46.699 1.00 98.19 396 SER A O 1
ATOM 2898 N N . TYR A 1 397 ? -26.421 -13.312 46.047 1.00 98.38 397 TYR A N 1
ATOM 2899 C CA . TYR A 1 397 ? -26.532 -13.634 44.643 1.00 98.38 397 TYR A CA 1
ATOM 2900 C C . TYR A 1 397 ? -26.022 -12.451 43.824 1.00 98.38 397 TYR A C 1
ATOM 2902 O O . TYR A 1 397 ? -26.306 -11.289 44.132 1.00 98.38 397 TYR A O 1
ATOM 2910 N N . GLN A 1 398 ? -25.279 -12.755 42.769 1.00 97.75 398 GLN A N 1
ATOM 2911 C CA . GLN A 1 398 ? -24.696 -11.805 41.838 1.00 97.75 398 GLN A CA 1
ATOM 2912 C C . GLN A 1 398 ? -25.046 -12.210 40.410 1.00 97.75 398 GLN A C 1
ATOM 2914 O O . GLN A 1 398 ? -24.609 -13.265 39.968 1.00 97.75 398 GLN A O 1
ATOM 2919 N N . HIS A 1 399 ? -25.755 -11.340 39.690 1.00 97.69 399 HIS A N 1
ATOM 2920 C CA . HIS A 1 399 ? -25.995 -11.452 38.252 1.00 97.69 399 HIS A CA 1
ATOM 2921 C C . HIS A 1 399 ? -25.408 -10.257 37.499 1.00 97.69 399 HIS A C 1
ATOM 2923 O O . HIS A 1 399 ? -25.736 -9.113 37.817 1.00 97.69 399 HIS A O 1
ATOM 2929 N N . ASP A 1 400 ? -24.604 -10.524 36.479 1.00 97.69 400 ASP A N 1
ATOM 2930 C CA . ASP A 1 400 ? -24.204 -9.560 35.455 1.00 97.69 400 ASP A CA 1
ATOM 2931 C C . ASP A 1 400 ? -24.599 -10.132 34.088 1.00 97.69 400 ASP A C 1
ATOM 2933 O O . ASP A 1 400 ? -24.178 -11.242 33.752 1.00 97.69 400 ASP A O 1
ATOM 2937 N N . SER A 1 401 ? -25.397 -9.397 33.308 1.00 97.56 401 SER A N 1
ATOM 2938 C CA . SER A 1 401 ? -25.767 -9.826 31.952 1.00 97.56 401 SER A CA 1
ATOM 2939 C C . SER A 1 401 ? -24.551 -9.886 31.024 1.00 97.56 401 SER A C 1
ATOM 2941 O O . SER A 1 401 ? -23.553 -9.198 31.251 1.00 97.56 401 SER A O 1
ATOM 2943 N N . ALA A 1 402 ? -24.650 -10.676 29.953 1.00 96.81 402 ALA A N 1
ATOM 2944 C CA . ALA A 1 402 ? -23.636 -10.685 28.904 1.00 96.81 402 ALA A CA 1
ATOM 2945 C C . ALA A 1 402 ? -23.489 -9.295 28.254 1.00 96.81 402 ALA A C 1
ATOM 2947 O O . ALA A 1 402 ? -24.453 -8.527 28.161 1.00 96.81 402 ALA A O 1
ATOM 2948 N N . PHE A 1 403 ? -22.280 -8.961 27.810 1.00 95.94 403 PHE A N 1
ATOM 2949 C CA . PHE A 1 403 ? -21.994 -7.711 27.106 1.00 95.94 403 PHE A CA 1
ATOM 2950 C C . PHE A 1 403 ? -20.806 -7.863 26.164 1.00 95.94 403 PHE A C 1
ATOM 2952 O O . PHE A 1 403 ? -19.989 -8.765 26.322 1.00 95.94 403 PHE A O 1
ATOM 2959 N N . ASN A 1 404 ? -20.693 -6.962 25.192 1.00 94.12 404 ASN A N 1
ATOM 2960 C CA . ASN A 1 404 ? -19.550 -6.926 24.289 1.00 94.12 404 ASN A CA 1
ATOM 2961 C C . ASN A 1 404 ? -18.484 -5.953 24.808 1.00 94.12 404 ASN A C 1
ATOM 2963 O O . ASN A 1 404 ? -18.818 -4.836 25.204 1.00 94.12 404 ASN A O 1
ATOM 2967 N N . SER A 1 405 ? -17.225 -6.385 24.787 1.00 91.88 405 SER A N 1
ATOM 2968 C CA . SER A 1 405 ? -16.050 -5.586 25.148 1.00 91.88 405 SER A CA 1
ATOM 2969 C C . SER A 1 405 ? -15.332 -5.100 23.891 1.00 91.88 405 SER A C 1
ATOM 2971 O O . SER A 1 405 ? -15.095 -5.898 22.979 1.00 91.88 405 SER A O 1
ATOM 2973 N N . ASP A 1 406 ? -14.961 -3.820 23.837 1.00 88.19 406 ASP A N 1
ATOM 2974 C CA . ASP A 1 406 ? -14.097 -3.249 22.788 1.00 88.19 406 ASP A CA 1
ATOM 2975 C C . ASP A 1 406 ? -12.634 -3.091 23.232 1.00 88.19 406 ASP A C 1
ATOM 2977 O O . ASP A 1 406 ? -11.824 -2.460 22.549 1.00 88.19 406 ASP A O 1
ATOM 2981 N N . SER A 1 407 ? -12.255 -3.720 24.348 1.00 83.69 407 SER A N 1
ATOM 2982 C CA . SER A 1 407 ? -10.863 -3.786 24.795 1.00 83.69 407 SER A CA 1
ATOM 2983 C C . SER A 1 407 ? -9.955 -4.430 23.740 1.00 83.69 407 SER A C 1
ATOM 2985 O O . SER A 1 407 ? -10.238 -5.514 23.239 1.00 83.69 407 SER A O 1
ATOM 2987 N N . ALA A 1 408 ? -8.804 -3.817 23.451 1.00 78.31 408 ALA A N 1
ATOM 2988 C CA . ALA A 1 408 ? -7.914 -4.261 22.372 1.00 78.31 408 ALA A CA 1
ATOM 2989 C C . ALA A 1 408 ? -7.463 -5.735 22.484 1.00 78.31 408 ALA A C 1
ATOM 2991 O O . ALA A 1 408 ? -7.475 -6.464 21.498 1.00 78.31 408 ALA A O 1
ATOM 2992 N N . LEU A 1 409 ? -7.059 -6.183 23.679 1.00 83.44 409 LEU A N 1
ATOM 2993 C CA . LEU A 1 409 ? -6.550 -7.547 23.918 1.00 83.44 409 LEU A CA 1
ATOM 2994 C C . LEU A 1 409 ? -7.642 -8.541 24.336 1.00 83.44 409 LEU A C 1
ATOM 2996 O O . LEU A 1 409 ? -7.444 -9.750 24.236 1.00 83.44 409 LEU A O 1
ATOM 3000 N N . TYR A 1 410 ? -8.767 -8.035 24.837 1.00 88.50 410 TYR A N 1
ATOM 3001 C CA . TYR A 1 410 ? -9.819 -8.825 25.483 1.00 88.50 410 TYR A CA 1
ATOM 3002 C C . TYR A 1 410 ? -11.204 -8.485 24.918 1.00 88.50 410 TYR A C 1
ATOM 3004 O O . TYR A 1 410 ? -12.204 -8.453 25.644 1.00 88.50 410 TYR A O 1
ATOM 3012 N N . GLY A 1 411 ? -11.233 -8.158 23.628 1.00 89.19 411 GLY A N 1
ATOM 3013 C CA . GLY A 1 411 ? -12.432 -7.773 22.903 1.00 89.19 411 GLY A CA 1
ATOM 3014 C C . GLY A 1 411 ? -13.297 -8.977 22.553 1.00 89.19 411 GLY A C 1
ATOM 3015 O O . GLY A 1 411 ? -12.782 -10.077 22.342 1.00 89.19 411 GLY A O 1
ATOM 3016 N N . GLY A 1 412 ? -14.600 -8.726 22.476 1.00 90.94 412 GLY A N 1
ATOM 3017 C CA . GLY A 1 412 ? -15.644 -9.699 22.172 1.00 90.94 412 GLY A CA 1
ATOM 3018 C C . GLY A 1 412 ? -16.585 -9.966 23.348 1.00 90.94 412 GLY A C 1
ATOM 3019 O O . GLY A 1 412 ? -16.634 -9.208 24.322 1.00 90.94 412 GLY A O 1
ATOM 3020 N N . GLU A 1 413 ? -17.398 -11.015 23.226 1.00 94.12 413 GLU A N 1
ATOM 3021 C CA . GLU A 1 413 ? -18.533 -11.246 24.120 1.00 94.12 413 GLU A CA 1
ATOM 3022 C C . GLU A 1 413 ? -18.087 -11.775 25.492 1.00 94.12 413 GLU A C 1
ATOM 3024 O O . GLU A 1 413 ? -17.606 -12.905 25.642 1.00 94.12 413 GLU A O 1
ATOM 3029 N N . VAL A 1 414 ? -18.303 -10.963 26.525 1.00 95.75 414 VAL A N 1
ATOM 3030 C CA . VAL A 1 414 ? -18.209 -11.368 27.925 1.00 95.75 414 VAL A CA 1
ATOM 3031 C C . VAL A 1 414 ? -19.513 -12.050 28.314 1.00 95.75 414 VAL A C 1
ATOM 3033 O O . VAL A 1 414 ? -20.589 -11.457 28.255 1.00 95.75 414 VAL A O 1
ATOM 3036 N N . GLN A 1 415 ? -19.401 -13.316 28.708 1.00 95.31 415 GLN A N 1
ATOM 3037 C CA . GLN A 1 415 ? -20.541 -14.161 29.044 1.00 95.31 415 GLN A CA 1
ATOM 3038 C C . GLN A 1 415 ? -21.242 -13.701 30.326 1.00 95.31 415 GLN A C 1
ATOM 3040 O O . GLN A 1 415 ? -20.620 -13.147 31.237 1.00 95.31 415 GLN A O 1
ATOM 3045 N N . GLU A 1 416 ? -22.536 -14.002 30.403 1.00 96.50 416 GLU A N 1
ATOM 3046 C CA . GLU A 1 416 ? -23.349 -13.789 31.596 1.00 96.50 416 GLU A CA 1
ATOM 3047 C C . GLU A 1 416 ? -22.718 -14.460 32.826 1.00 96.50 416 GLU A C 1
ATOM 3049 O O . GLU A 1 416 ? -22.191 -15.576 32.767 1.00 96.50 416 GLU A O 1
ATOM 3054 N N . LYS A 1 417 ? -22.792 -13.779 33.970 1.00 95.38 417 LYS A N 1
ATOM 3055 C CA . LYS A 1 417 ? -22.209 -14.238 35.228 1.00 95.38 417 LYS A CA 1
ATOM 3056 C C . LYS A 1 417 ? -23.276 -14.314 36.309 1.00 95.38 417 LYS A C 1
ATOM 3058 O O . LYS A 1 417 ? -23.803 -13.287 36.720 1.00 95.38 417 LYS A O 1
ATOM 3063 N N . ASN A 1 418 ? -23.486 -15.521 36.834 1.00 97.12 418 ASN A N 1
ATOM 3064 C CA . ASN A 1 418 ? -24.389 -15.812 37.946 1.00 97.12 418 ASN A CA 1
ATOM 3065 C C . ASN A 1 418 ? -23.614 -16.491 39.074 1.00 97.12 418 ASN A C 1
ATOM 3067 O O . ASN A 1 418 ? -23.190 -17.636 38.917 1.00 97.12 418 ASN A O 1
ATOM 3071 N N . LEU A 1 419 ? -23.409 -15.813 40.200 1.00 97.94 419 LEU A N 1
ATOM 3072 C CA . LEU A 1 419 ? -22.633 -16.332 41.327 1.00 97.94 419 LEU A CA 1
ATOM 3073 C C . LEU A 1 419 ? -23.448 -16.288 42.612 1.00 97.94 419 LEU A C 1
ATOM 3075 O O . LEU A 1 419 ? -24.252 -15.383 42.822 1.00 97.94 419 LEU A O 1
ATOM 3079 N N . PHE A 1 420 ? -23.181 -17.255 43.480 1.00 98.25 420 PHE A N 1
ATOM 3080 C CA . PHE A 1 420 ? -23.660 -17.250 44.852 1.00 98.25 420 PHE A CA 1
ATOM 3081 C C . PHE A 1 420 ? -22.463 -17.229 45.789 1.00 98.25 420 PHE A C 1
ATOM 3083 O O . PHE A 1 420 ? -21.579 -18.084 45.670 1.00 98.25 420 PHE A O 1
ATOM 3090 N N . ASP A 1 421 ? -22.455 -16.292 46.728 1.00 98.19 421 ASP A N 1
ATOM 3091 C CA . ASP A 1 421 ? -21.475 -16.246 47.805 1.00 98.19 421 ASP A CA 1
ATOM 3092 C C . ASP A 1 421 ? -22.189 -16.476 49.135 1.00 98.19 421 ASP A C 1
ATOM 3094 O O . ASP A 1 421 ? -23.348 -16.109 49.318 1.00 98.19 421 ASP A O 1
ATOM 3098 N N . MET A 1 422 ? -21.506 -17.120 50.071 1.00 97.88 422 MET A N 1
ATOM 3099 C CA . MET A 1 422 ? -22.063 -17.444 51.377 1.00 97.88 422 MET A CA 1
ATOM 3100 C C . MET A 1 422 ? -21.016 -17.240 52.457 1.00 97.88 422 MET A C 1
ATOM 3102 O O . MET A 1 422 ? -19.847 -17.581 52.289 1.00 97.88 422 MET A O 1
ATOM 3106 N N . ASN A 1 423 ? -21.455 -16.750 53.607 1.00 96.88 423 ASN A N 1
ATOM 3107 C CA . ASN A 1 423 ? -20.681 -16.770 54.834 1.00 96.88 423 ASN A CA 1
ATOM 3108 C C . ASN A 1 423 ? -21.532 -17.366 55.953 1.00 96.88 423 ASN A C 1
ATOM 3110 O O . ASN A 1 423 ? -22.670 -16.952 56.151 1.00 96.88 423 ASN A O 1
ATOM 3114 N N . ILE A 1 424 ? -20.982 -18.318 56.697 1.00 95.81 424 ILE A N 1
ATOM 3115 C CA . ILE A 1 424 ? -21.594 -18.859 57.906 1.00 95.81 424 ILE A CA 1
ATOM 3116 C C . ILE A 1 424 ? -20.571 -18.858 59.028 1.00 95.81 424 ILE A C 1
ATOM 3118 O O . ILE A 1 424 ? -19.446 -19.314 58.857 1.00 95.81 424 ILE A O 1
ATOM 3122 N N . GLY A 1 425 ? -20.962 -18.369 60.194 1.00 94.88 425 GLY A N 1
ATOM 3123 C CA . GLY A 1 425 ? -20.114 -18.377 61.366 1.00 94.88 425 GLY A CA 1
ATOM 3124 C C . GLY A 1 425 ? -20.894 -18.595 62.645 1.00 94.88 425 GLY A C 1
ATOM 3125 O O . GLY A 1 425 ? -22.095 -18.334 62.722 1.00 94.88 425 GLY A O 1
ATOM 3126 N N . TYR A 1 426 ? -20.187 -19.069 63.661 1.00 93.62 426 TYR A N 1
ATOM 3127 C CA . TYR A 1 426 ? -20.723 -19.289 64.993 1.00 93.62 426 TYR A CA 1
ATOM 3128 C C . TYR A 1 426 ? -19.798 -18.665 66.036 1.00 93.62 426 TYR A C 1
ATOM 3130 O O . TYR A 1 426 ? -18.588 -18.905 66.030 1.00 93.62 426 TYR A O 1
ATOM 3138 N N . GLN A 1 427 ? -20.376 -17.846 66.914 1.00 92.69 427 GLN A N 1
ATOM 3139 C CA . GLN A 1 427 ? -19.708 -17.296 68.090 1.00 92.69 427 GLN A CA 1
ATOM 3140 C C . GLN A 1 427 ? -20.027 -18.164 69.310 1.00 92.69 427 GLN A C 1
ATOM 3142 O O . GLN A 1 427 ? -21.197 -18.298 69.677 1.00 92.69 427 GLN A O 1
ATOM 3147 N N . PHE A 1 428 ? -18.989 -18.726 69.927 1.00 91.56 428 PHE A N 1
ATOM 3148 C CA . PHE A 1 428 ? -19.076 -19.456 71.187 1.00 91.56 428 PHE A CA 1
ATOM 3149 C C . PHE A 1 428 ? -18.864 -18.511 72.380 1.00 91.56 428 PHE A C 1
ATOM 3151 O O . PHE A 1 428 ? -18.198 -17.480 72.272 1.00 91.56 428 PHE A O 1
ATOM 3158 N N . ASP A 1 429 ? -19.381 -18.915 73.538 1.00 90.00 429 ASP A N 1
ATOM 3159 C CA . ASP A 1 429 ? -19.372 -18.152 74.797 1.00 90.00 429 ASP A CA 1
ATOM 3160 C C . ASP A 1 429 ? -17.991 -18.121 75.477 1.00 90.00 429 ASP A C 1
ATOM 3162 O O . ASP A 1 429 ? -17.812 -17.475 76.503 1.00 90.00 429 ASP A O 1
ATOM 3166 N N . ASN A 1 430 ? -17.014 -18.852 74.937 1.00 90.69 430 ASN A N 1
ATOM 3167 C CA . ASN A 1 430 ? -15.660 -18.991 75.475 1.00 90.69 430 ASN A CA 1
ATOM 3168 C C . ASN A 1 430 ? -14.623 -18.153 74.708 1.00 90.69 430 ASN A C 1
ATOM 3170 O O . ASN A 1 430 ? -13.441 -18.472 74.749 1.00 90.69 430 ASN A O 1
ATOM 3174 N N . GLY A 1 431 ? -15.059 -17.153 73.939 1.00 88.69 431 GLY A N 1
ATOM 3175 C CA . GLY A 1 431 ? -14.175 -16.324 73.114 1.00 88.69 431 GLY A CA 1
ATOM 3176 C C . GLY A 1 431 ? -13.796 -16.935 71.758 1.00 88.69 431 GLY A C 1
ATOM 3177 O O . GLY A 1 431 ? -13.234 -16.224 70.926 1.00 88.69 431 GLY A O 1
ATOM 3178 N N . LEU A 1 432 ? -14.137 -18.203 71.476 1.00 93.75 432 LEU A N 1
ATOM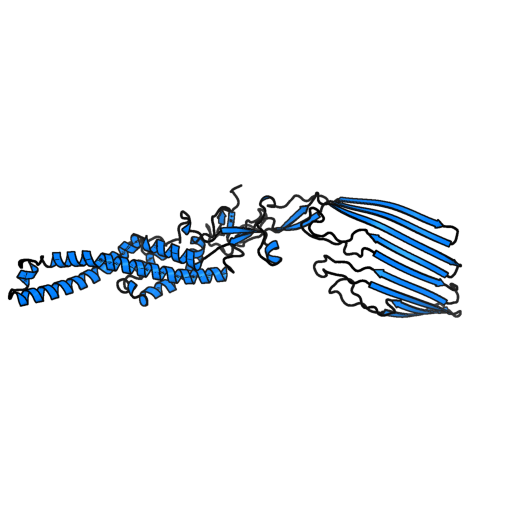 3179 C CA . LEU A 1 432 ? -13.914 -18.827 70.167 1.00 93.75 432 LEU A CA 1
ATOM 3180 C C . LEU A 1 432 ? -14.980 -18.406 69.145 1.00 93.75 432 LEU A C 1
ATOM 3182 O O . LEU A 1 432 ? -16.179 -18.385 69.417 1.00 93.75 432 LEU A O 1
ATOM 3186 N N . ARG A 1 433 ? -14.538 -18.171 67.915 1.00 93.19 433 ARG A N 1
ATOM 3187 C CA . ARG A 1 433 ? -15.355 -17.919 66.732 1.00 93.19 433 ARG A CA 1
ATOM 3188 C C . ARG A 1 433 ? -14.857 -18.773 65.576 1.00 93.19 433 ARG A C 1
ATOM 3190 O O . ARG A 1 433 ? -13.654 -18.817 65.327 1.00 93.19 433 ARG A O 1
ATOM 3197 N N . ILE A 1 434 ? -15.778 -19.398 64.849 1.00 95.62 434 ILE A N 1
ATOM 3198 C CA . ILE A 1 434 ? -15.484 -20.105 63.597 1.00 95.62 434 ILE A CA 1
ATOM 3199 C C . ILE A 1 434 ? -16.319 -19.476 62.485 1.00 95.62 434 ILE A C 1
ATOM 3201 O O . ILE A 1 434 ? -17.521 -19.299 62.665 1.00 95.62 434 ILE A O 1
ATOM 3205 N N . ASP A 1 435 ? -15.702 -19.166 61.347 1.00 95.62 435 ASP A N 1
ATOM 3206 C CA . ASP A 1 435 ? -16.367 -18.697 60.129 1.00 95.62 435 ASP A CA 1
ATOM 3207 C C . ASP A 1 435 ? -15.924 -19.527 58.924 1.00 95.62 435 ASP A C 1
ATOM 3209 O O . ASP A 1 435 ? -14.750 -19.873 58.782 1.00 95.62 435 ASP A O 1
ATOM 3213 N N . ILE A 1 436 ? -16.861 -19.799 58.026 1.00 97.44 436 ILE A N 1
ATOM 3214 C CA . ILE A 1 436 ? -16.633 -20.382 56.711 1.00 97.44 436 ILE A CA 1
ATOM 3215 C C . ILE A 1 436 ? -17.240 -19.427 55.694 1.00 97.44 436 ILE A C 1
ATOM 3217 O O . ILE A 1 436 ? -18.449 -19.204 55.675 1.00 97.44 436 ILE A O 1
ATOM 3221 N N . SER A 1 437 ? -16.388 -18.898 54.826 1.00 97.31 437 SER A N 1
ATOM 3222 C CA . SER A 1 437 ? -16.768 -18.023 53.723 1.00 97.31 437 SER A CA 1
ATOM 3223 C C . SER A 1 437 ? -16.472 -18.706 52.398 1.00 97.31 437 SER A C 1
ATOM 3225 O O . SER A 1 437 ? -15.423 -19.328 52.225 1.00 97.31 437 SER A O 1
ATOM 3227 N N . GLY A 1 438 ? -17.403 -18.602 51.464 1.00 97.75 438 GLY A N 1
ATOM 3228 C CA . GLY A 1 438 ? -17.290 -19.133 50.122 1.00 97.75 438 GLY A CA 1
ATOM 3229 C C . GLY A 1 438 ? -17.717 -18.092 49.107 1.00 97.75 438 GLY A C 1
ATOM 3230 O O . GLY A 1 438 ? -18.795 -17.522 49.234 1.00 97.75 438 GLY A O 1
ATOM 3231 N N . THR A 1 439 ? -16.889 -17.865 48.094 1.00 97.38 439 THR A N 1
ATOM 3232 C CA . THR A 1 439 ? -17.270 -17.101 46.903 1.00 97.38 439 THR A CA 1
ATOM 3233 C C . THR A 1 439 ? -17.471 -18.056 45.738 1.00 97.38 439 THR A C 1
ATOM 3235 O O . THR A 1 439 ? -16.633 -18.945 45.535 1.00 97.38 439 THR A O 1
ATOM 3238 N N . ASN A 1 440 ? -18.545 -17.866 44.971 1.00 97.50 440 ASN A N 1
ATOM 3239 C CA . ASN A 1 440 ? -18.981 -18.759 43.903 1.00 97.50 440 ASN A CA 1
ATOM 3240 C C . ASN A 1 440 ? -19.149 -20.211 44.399 1.00 97.50 440 ASN A C 1
ATOM 3242 O O . ASN A 1 440 ? -18.487 -21.136 43.928 1.00 97.50 440 ASN A O 1
ATOM 3246 N N . ILE A 1 441 ? -20.007 -20.420 45.400 1.00 97.81 441 ILE A N 1
ATOM 3247 C CA . ILE A 1 441 ? -20.146 -21.705 46.110 1.00 97.81 441 ILE A CA 1
ATOM 3248 C C . ILE A 1 441 ? -20.594 -22.865 45.205 1.00 97.81 441 ILE A C 1
ATOM 3250 O O . ILE A 1 441 ? -20.233 -24.018 45.459 1.00 97.81 441 ILE A O 1
ATOM 3254 N N . PHE A 1 442 ? -21.296 -22.562 44.109 1.00 97.38 442 PHE A N 1
ATOM 3255 C CA . PHE A 1 442 ? -21.711 -23.539 43.096 1.00 97.38 442 PHE A CA 1
ATOM 3256 C C . PHE A 1 442 ? -20.668 -23.779 41.992 1.00 97.38 442 PHE A C 1
ATOM 3258 O O . PHE A 1 442 ? -20.874 -24.642 41.149 1.00 97.38 442 PHE A O 1
ATOM 3265 N N . ASP A 1 443 ? -19.523 -23.090 42.034 1.00 97.38 443 ASP A N 1
ATOM 3266 C CA . ASP A 1 443 ? -18.411 -23.235 41.085 1.00 97.38 443 ASP A CA 1
ATOM 3267 C C . ASP A 1 443 ? -18.775 -22.937 39.615 1.00 97.38 443 ASP A C 1
ATOM 3269 O O . ASP A 1 443 ? -18.230 -23.539 38.686 1.00 97.38 443 ASP A O 1
ATOM 3273 N N . ASN A 1 444 ? -19.659 -21.958 39.394 1.00 96.88 444 ASN A N 1
ATOM 3274 C CA . ASN A 1 444 ? -19.997 -21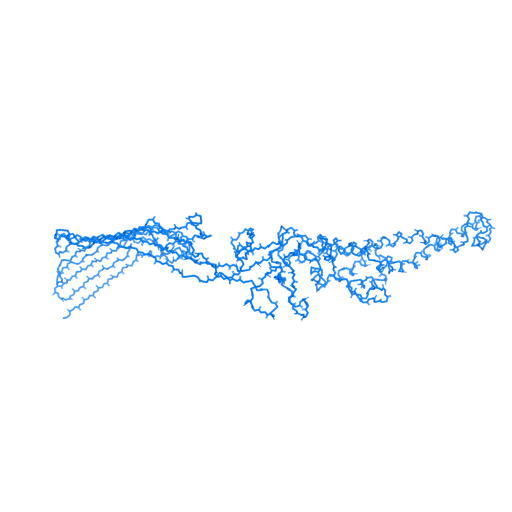.462 38.061 1.00 96.88 444 ASN A CA 1
ATOM 3275 C C . ASN A 1 444 ? -18.758 -20.818 37.423 1.00 96.88 444 ASN A C 1
ATOM 3277 O O . ASN A 1 444 ? -18.231 -19.825 37.927 1.00 96.88 444 ASN A O 1
ATOM 3281 N N . LYS A 1 445 ? -18.257 -21.397 36.329 1.00 96.06 445 LYS A N 1
ATOM 3282 C CA . LYS A 1 445 ? -17.043 -20.918 35.656 1.00 96.06 445 LYS A CA 1
ATOM 3283 C C . LYS A 1 445 ? -17.339 -19.648 34.870 1.00 96.06 445 LYS A C 1
ATOM 3285 O O . LYS A 1 445 ? -18.223 -19.644 34.022 1.00 96.06 445 LYS A O 1
ATOM 3290 N N . TYR A 1 446 ? -16.563 -18.596 35.113 1.00 95.50 446 TYR A N 1
ATOM 3291 C CA . TYR A 1 446 ? -16.695 -17.327 34.397 1.00 95.50 446 TYR A CA 1
ATOM 3292 C C . TYR A 1 446 ? -15.324 -16.699 34.123 1.00 95.50 446 TYR A C 1
ATOM 3294 O O . TYR A 1 446 ? -14.306 -17.129 34.670 1.00 95.50 446 TYR A O 1
ATOM 3302 N N . ARG A 1 447 ? -15.292 -15.676 33.269 1.00 94.50 447 ARG A N 1
ATOM 3303 C CA . ARG A 1 447 ? -14.116 -14.831 33.018 1.00 94.50 447 ARG A CA 1
ATOM 3304 C C . ARG A 1 447 ? -14.527 -13.373 33.195 1.00 94.50 447 ARG A C 1
ATOM 3306 O O . ARG A 1 447 ? -15.680 -13.038 32.950 1.00 94.50 447 ARG A O 1
ATOM 3313 N N . ALA A 1 448 ? -13.606 -12.520 33.640 1.00 92.88 448 ALA A N 1
ATOM 3314 C CA . ALA A 1 448 ? -13.882 -11.085 33.752 1.00 92.88 448 ALA A CA 1
ATOM 3315 C C . ALA A 1 448 ? -14.012 -10.423 32.369 1.00 92.88 448 ALA A C 1
ATOM 3317 O O . ALA A 1 448 ? -14.902 -9.610 32.166 1.00 92.88 448 ALA A O 1
ATOM 3318 N N . PHE A 1 449 ? -13.160 -10.833 31.427 1.00 94.50 449 PHE A N 1
ATOM 3319 C CA . PHE A 1 449 ? -13.231 -10.500 30.007 1.00 94.50 449 PHE A CA 1
ATOM 3320 C C . PHE A 1 449 ? -12.845 -11.723 29.169 1.00 94.50 449 PHE A C 1
ATOM 3322 O O . PHE A 1 449 ? -12.288 -12.698 29.693 1.00 94.50 449 PHE A O 1
ATOM 3329 N N . GLN A 1 450 ? -13.113 -11.682 27.865 1.00 91.75 450 GLN A N 1
ATOM 3330 C CA . GLN A 1 450 ? -12.676 -12.728 26.944 1.00 91.75 450 GLN A CA 1
ATOM 3331 C C . GLN A 1 450 ? -11.151 -12.919 27.025 1.00 91.75 450 GLN A C 1
ATOM 3333 O O . GLN A 1 450 ? -10.402 -11.970 27.211 1.00 91.75 450 GLN A O 1
ATOM 3338 N N . GLY A 1 451 ? -10.674 -14.164 26.955 1.00 90.38 451 GLY A N 1
ATOM 3339 C CA . GLY A 1 451 ? -9.240 -14.484 27.031 1.00 90.38 451 GLY A CA 1
ATOM 3340 C C . GLY A 1 451 ? -8.618 -14.469 28.440 1.00 90.38 451 GLY A C 1
ATOM 3341 O O . GLY A 1 451 ? -7.640 -15.180 28.662 1.00 90.38 451 GLY A O 1
ATOM 3342 N N . MET A 1 452 ? -9.198 -13.772 29.427 1.00 94.75 452 MET A N 1
ATOM 3343 C CA . MET A 1 452 ? -8.694 -13.772 30.816 1.00 94.75 452 MET A CA 1
ATOM 3344 C C . MET A 1 452 ? -8.911 -15.118 31.523 1.00 94.75 452 MET A C 1
ATOM 3346 O O . MET A 1 452 ? -9.886 -15.787 31.199 1.00 94.75 452 MET A O 1
ATOM 3350 N N . PRO A 1 453 ? -8.089 -15.531 32.511 1.00 95.75 453 PRO A N 1
ATOM 3351 C CA . PRO A 1 453 ? -8.226 -16.822 33.196 1.00 95.75 453 PRO A CA 1
ATOM 3352 C C . PRO A 1 453 ? -9.637 -17.127 33.718 1.00 95.75 453 PRO A C 1
ATOM 3354 O O . PRO A 1 453 ? -10.366 -16.236 34.154 1.00 95.75 453 PRO A O 1
ATOM 3357 N N . VAL A 1 454 ? -10.007 -18.412 33.699 1.00 96.31 454 VAL A N 1
ATOM 3358 C CA . VAL A 1 454 ? -11.284 -18.876 34.259 1.00 96.31 454 VAL A CA 1
ATOM 3359 C C . VAL A 1 454 ? -11.245 -18.772 35.778 1.00 96.31 454 VAL A C 1
ATOM 3361 O O . VAL A 1 454 ? -10.344 -19.312 36.419 1.00 96.31 454 VAL A O 1
ATOM 3364 N N . ILE A 1 455 ? -12.257 -18.128 36.349 1.00 97.12 455 ILE A N 1
ATOM 3365 C CA . ILE A 1 455 ? -12.451 -17.999 37.789 1.00 97.12 455 ILE A CA 1
ATOM 3366 C C . ILE A 1 455 ? -13.479 -19.043 38.240 1.00 97.12 455 ILE A C 1
ATOM 3368 O O . ILE A 1 455 ? -14.507 -19.255 37.594 1.00 97.12 455 ILE A O 1
ATOM 3372 N N . GLY A 1 456 ? -13.176 -19.716 39.351 1.00 97.19 456 GLY A N 1
ATOM 3373 C CA . GLY A 1 456 ? -14.037 -20.714 39.988 1.00 97.19 456 GLY A CA 1
ATOM 3374 C C . GLY A 1 456 ? -14.272 -20.417 41.468 1.00 97.19 456 GLY A C 1
ATOM 3375 O O . GLY A 1 456 ? -14.045 -19.303 41.943 1.00 97.19 456 GLY A O 1
ATOM 3376 N N . ARG A 1 457 ? -14.732 -21.430 42.197 1.00 97.94 457 ARG A N 1
ATOM 3377 C CA . ARG A 1 457 ? -15.015 -21.376 43.632 1.00 97.94 457 ARG A CA 1
ATOM 3378 C C . ARG A 1 457 ? -13.768 -21.103 44.471 1.00 97.94 457 ARG A C 1
ATOM 3380 O O . ARG A 1 457 ? -12.710 -21.690 44.246 1.00 97.94 457 ARG A O 1
ATOM 3387 N N . ARG A 1 458 ? -13.941 -20.319 45.536 1.00 97.56 458 ARG A N 1
ATOM 3388 C CA . ARG A 1 458 ? -12.956 -20.156 46.617 1.00 97.56 458 ARG A CA 1
ATOM 3389 C C . ARG A 1 458 ? -13.641 -20.289 47.972 1.00 97.56 458 ARG A C 1
ATOM 3391 O O . ARG A 1 458 ? -14.668 -19.660 48.188 1.00 97.56 458 ARG A O 1
ATOM 3398 N N . MET A 1 459 ? -13.049 -21.067 48.877 1.00 97.56 459 MET A N 1
ATOM 3399 C CA . MET A 1 459 ? -13.529 -21.274 50.248 1.00 97.56 459 MET A CA 1
ATOM 3400 C C . MET A 1 459 ? -12.427 -20.905 51.243 1.00 97.56 459 MET A C 1
ATOM 3402 O O . MET A 1 459 ? -11.264 -21.239 51.021 1.00 97.56 459 MET A O 1
ATOM 3406 N N . ILE A 1 460 ? -12.783 -20.235 52.335 1.00 97.69 460 ILE A N 1
ATOM 3407 C CA . ILE A 1 460 ? -11.873 -19.847 53.416 1.00 97.69 460 ILE A CA 1
ATOM 3408 C C . ILE A 1 460 ? -12.557 -20.157 54.745 1.00 97.69 460 ILE A C 1
ATOM 3410 O O . ILE A 1 460 ? -13.652 -19.662 55.011 1.00 97.69 460 ILE A O 1
ATOM 3414 N N . ALA A 1 461 ? -11.886 -20.943 55.584 1.00 97.19 461 ALA A N 1
ATOM 3415 C CA . ALA A 1 461 ? -12.256 -21.142 56.978 1.00 97.19 461 ALA A CA 1
ATOM 3416 C C . ALA A 1 461 ? -11.357 -20.285 57.875 1.00 97.19 461 ALA A C 1
ATOM 3418 O O . ALA A 1 461 ? -10.144 -20.216 57.667 1.00 97.19 461 ALA A O 1
ATOM 3419 N N . LYS A 1 462 ? -11.946 -19.645 58.882 1.00 97.19 462 LYS A N 1
ATOM 3420 C CA . LYS A 1 462 ? -11.240 -18.827 59.867 1.00 97.19 462 LYS A CA 1
ATOM 3421 C C . LYS A 1 462 ? -11.679 -19.232 61.267 1.00 97.19 462 LYS A C 1
ATOM 3423 O O . LYS A 1 462 ? -12.870 -19.277 61.551 1.00 97.19 462 LYS A O 1
ATOM 3428 N N . ALA A 1 463 ? -10.713 -19.466 62.148 1.00 96.38 463 ALA A N 1
ATOM 3429 C CA . ALA A 1 463 ? -10.936 -19.521 63.587 1.00 96.38 463 ALA A CA 1
ATOM 3430 C C . ALA A 1 463 ? -10.360 -18.248 64.221 1.00 96.38 463 ALA A C 1
ATOM 3432 O O . ALA A 1 463 ? -9.295 -17.778 63.826 1.00 96.38 463 ALA A O 1
ATOM 3433 N N . THR A 1 464 ? -11.072 -17.643 65.165 1.00 94.50 464 THR A N 1
ATOM 3434 C CA . THR A 1 464 ? -10.612 -16.475 65.930 1.00 94.50 464 THR A CA 1
ATOM 3435 C C . THR A 1 464 ? -10.893 -16.721 67.400 1.00 94.50 464 THR A C 1
ATOM 3437 O O . THR A 1 464 ? -11.976 -17.184 67.735 1.00 94.50 464 THR A O 1
ATOM 3440 N N . TYR A 1 465 ? -9.927 -16.430 68.265 1.00 94.44 465 TYR A N 1
ATOM 3441 C CA . TYR A 1 465 ? -10.096 -16.513 69.710 1.00 94.44 465 TYR A CA 1
ATOM 3442 C C . TYR A 1 465 ? -9.810 -15.141 70.315 1.00 94.44 465 TYR A C 1
ATOM 3444 O O . TYR A 1 465 ? -8.772 -14.546 70.017 1.00 94.44 465 TYR A O 1
ATOM 3452 N N . THR A 1 466 ? -10.737 -14.631 71.119 1.00 88.69 466 THR A N 1
ATOM 3453 C CA . THR A 1 466 ? -10.604 -13.355 71.832 1.00 88.69 466 THR A CA 1
ATOM 3454 C C . THR A 1 466 ? -10.459 -13.639 73.324 1.00 88.69 466 THR A C 1
ATOM 3456 O O . THR A 1 466 ? -11.247 -14.410 73.870 1.00 88.69 466 THR A O 1
ATOM 3459 N N . PHE A 1 467 ? -9.424 -13.056 73.939 1.00 84.44 467 PHE A N 1
ATOM 3460 C CA . PHE A 1 467 ? -9.059 -13.238 75.347 1.00 84.44 467 PHE A CA 1
ATOM 3461 C C . PHE A 1 467 ? -9.703 -12.192 76.249 1.00 84.44 467 PHE A C 1
ATOM 3463 O O . PHE A 1 467 ? -9.825 -11.031 75.787 1.00 84.44 467 PHE A O 1
#

pLDDT: mean 91.35, std 7.77, range [38.69, 98.44]

Foldseek 3Di:
DQPFWFFFAPQQQVDPPRATDTHTPVQFAAFLLVLVVVLVVVPLLVLLLVLCVPQPLNVLPSVVSVVLSLQQVLVNVVLVSNDHDSAFDSVDPLRHFFGKAWFWVVQVVVDDDGDGDDPVLAAADPDDDKDKDKDKDWDWDDDPPFKTKIKMKMKIKIFKDKDKTFNWIFIKGFRGDQLVSRLVRQLVVLLPDPSSLVSLLVSNLVVQLVVLLVVLLVVLVVVCVVVVHDSVCLCPVVDPPGHHSVVSSVVSSVVVSVVSSNSNSNSSSVSSSVSSSVSSVVVCVVQVPDPRMRPGRGIGDDPPPDPPPNHGDGDMDMHMRRGKMDMKIWMWMWMKGDPDPFKIKIKIKIAIPAFKDCCPNIPDNHIAGVLFARIKMKIWMWGHPDPQWFKTKIKMWIWGCWDFHPDPVQTGIFHIDIAMKMKIKTHDNQQKIKMKTKTRPVFDWGASTHPHDTDGMDMDIDIGGDD

Sequence (467 aa):
DSSSLIEVAGTQGAGPGGGPIRVPQNTPGVPLNIVYGASVANGVLTGLEAAFATNPLLAPVAPFKDALMGFFRGDQAALGLGTPYAGPSLSDPSGYTGQLYPYALTDALGGGFPKRFESQLWGQSKSKIVEVNSFEIGYSGIIGEKLKVGIDLFTYNRKGFTSTTNIGPTFGAVNVDFPGDLSQSVSADVLSSAALRNVVTAGATPGVTAAVTQKVDEGYAQVAAGAGVDISVVNNGLIPGYAPRDVAIAAGVADQLPGIVNAAMGGLAQAAAGAFTTAGEGFAQAAGVSNGFQPIFGAIEAPSAPDNDQWLNTGFGYRNYADATRRHWGADIDLQYYVNTKLSYYANLSWVNRNWWAVGDDDLPFATGLDSPMHKYRAGLDYIAGLDKGIRFNLSYQHDSAFNSDSALYGGEVQEKNLFDMNIGYQFDNGLRIDISGTNIFDNKYRAFQGMPVIGRRMIAKATYTF

Mean predicted aligned error: 10.58 Å

Secondary structure (DSSP, 8-state):
-TTPEEEETT-TT-SGGGS--EEETT--SEEHHHHHHHHHHTTHHHHHHHHHHH-GGGGGGGGGHHHHHHHHH--BGGGTB-S---SS-TTSGGGEESEEEEE-HHHHHTSSSPPBPPGGG-SPPPP-PPEEEEEEEEEEEEETTTEEEEEEEEEEEEEEEEEEEESS-EEEEES--HHHHHHHHHHHHHHH-HHHHHHHHHHHHHHHHHHHHHHHHHHHHHHHHHHTS-HHHHHTT-STT---HHHHHHHHHHHHHHHHHHHHHHHHHHHHHHHHHHHHHHHHHHTT-BTTEEEEEEEPPPTTS-SSSSS----EEEEEEEEEEEEEEEEEEEEEEESSSSEEEEEEEEEES-SEE-TTSSS-SS-EE-SS-SEEEEEEEEEE--SSSEEEEEEEEEEE--EEE--SSS-EEEPPEEEEEEEEEEE-TTSEEEEEEEESTT---B-SSTTSPPB--EEEEEEEE--

Solvent-accessible surface area (backbone atoms only — not comparable to full-atom values): 24301 Å² total; per-residue (Å²): 128,97,79,58,46,28,39,39,52,91,36,69,26,75,20,78,96,57,33,52,36,67,43,60,73,81,48,74,24,50,54,34,24,59,55,40,50,55,28,52,75,72,47,36,60,63,57,36,60,53,36,44,83,69,38,76,49,25,54,75,46,37,95,44,46,73,68,62,49,7,45,62,66,17,78,28,52,94,61,71,18,49,58,44,58,70,52,40,56,77,90,43,79,68,10,35,31,36,30,62,41,44,18,35,65,65,46,47,71,72,62,70,85,55,58,74,49,59,77,88,54,56,49,72,52,76,88,68,79,67,47,78,50,69,53,75,54,68,51,75,52,66,56,83,93,37,34,39,42,34,40,38,40,38,39,41,37,41,31,32,48,73,45,80,43,47,24,31,42,30,24,18,28,40,67,40,43,49,26,60,44,43,10,52,36,51,20,51,51,53,62,67,32,63,46,55,52,50,52,45,43,63,55,37,45,62,59,44,44,51,55,33,42,51,52,50,52,56,51,43,50,52,50,15,64,74,69,74,47,61,52,68,47,42,41,67,29,73,42,93,96,42,60,30,46,70,58,48,32,52,51,45,31,67,64,50,46,60,59,52,39,52,44,31,45,50,34,50,18,51,37,44,21,54,31,33,26,56,34,19,47,54,47,36,59,75,47,58,48,53,97,32,30,29,68,66,47,25,25,31,57,44,96,82,48,86,75,95,75,55,64,80,54,80,34,70,38,53,45,61,40,60,82,34,65,54,73,40,38,36,40,40,36,41,39,36,38,47,82,51,100,37,36,35,38,39,41,38,40,40,39,38,79,56,36,71,43,56,63,74,77,51,87,44,96,57,60,48,42,67,69,47,47,38,39,37,41,38,37,35,39,42,36,43,46,56,96,73,44,36,48,35,40,37,41,39,39,39,40,36,46,53,35,54,27,66,45,90,89,31,46,41,71,26,67,61,41,68,41,38,32,39,36,43,30,42,37,42,88,80,35,40,33,42,38,42,37,29,43,27,70,83,45,58,75,42,45,92,37,35,89,47,75,78,45,61,56,48,75,48,77,46,78,48,77,55,133

Nearest PDB structures (foldseek):
  1xkw-assembly1_A  TM=6.846E-01  e=6.459E-05  Pseudomonas aeruginosa
  6e4v-assembly1_A  TM=5.799E-01  e=1.816E-03  Escherichia coli BW25113
  5fok-assembly1_A  TM=3.946E-01  e=5.521E-03  Pseudomonas aeruginosa PAO1
  6oqh-assembly1_A  TM=3.425E-01  e=4.719E-01  Escherichia coli K-12
  5g26-assembly1_A  TM=3.240E-01  e=2.311E+00  Escherichia coli O157